Protein AF-A0A2V9BRU9-F1 (afdb_monomer)

Structure (mmCIF, N/CA/C/O backbone):
data_AF-A0A2V9BRU9-F1
#
_entry.id   AF-A0A2V9BRU9-F1
#
loop_
_atom_site.group_PDB
_atom_site.id
_atom_site.type_symbol
_atom_site.label_atom_id
_atom_site.label_alt_id
_atom_site.label_comp_id
_atom_site.label_asym_id
_atom_site.label_entity_id
_atom_site.label_seq_id
_atom_site.pdbx_PDB_ins_code
_atom_site.Cartn_x
_atom_site.Cartn_y
_atom_site.Cartn_z
_atom_site.occupancy
_atom_site.B_iso_or_equiv
_atom_site.auth_seq_id
_atom_site.auth_comp_id
_atom_site.auth_asym_id
_atom_site.auth_atom_id
_atom_site.pdbx_PDB_model_num
ATOM 1 N N . MET A 1 1 ? -7.136 -38.181 -51.517 1.00 48.16 1 MET A N 1
ATOM 2 C CA . MET A 1 1 ? -8.495 -37.640 -51.752 1.00 48.16 1 MET A CA 1
ATOM 3 C C . MET A 1 1 ? -8.862 -36.912 -50.467 1.00 48.16 1 MET A C 1
ATOM 5 O O . MET A 1 1 ? -8.862 -37.588 -49.455 1.00 48.16 1 MET A O 1
ATOM 9 N N . LEU A 1 2 ? -8.979 -35.594 -50.317 1.00 44.06 2 LEU A N 1
ATOM 10 C CA . LEU A 1 2 ? -9.331 -34.410 -51.124 1.00 44.06 2 LEU A CA 1
ATOM 11 C C . LEU A 1 2 ? -8.316 -33.296 -50.743 1.00 44.06 2 LEU A C 1
ATOM 13 O O . LEU A 1 2 ? -7.938 -33.252 -49.581 1.00 44.06 2 LEU A O 1
ATOM 17 N N . ALA A 1 3 ? -7.681 -32.459 -51.571 1.00 44.19 3 ALA A N 1
ATOM 18 C CA . ALA A 1 3 ? -8.039 -31.661 -52.750 1.00 44.19 3 ALA A CA 1
ATOM 19 C C . ALA A 1 3 ? -9.030 -30.512 -52.469 1.00 44.19 3 ALA A C 1
ATOM 21 O O . ALA A 1 3 ? -10.235 -30.732 -52.428 1.00 44.19 3 ALA A O 1
ATOM 22 N N . GLY A 1 4 ? -8.493 -29.287 -52.371 1.00 38.16 4 GLY A N 1
ATOM 23 C CA . GLY A 1 4 ? -9.209 -28.019 -52.575 1.00 38.16 4 GLY A CA 1
ATOM 24 C C . GLY A 1 4 ? -8.902 -26.960 -51.506 1.00 38.16 4 GLY A C 1
ATOM 25 O O . GLY A 1 4 ? -8.810 -27.288 -50.334 1.00 38.16 4 GLY A O 1
ATOM 26 N N . ALA A 1 5 ? -8.739 -25.674 -51.800 1.00 49.03 5 ALA A N 1
ATOM 27 C CA . ALA A 1 5 ? -8.480 -24.958 -53.043 1.00 49.03 5 ALA A CA 1
ATOM 28 C C . ALA A 1 5 ? -7.930 -23.576 -52.629 1.00 49.03 5 ALA A C 1
ATOM 30 O O . ALA A 1 5 ? -8.478 -22.936 -51.734 1.00 49.03 5 ALA A O 1
ATOM 31 N N . LEU A 1 6 ? -6.838 -23.139 -53.263 1.00 42.50 6 LEU A N 1
ATOM 32 C CA . LEU A 1 6 ? -6.329 -21.766 -53.210 1.00 42.50 6 LEU A CA 1
ATOM 33 C C . LEU A 1 6 ? -7.336 -20.833 -53.902 1.00 42.50 6 LEU A C 1
ATOM 35 O O . LEU A 1 6 ? -7.718 -21.104 -55.039 1.00 42.50 6 LEU A O 1
ATOM 39 N N . ALA A 1 7 ? -7.674 -19.703 -53.281 1.00 53.12 7 ALA A N 1
ATOM 40 C CA . ALA A 1 7 ? -8.285 -18.569 -53.968 1.00 53.12 7 ALA A CA 1
ATOM 41 C C . ALA A 1 7 ? -7.423 -17.320 -53.756 1.00 53.12 7 ALA A C 1
ATOM 43 O O . ALA A 1 7 ? -7.384 -16.719 -52.685 1.00 53.12 7 ALA A O 1
ATOM 44 N N . LEU A 1 8 ? -6.696 -16.993 -54.820 1.00 44.88 8 LEU A N 1
ATOM 45 C CA . LEU A 1 8 ? -5.931 -15.779 -55.050 1.00 44.88 8 LEU A CA 1
ATOM 46 C C . LEU A 1 8 ? -6.921 -14.665 -55.442 1.00 44.88 8 LEU A C 1
ATOM 48 O O . LEU A 1 8 ? -7.652 -14.834 -56.415 1.00 44.88 8 LEU A O 1
ATOM 52 N N . VAL A 1 9 ? -6.940 -13.530 -54.740 1.00 54.25 9 VAL A N 1
ATOM 53 C CA . VAL A 1 9 ? -7.604 -12.309 -55.230 1.00 54.25 9 VAL A CA 1
ATOM 54 C C . VAL A 1 9 ? -6.554 -11.215 -55.350 1.00 54.25 9 VAL A C 1
ATOM 56 O O . VAL A 1 9 ? -6.075 -10.668 -54.361 1.00 54.25 9 VAL A O 1
ATOM 59 N N . ALA A 1 10 ? -6.186 -10.943 -56.599 1.00 50.12 10 ALA A N 1
ATOM 60 C CA . ALA A 1 10 ? -5.450 -9.767 -57.021 1.00 50.12 10 ALA A CA 1
ATOM 61 C C . ALA A 1 10 ? -6.453 -8.639 -57.311 1.00 50.12 10 ALA A C 1
ATOM 63 O O . ALA A 1 10 ? -7.435 -8.851 -58.022 1.00 50.12 10 ALA A O 1
ATOM 64 N N . GLY A 1 11 ? -6.194 -7.446 -56.778 1.00 42.38 11 GLY A N 1
ATOM 65 C CA . GLY A 1 11 ? -6.958 -6.229 -57.042 1.00 42.38 11 GLY A CA 1
ATOM 66 C C . GLY A 1 11 ? -6.023 -5.022 -57.064 1.00 42.38 11 GLY A C 1
ATOM 67 O O . GLY A 1 11 ? -5.484 -4.633 -56.035 1.00 42.38 11 GLY A O 1
ATOM 68 N N . SER A 1 12 ? -5.800 -4.510 -58.271 1.00 43.66 12 SER A N 1
ATOM 69 C CA . SER A 1 12 ? -4.874 -3.450 -58.690 1.00 43.66 12 SER A CA 1
ATOM 70 C C . SER A 1 12 ? -5.117 -2.054 -58.074 1.00 43.66 12 SER A C 1
ATOM 72 O O . SER A 1 12 ? -6.193 -1.796 -57.534 1.00 43.66 12 SER A O 1
ATOM 74 N N . PRO A 1 13 ? -4.137 -1.128 -58.195 1.00 56.72 13 PRO A N 1
ATOM 75 C CA . PRO A 1 13 ? -4.122 0.164 -57.510 1.00 56.72 13 PRO A CA 1
ATOM 76 C C . PRO A 1 13 ? -4.831 1.267 -58.311 1.00 56.72 13 PRO A C 1
ATOM 78 O O . PRO A 1 13 ? -4.704 1.340 -59.533 1.00 56.72 13 PRO A O 1
ATOM 81 N N . ALA A 1 14 ? -5.518 2.176 -57.615 1.00 46.72 14 ALA A N 1
ATOM 82 C CA . ALA A 1 14 ? -6.062 3.400 -58.196 1.00 46.72 14 ALA A CA 1
ATOM 83 C C . ALA A 1 14 ? -5.235 4.614 -57.751 1.00 46.72 14 ALA A C 1
ATOM 85 O O . ALA A 1 14 ? -5.282 5.050 -56.602 1.00 46.72 14 ALA A O 1
ATOM 86 N N . LEU A 1 15 ? -4.473 5.137 -58.712 1.00 45.50 15 LEU A N 1
ATOM 87 C CA . LEU A 1 15 ? -3.933 6.492 -58.755 1.00 45.50 15 LEU A CA 1
ATOM 88 C C . LEU A 1 15 ? -5.092 7.502 -58.653 1.00 45.50 15 LEU A C 1
ATOM 90 O O . LEU A 1 15 ? -6.033 7.418 -59.441 1.00 45.50 15 LEU A O 1
ATOM 94 N N . ALA A 1 16 ? -4.994 8.495 -57.769 1.00 48.72 16 ALA A N 1
ATOM 95 C CA . ALA A 1 16 ? -5.818 9.699 -57.835 1.00 48.72 16 ALA A CA 1
ATOM 96 C C . ALA A 1 16 ? -4.950 10.943 -57.613 1.00 48.72 16 ALA A C 1
ATOM 98 O O . ALA A 1 16 ? -4.178 11.041 -56.660 1.00 48.72 16 ALA A O 1
ATOM 99 N N . GLN A 1 17 ? -5.071 11.855 -58.572 1.00 46.53 17 GLN A N 1
ATOM 100 C CA . GLN A 1 17 ? -4.346 13.105 -58.734 1.00 46.53 17 GLN A CA 1
ATOM 101 C C . GLN A 1 17 ? -4.695 14.148 -57.664 1.00 46.53 17 GLN A C 1
ATOM 103 O O . GLN A 1 17 ? -5.855 14.417 -57.381 1.00 46.53 17 GLN A O 1
ATOM 108 N N . GLN A 1 18 ? -3.645 14.785 -57.146 1.00 44.56 18 GLN A N 1
ATOM 109 C CA . GLN A 1 18 ? -3.386 16.227 -57.238 1.00 44.56 18 GLN A CA 1
ATOM 110 C C . GLN A 1 18 ? -4.601 17.182 -57.232 1.00 44.56 18 GLN A C 1
ATOM 112 O O . GLN A 1 18 ? -5.324 17.326 -58.215 1.00 44.56 18 GLN A O 1
ATOM 117 N N . SER A 1 19 ? -4.729 17.961 -56.157 1.00 47.53 19 SER A N 1
ATOM 118 C CA . SER A 1 19 ? -5.376 19.281 -56.157 1.00 47.53 19 SER A CA 1
ATOM 119 C C . SER A 1 19 ? -4.708 20.155 -55.100 1.00 47.53 19 SER A C 1
ATOM 121 O O . SER A 1 19 ? -5.048 20.132 -53.922 1.00 47.53 19 SER A O 1
ATOM 123 N N . SER A 1 20 ? -3.695 20.896 -55.533 1.00 45.00 20 SER A N 1
ATOM 124 C CA . SER A 1 20 ? -3.084 21.993 -54.793 1.00 45.00 20 SER A CA 1
ATOM 125 C C . SER A 1 20 ? -3.984 23.225 -54.883 1.00 45.00 20 SER A C 1
ATOM 127 O O . SER A 1 20 ? -4.060 23.848 -55.941 1.00 45.00 20 SER A O 1
ATOM 129 N N . ALA A 1 21 ? -4.638 23.593 -53.782 1.00 47.44 21 ALA A N 1
ATOM 130 C CA . ALA A 1 21 ? -5.255 24.905 -53.622 1.00 47.44 21 ALA A CA 1
ATOM 131 C C . ALA A 1 21 ? -4.329 25.781 -52.767 1.00 47.44 21 ALA A C 1
ATOM 133 O O . ALA A 1 21 ? -4.240 25.627 -51.550 1.00 47.44 21 ALA A O 1
ATOM 134 N N . GLN A 1 22 ? -3.605 26.679 -53.437 1.00 44.84 22 GLN A N 1
ATOM 135 C CA . GLN A 1 22 ? -2.906 27.801 -52.819 1.00 44.84 22 GLN A CA 1
ATOM 136 C C . GLN A 1 22 ? -3.950 28.794 -52.298 1.00 44.84 22 GLN A C 1
ATOM 138 O O . GLN A 1 22 ? -4.604 29.474 -53.086 1.00 44.84 22 GLN A O 1
ATOM 143 N N . ALA A 1 23 ? -4.092 28.897 -50.977 1.00 46.56 23 ALA A N 1
ATOM 144 C CA . ALA A 1 23 ? -4.708 30.055 -50.345 1.00 46.56 23 ALA A CA 1
ATOM 145 C C . ALA A 1 23 ? -3.603 31.078 -50.059 1.00 46.56 23 ALA A C 1
ATOM 147 O O . ALA A 1 23 ? -2.625 30.780 -49.374 1.00 46.56 23 ALA A O 1
ATOM 148 N N . GLN A 1 24 ? -3.743 32.260 -50.656 1.00 42.53 24 GLN A N 1
ATOM 149 C CA . GLN A 1 24 ? -2.858 33.400 -50.467 1.00 42.53 24 GLN A CA 1
ATOM 150 C C . GLN A 1 24 ? -3.038 33.959 -49.052 1.00 42.53 24 GLN A C 1
ATOM 152 O O . GLN A 1 24 ? -4.090 34.493 -48.705 1.00 42.53 24 GLN A O 1
ATOM 157 N N . ASP A 1 25 ? -1.981 33.808 -48.264 1.00 42.97 25 ASP A N 1
ATOM 158 C CA . ASP A 1 25 ? -1.775 34.401 -46.950 1.00 42.97 25 ASP A CA 1
ATOM 159 C C . ASP A 1 25 ? -1.560 35.917 -47.109 1.00 42.97 25 ASP A C 1
ATOM 161 O O . ASP A 1 25 ? -0.604 36.366 -47.751 1.00 42.97 25 ASP A O 1
ATOM 165 N N . GLN A 1 26 ? -2.497 36.719 -46.595 1.00 43.72 26 GLN A N 1
ATOM 166 C CA . GLN A 1 26 ? -2.343 38.169 -46.514 1.00 43.72 26 GLN A CA 1
ATOM 167 C C . GLN A 1 26 ? -1.477 38.493 -45.299 1.00 43.72 26 GLN A C 1
ATOM 169 O O . GLN A 1 26 ? -1.868 38.265 -44.159 1.00 43.72 26 GLN A O 1
ATOM 174 N N . GLY A 1 27 ? -0.292 39.037 -45.574 1.00 50.34 27 GLY A N 1
ATOM 175 C CA . GLY A 1 27 ? 0.728 39.349 -44.584 1.00 50.34 27 GLY A CA 1
ATOM 176 C C . GLY A 1 27 ? 0.244 40.236 -43.438 1.00 50.34 27 GLY A C 1
ATOM 177 O O . GLY A 1 27 ? 0.063 41.445 -43.593 1.00 50.34 27 GLY A O 1
ATOM 178 N N . GLU A 1 28 ? 0.172 39.649 -42.246 1.00 49.50 28 GLU A N 1
ATOM 179 C CA . GLU A 1 28 ? 0.279 40.395 -40.999 1.00 49.50 28 GLU A CA 1
ATOM 180 C C . GLU A 1 28 ? 1.754 40.694 -40.707 1.00 49.50 28 GLU A C 1
ATOM 182 O O . GLU A 1 28 ? 2.621 39.817 -40.677 1.00 49.50 28 GLU A O 1
ATOM 187 N N . LYS A 1 29 ? 2.050 41.979 -40.497 1.00 59.16 29 LYS A N 1
ATOM 188 C CA . LYS A 1 29 ? 3.387 42.472 -40.155 1.00 59.16 29 LYS A CA 1
ATOM 189 C C . LYS A 1 29 ? 3.887 41.789 -38.871 1.00 59.16 29 LYS A C 1
ATOM 191 O O . LYS A 1 29 ? 3.140 41.748 -37.889 1.00 59.16 29 LYS A O 1
ATOM 196 N N . PRO A 1 30 ? 5.147 41.317 -38.823 1.00 61.53 30 PRO A N 1
ATOM 197 C CA . PRO A 1 30 ? 5.682 40.654 -37.643 1.00 61.53 30 PRO A CA 1
ATOM 198 C C . PRO A 1 30 ? 5.723 41.635 -36.470 1.00 61.53 30 PRO A C 1
ATOM 200 O O . PRO A 1 30 ? 6.450 42.630 -36.490 1.00 61.53 30 PRO A O 1
ATOM 203 N N . LYS A 1 31 ? 4.933 41.354 -35.429 1.00 70.75 31 LYS A N 1
ATOM 204 C CA . LYS A 1 31 ? 5.056 42.046 -34.143 1.00 70.75 31 LYS A CA 1
ATOM 205 C C . LYS A 1 31 ? 6.445 41.733 -33.564 1.00 70.75 31 LYS A C 1
ATOM 207 O O . LYS A 1 31 ? 6.872 40.576 -33.628 1.00 70.75 31 LYS A O 1
ATOM 212 N N . PRO A 1 32 ? 7.167 42.728 -33.018 1.00 71.44 32 PRO A N 1
ATOM 213 C CA . PRO A 1 32 ? 8.493 42.502 -32.459 1.00 71.44 32 PRO A CA 1
ATOM 214 C C . PRO A 1 32 ? 8.412 41.470 -31.328 1.00 71.44 32 PRO A C 1
ATOM 216 O O . PRO A 1 32 ? 7.583 41.585 -30.423 1.00 71.44 32 PRO A O 1
ATOM 219 N N . LYS A 1 33 ? 9.265 40.442 -31.403 1.00 70.00 33 LYS A N 1
ATOM 220 C CA . LYS A 1 33 ? 9.390 39.408 -30.370 1.00 70.00 33 LYS A CA 1
ATOM 221 C C . LYS A 1 33 ? 9.826 40.084 -29.071 1.00 70.00 33 LYS A C 1
ATOM 223 O O . LYS A 1 33 ? 10.913 40.653 -29.004 1.00 70.00 33 LYS A O 1
ATOM 228 N N . LYS A 1 34 ? 8.966 40.039 -28.054 1.00 77.19 34 LYS A N 1
ATOM 229 C CA . LYS A 1 34 ? 9.273 40.547 -26.718 1.00 77.19 34 LYS A CA 1
ATOM 230 C C . LYS A 1 34 ? 10.264 39.580 -26.072 1.00 77.19 34 LYS A C 1
ATOM 232 O O . LYS A 1 34 ? 9.915 38.439 -25.785 1.00 77.19 34 LYS A O 1
ATOM 237 N N . VAL A 1 35 ? 11.516 40.010 -25.946 1.00 70.88 35 VAL A N 1
ATOM 238 C CA . VAL A 1 35 ? 12.563 39.255 -25.253 1.00 70.88 35 VAL A CA 1
ATOM 239 C C . VAL A 1 35 ? 12.268 39.366 -23.764 1.00 70.88 35 VAL A C 1
ATOM 241 O O . VAL A 1 35 ? 12.371 40.449 -23.194 1.00 70.88 35 VAL A O 1
ATOM 244 N N . TRP A 1 36 ? 11.827 38.259 -23.170 1.00 51.41 36 TRP A N 1
ATOM 245 C CA . TRP A 1 36 ? 11.605 38.149 -21.734 1.00 51.41 36 TRP A CA 1
ATOM 246 C C . TRP A 1 36 ? 12.979 38.160 -21.063 1.00 51.41 36 TRP A C 1
ATOM 248 O O . TRP A 1 36 ? 13.789 37.263 -21.283 1.00 51.41 36 TRP A O 1
ATOM 258 N N . THR A 1 37 ? 13.272 39.221 -20.320 1.00 76.50 37 THR A N 1
ATOM 259 C CA . THR A 1 37 ? 14.494 39.314 -19.508 1.00 76.50 37 THR A CA 1
ATOM 260 C C . THR A 1 37 ? 14.143 38.974 -18.062 1.00 76.50 37 THR A C 1
ATOM 262 O O . THR A 1 37 ? 13.016 39.228 -17.642 1.00 76.50 37 THR A O 1
ATOM 265 N N . ASP A 1 38 ? 15.084 38.431 -17.283 1.00 64.69 38 ASP A N 1
ATOM 266 C CA . ASP A 1 38 ? 14.861 37.998 -15.885 1.00 64.69 38 ASP A CA 1
ATOM 267 C C . ASP A 1 38 ? 14.322 39.101 -14.949 1.00 64.69 38 ASP A C 1
ATOM 269 O O . ASP A 1 38 ? 13.841 38.823 -13.849 1.00 64.69 38 ASP A O 1
ATOM 273 N N . ALA A 1 39 ? 14.350 40.363 -15.385 1.00 64.06 39 ALA A N 1
ATOM 274 C CA . ALA A 1 39 ? 13.718 41.479 -14.691 1.00 64.06 39 ALA A CA 1
ATOM 275 C C . ALA A 1 39 ? 12.175 41.395 -14.674 1.00 64.06 39 ALA A C 1
ATOM 277 O O . ALA A 1 39 ? 11.554 41.826 -13.703 1.00 64.06 39 ALA A O 1
ATOM 278 N N . ASP A 1 40 ? 11.549 40.797 -15.692 1.00 60.41 40 ASP A N 1
ATOM 279 C CA . ASP A 1 40 ? 10.086 40.701 -15.811 1.00 60.41 40 ASP A CA 1
ATOM 280 C C . ASP A 1 40 ? 9.476 39.588 -14.931 1.00 60.41 40 ASP A C 1
ATOM 282 O O . ASP A 1 40 ? 8.261 39.553 -14.748 1.00 60.41 40 ASP A O 1
ATOM 286 N N . LEU A 1 41 ? 10.294 38.694 -14.356 1.00 63.44 41 LEU A N 1
ATOM 287 C CA . LEU A 1 41 ? 9.852 37.645 -13.419 1.00 63.44 41 LEU A CA 1
ATOM 288 C C . LEU A 1 41 ? 9.759 38.131 -11.962 1.00 63.44 41 LEU A C 1
ATOM 290 O O . LEU A 1 41 ? 9.184 37.442 -11.123 1.00 63.44 41 LEU A O 1
ATOM 294 N N . LYS A 1 42 ? 10.306 39.313 -11.640 1.00 65.62 42 LYS A N 1
ATOM 295 C CA . LYS A 1 42 ? 10.290 39.876 -10.274 1.00 65.62 42 LYS A CA 1
ATOM 296 C C . LYS A 1 42 ? 9.233 40.957 -10.050 1.00 65.62 42 LYS A C 1
ATOM 298 O O . LYS A 1 42 ? 9.096 41.439 -8.927 1.00 65.62 42 LYS A O 1
ATOM 303 N N . ALA A 1 43 ? 8.486 41.346 -11.080 1.00 54.09 43 ALA A N 1
ATOM 304 C CA . ALA A 1 43 ? 7.392 42.293 -10.922 1.00 54.09 43 ALA A CA 1
ATOM 305 C C . ALA A 1 43 ? 6.128 41.547 -10.452 1.00 54.09 43 ALA A C 1
ATOM 307 O O . ALA A 1 43 ? 5.632 40.693 -11.190 1.00 54.09 43 ALA A O 1
ATOM 308 N N . PRO A 1 44 ? 5.573 41.845 -9.260 1.00 58.41 44 PRO A N 1
ATOM 309 C CA . PRO A 1 44 ? 4.290 41.279 -8.868 1.00 58.41 44 PRO A CA 1
ATOM 310 C C . PRO A 1 44 ? 3.213 41.737 -9.867 1.00 58.41 44 PRO A C 1
ATOM 312 O O . PRO A 1 44 ? 3.235 42.898 -10.300 1.00 58.41 44 PRO A O 1
ATOM 315 N N . PRO A 1 45 ? 2.279 40.857 -10.265 1.00 56.97 45 PRO A N 1
ATOM 316 C CA . PRO A 1 45 ? 1.273 41.196 -11.259 1.00 56.97 45 PRO A CA 1
ATOM 317 C C . PRO A 1 45 ? 0.438 42.386 -10.775 1.00 56.97 45 PRO A C 1
ATOM 319 O O . PRO A 1 45 ? -0.185 42.345 -9.715 1.00 56.97 45 PRO A O 1
ATOM 322 N N . LYS A 1 46 ? 0.415 43.464 -11.569 1.00 48.62 46 LYS A N 1
ATOM 323 C CA . LYS A 1 46 ? -0.544 44.558 -11.387 1.00 48.62 46 LYS A CA 1
ATOM 324 C C . LYS A 1 46 ? -1.943 43.995 -11.621 1.00 48.62 46 LYS A C 1
ATOM 326 O O . LYS A 1 46 ? -2.294 43.662 -12.750 1.00 48.62 46 LYS A O 1
ATOM 331 N N . ALA A 1 47 ? -2.705 43.885 -10.538 1.00 41.47 47 ALA A N 1
ATOM 332 C CA . ALA A 1 47 ? -4.087 43.443 -10.524 1.00 41.47 47 ALA A CA 1
ATOM 333 C C . ALA A 1 47 ? -4.933 44.266 -11.510 1.00 41.47 47 ALA A C 1
ATOM 335 O O . ALA A 1 47 ? -5.168 45.459 -11.309 1.00 41.47 47 ALA A O 1
ATOM 336 N N . ALA A 1 48 ? -5.389 43.614 -12.579 1.00 42.50 48 ALA A N 1
ATOM 337 C CA . ALA A 1 48 ? -6.530 44.074 -13.346 1.00 42.50 48 ALA A CA 1
ATOM 338 C C . ALA A 1 48 ? -7.780 43.785 -12.509 1.00 42.50 48 ALA A C 1
ATOM 340 O O . ALA A 1 48 ? -8.093 42.636 -12.202 1.00 42.50 48 ALA A O 1
ATOM 341 N N . ALA A 1 49 ? -8.436 44.860 -12.085 1.00 50.69 49 ALA A N 1
ATOM 342 C CA . ALA A 1 49 ? -9.722 44.827 -11.423 1.00 50.69 49 ALA A CA 1
ATOM 343 C C . ALA A 1 49 ? -10.801 44.228 -12.342 1.00 50.69 49 ALA A C 1
ATOM 345 O O . ALA A 1 49 ? -10.702 44.313 -13.566 1.00 50.69 49 ALA A O 1
ATOM 346 N N . HIS A 1 50 ? -11.858 43.725 -11.699 1.00 48.16 50 HIS A N 1
ATOM 347 C CA . HIS A 1 50 ? -13.102 43.174 -12.248 1.00 48.16 50 HIS A CA 1
ATOM 348 C C . HIS A 1 50 ? -13.115 41.659 -12.482 1.00 48.16 50 HIS A C 1
ATOM 350 O O . HIS A 1 50 ? -13.008 41.182 -13.605 1.00 48.16 50 HIS A O 1
ATOM 356 N N . GLN A 1 51 ? -13.416 40.915 -11.416 1.00 38.75 51 GLN A N 1
ATOM 357 C CA . GLN A 1 51 ? -14.626 40.089 -11.379 1.00 38.75 51 GLN A CA 1
ATOM 358 C C . GLN A 1 51 ? -14.983 39.753 -9.929 1.00 38.75 51 GLN A C 1
ATOM 360 O O . GLN A 1 51 ? -14.135 39.381 -9.124 1.00 38.75 51 GLN A O 1
ATOM 365 N N . ALA A 1 52 ? -16.246 39.997 -9.597 1.00 43.28 52 ALA A N 1
ATOM 366 C CA . ALA A 1 52 ? -16.828 39.776 -8.290 1.00 43.28 52 ALA A CA 1
ATOM 367 C C . ALA A 1 52 ? -17.211 38.301 -8.126 1.00 43.28 52 ALA A C 1
ATOM 369 O O . ALA A 1 52 ? -17.934 37.756 -8.956 1.00 43.28 52 ALA A O 1
ATOM 370 N N . THR A 1 53 ? -16.797 37.702 -7.015 1.00 44.31 53 THR A N 1
ATOM 371 C CA . THR A 1 53 ? -17.389 36.484 -6.452 1.00 44.31 53 THR A CA 1
ATOM 372 C C . THR A 1 53 ? -17.724 36.758 -4.984 1.00 44.31 53 THR A C 1
ATOM 374 O O . THR A 1 53 ? -16.873 37.306 -4.277 1.00 44.31 53 THR A O 1
ATOM 377 N N . PRO A 1 54 ? -18.932 36.427 -4.498 1.00 45.25 54 PRO A N 1
ATOM 378 C CA . PRO A 1 54 ? -19.258 36.514 -3.082 1.00 45.25 54 PRO A CA 1
ATOM 379 C C . PRO A 1 54 ? -18.766 35.264 -2.332 1.00 45.25 54 PRO A C 1
ATOM 381 O O . PRO A 1 54 ? -18.653 34.191 -2.917 1.00 45.25 54 PRO A O 1
ATOM 384 N N . ASN A 1 55 ? -18.552 35.427 -1.025 1.00 49.59 55 ASN A N 1
ATOM 385 C CA . ASN A 1 55 ? -18.158 34.434 -0.014 1.00 49.59 55 ASN A CA 1
ATOM 386 C C . ASN A 1 55 ? -16.669 34.080 0.098 1.00 49.59 55 ASN A C 1
ATOM 388 O O . ASN A 1 55 ? -16.223 33.000 -0.269 1.00 49.59 55 ASN A O 1
ATOM 392 N N . ALA A 1 56 ? -15.942 34.959 0.789 1.00 36.44 56 ALA A N 1
ATOM 393 C CA . ALA A 1 56 ? -14.852 34.560 1.670 1.00 36.44 56 ALA A CA 1
ATOM 394 C C . ALA A 1 56 ? -15.121 35.169 3.055 1.00 36.44 56 ALA A C 1
ATOM 396 O O . ALA A 1 56 ? -15.122 36.389 3.225 1.00 36.44 56 ALA A O 1
ATOM 397 N N . ILE A 1 57 ? -15.416 34.307 4.027 1.00 45.19 57 ILE A N 1
ATOM 398 C CA . ILE A 1 57 ? -15.466 34.646 5.448 1.00 45.19 57 ILE A CA 1
ATOM 399 C C . ILE A 1 57 ? -14.015 34.861 5.882 1.00 45.19 57 ILE A C 1
ATOM 401 O O . ILE A 1 57 ? -13.246 33.909 5.996 1.00 45.19 57 ILE A O 1
ATOM 405 N N . SER A 1 58 ? -13.630 36.119 6.080 1.00 42.22 58 SER A N 1
ATOM 406 C CA . SER A 1 58 ? -12.377 36.459 6.751 1.00 42.22 58 SER A CA 1
ATOM 407 C C . SER A 1 58 ? -12.488 36.159 8.252 1.00 42.22 58 SER A C 1
ATOM 409 O O . SER A 1 58 ? -13.522 36.470 8.850 1.00 42.22 58 SER A O 1
ATOM 411 N N . PRO A 1 59 ? -11.435 35.627 8.896 1.00 47.81 59 PRO A N 1
ATOM 412 C CA . PRO A 1 59 ? -11.361 35.567 10.351 1.00 47.81 59 PRO A CA 1
ATOM 413 C C . PRO A 1 59 ? -11.167 36.983 10.929 1.00 47.81 59 PRO A C 1
ATOM 415 O O . PRO A 1 59 ? -10.456 37.797 10.328 1.00 47.81 59 PRO A O 1
ATOM 418 N N . PRO A 1 60 ? -11.779 37.322 12.079 1.00 48.94 60 PRO A N 1
ATOM 419 C CA . PRO A 1 60 ? -11.595 38.632 12.679 1.00 48.94 60 PRO A CA 1
ATOM 420 C C . PRO A 1 60 ? -10.179 38.788 13.238 1.00 48.94 60 PRO A C 1
ATOM 422 O O . PRO A 1 60 ? -9.632 37.908 13.902 1.00 48.94 60 PRO A O 1
ATOM 425 N N . ALA A 1 61 ? -9.611 39.960 12.963 1.00 38.34 61 ALA A N 1
ATOM 426 C CA . ALA A 1 61 ? -8.360 40.444 13.511 1.00 38.34 61 ALA A CA 1
ATOM 427 C C . ALA A 1 61 ? -8.387 40.410 15.047 1.00 38.34 61 ALA A C 1
ATOM 429 O O . ALA A 1 61 ? -9.276 40.984 15.681 1.00 38.34 61 ALA A O 1
ATOM 430 N N . ALA A 1 62 ? -7.382 39.759 15.632 1.00 40.91 62 ALA A N 1
ATOM 431 C CA . ALA A 1 62 ? -7.128 39.775 17.061 1.00 40.91 62 ALA A CA 1
ATOM 432 C C . ALA A 1 62 ? -6.786 41.204 17.504 1.00 40.91 62 ALA A C 1
ATOM 434 O O . ALA A 1 62 ? -5.706 41.731 17.232 1.00 40.91 62 ALA A O 1
ATOM 435 N N . ALA A 1 63 ? -7.738 41.837 18.182 1.00 43.34 63 ALA A N 1
ATOM 436 C CA . ALA A 1 63 ? -7.489 43.021 18.975 1.00 43.34 63 ALA A CA 1
ATOM 437 C C . ALA A 1 63 ? -6.625 42.626 20.180 1.00 43.34 63 ALA A C 1
ATOM 439 O O . ALA A 1 63 ? -7.010 41.776 20.983 1.00 43.34 63 ALA A O 1
ATOM 440 N N . ASN A 1 64 ? -5.462 43.267 20.302 1.00 48.31 64 ASN A N 1
ATOM 441 C CA . ASN A 1 64 ? -4.663 43.297 21.521 1.00 48.31 64 ASN A CA 1
ATOM 442 C C . ASN A 1 64 ? -5.500 43.904 22.657 1.00 48.31 64 ASN A C 1
ATOM 444 O O . ASN A 1 64 ? -5.555 45.121 22.823 1.00 48.31 64 ASN A O 1
ATOM 448 N N . GLY A 1 65 ? -6.163 43.041 23.422 1.00 36.56 65 GLY A N 1
ATOM 449 C CA . GLY A 1 65 ? -6.786 43.361 24.695 1.00 36.56 65 GLY A CA 1
ATOM 450 C C . GLY A 1 65 ? -5.955 42.766 25.822 1.00 36.56 65 GLY A C 1
ATOM 451 O O . GLY A 1 65 ? -6.042 41.575 26.098 1.00 36.56 65 GLY A O 1
ATOM 452 N N . THR A 1 66 ? -5.154 43.602 26.475 1.00 45.25 66 THR A N 1
ATOM 453 C CA . THR A 1 66 ? -4.577 43.319 27.790 1.00 45.25 66 THR A CA 1
ATOM 454 C C . THR A 1 66 ? -5.724 43.108 28.779 1.00 45.25 66 THR A C 1
ATOM 456 O O . THR A 1 66 ? -6.366 44.076 29.185 1.00 45.25 66 THR A O 1
ATOM 459 N N . ILE A 1 67 ? -5.996 41.858 29.156 1.00 38.72 67 ILE A N 1
ATOM 460 C CA . ILE A 1 67 ? -6.902 41.532 30.262 1.00 38.72 67 ILE A CA 1
ATOM 461 C C . ILE A 1 67 ? -6.033 41.249 31.495 1.00 38.72 67 ILE A C 1
ATOM 463 O O . ILE A 1 67 ? -5.197 40.344 31.447 1.00 38.72 67 ILE A O 1
ATOM 467 N N . PRO A 1 68 ? -6.176 42.017 32.589 1.00 47.84 68 PRO A N 1
ATOM 468 C CA . PRO A 1 68 ? -5.480 41.737 33.831 1.00 47.84 68 PRO A CA 1
ATOM 469 C C . PRO A 1 68 ? -6.180 40.602 34.588 1.00 47.84 68 PRO A C 1
ATOM 471 O O . PRO A 1 68 ? -7.404 40.570 34.677 1.00 47.84 68 PRO A O 1
ATOM 474 N N . GLY A 1 69 ? -5.356 39.702 35.129 1.00 48.41 69 GLY A N 1
ATOM 475 C CA . GLY A 1 69 ? -5.600 38.832 36.282 1.00 48.41 69 GLY A CA 1
ATOM 476 C C . GLY A 1 69 ? -7.048 38.473 36.597 1.00 48.41 69 GLY A C 1
ATOM 477 O O . GLY A 1 69 ? -7.718 39.166 37.357 1.00 48.41 69 GLY A O 1
ATOM 478 N N . THR A 1 70 ? -7.478 37.315 36.108 1.00 38.31 70 THR A N 1
ATOM 479 C CA . THR A 1 70 ? -8.498 36.529 36.800 1.00 38.31 70 THR A CA 1
ATOM 480 C C . THR A 1 70 ? -7.881 35.179 37.130 1.00 38.31 70 THR A C 1
ATOM 482 O O . THR A 1 70 ? -7.804 34.287 36.291 1.00 38.31 70 THR A O 1
ATOM 485 N N . ASP A 1 71 ? -7.410 35.061 38.372 1.00 40.88 71 ASP A N 1
ATOM 486 C CA . ASP A 1 71 ? -7.105 33.800 39.051 1.00 40.88 71 ASP A CA 1
ATOM 487 C C . ASP A 1 71 ? -8.424 33.046 39.291 1.00 40.88 71 ASP A C 1
ATOM 489 O O . ASP A 1 71 ? -8.904 32.878 40.410 1.00 40.88 71 ASP A O 1
ATOM 493 N N . GLY A 1 72 ? -9.077 32.671 38.194 1.00 41.44 72 GLY A N 1
ATOM 494 C CA . GLY A 1 72 ? -10.219 31.784 38.177 1.00 41.44 72 GLY A CA 1
ATOM 495 C C . GLY A 1 72 ? -9.696 30.372 38.023 1.00 41.44 72 GLY A C 1
ATOM 496 O O . GLY A 1 72 ? -9.463 29.919 36.904 1.00 41.44 72 GLY A O 1
ATOM 497 N N . ALA A 1 73 ? -9.525 29.685 39.151 1.00 44.00 73 ALA A N 1
ATOM 498 C CA . ALA A 1 73 ? -9.523 28.233 39.227 1.00 44.00 73 ALA A CA 1
ATOM 499 C C . ALA A 1 73 ? -10.879 27.719 38.713 1.00 44.00 73 ALA A C 1
ATOM 501 O O . ALA A 1 73 ? -11.769 27.364 39.478 1.00 44.00 73 ALA A O 1
ATOM 502 N N . ALA A 1 74 ? -11.065 27.758 37.395 1.00 42.88 74 ALA A N 1
ATOM 503 C CA . ALA A 1 74 ? -12.059 26.950 36.736 1.00 42.88 74 ALA A CA 1
ATOM 504 C C . ALA A 1 74 ? -11.572 25.513 36.904 1.00 42.88 74 ALA A C 1
ATOM 506 O O . ALA A 1 74 ? -10.531 25.136 36.359 1.00 42.88 74 ALA A O 1
ATOM 507 N N . GLU A 1 75 ? -12.308 24.751 37.708 1.00 44.34 75 GLU A N 1
ATOM 508 C CA . GLU A 1 75 ? -12.364 23.295 37.667 1.00 44.34 75 GLU A CA 1
ATOM 509 C C . GLU A 1 75 ? -12.710 22.889 36.229 1.00 44.34 75 GLU A C 1
ATOM 511 O O . GLU A 1 75 ? -13.852 22.639 35.859 1.00 44.34 75 GLU A O 1
ATOM 516 N N . ASN A 1 76 ? -11.694 22.930 35.373 1.00 46.81 76 ASN A N 1
ATOM 517 C CA . ASN A 1 76 ? -11.685 22.299 34.079 1.00 46.81 76 ASN A CA 1
ATOM 518 C C . ASN A 1 76 ? -11.682 20.815 34.410 1.00 46.81 76 ASN A C 1
ATOM 520 O O . ASN A 1 76 ? -10.639 20.287 34.798 1.00 46.81 76 ASN A O 1
ATOM 524 N N . ASP A 1 77 ? -12.866 20.206 34.396 1.00 45.97 77 ASP A N 1
ATOM 525 C CA . ASP A 1 77 ? -13.085 18.779 34.596 1.00 45.97 77 ASP A CA 1
ATOM 526 C C . ASP A 1 77 ? -12.022 18.041 33.766 1.00 45.97 77 ASP A C 1
ATOM 528 O O . ASP A 1 77 ? -12.082 18.024 32.539 1.00 45.97 77 ASP A O 1
ATOM 532 N N . GLY A 1 78 ? -10.961 17.575 34.436 1.00 53.25 78 GLY A N 1
ATOM 533 C CA . GLY A 1 78 ? -9.601 17.418 33.895 1.00 53.25 78 GLY A CA 1
ATOM 534 C C . GLY A 1 78 ? -9.403 16.280 32.895 1.00 53.25 78 GLY A C 1
ATOM 535 O O . GLY A 1 78 ? -8.332 15.678 32.845 1.00 53.25 78 GLY A O 1
ATOM 536 N N . ARG A 1 79 ? -10.424 15.959 32.102 1.00 55.84 79 ARG A N 1
ATOM 537 C CA . ARG A 1 79 ? -10.376 15.017 30.989 1.00 55.84 79 ARG A CA 1
ATOM 538 C C . ARG A 1 79 ? -9.716 15.708 29.803 1.00 55.84 79 ARG A C 1
ATOM 540 O O . ARG A 1 79 ? -10.368 16.118 28.850 1.00 55.84 79 ARG A O 1
ATOM 547 N N . GLN A 1 80 ? -8.400 15.877 29.897 1.00 68.38 80 GLN A N 1
ATOM 548 C CA . GLN A 1 80 ? -7.576 16.170 28.730 1.00 68.38 80 GLN A CA 1
ATOM 549 C C . GLN A 1 80 ? -7.785 15.012 27.750 1.00 68.38 80 GLN A C 1
ATOM 551 O O . GLN A 1 80 ? -7.363 13.894 28.040 1.00 68.38 80 GLN A O 1
ATOM 556 N N . HIS A 1 81 ? -8.482 15.273 26.644 1.00 69.44 81 HIS A N 1
ATOM 557 C CA . HIS A 1 81 ? -8.555 14.337 25.528 1.00 69.44 81 HIS A CA 1
ATOM 558 C C . HIS A 1 81 ? -7.137 13.952 25.115 1.00 69.44 81 HIS A C 1
ATOM 560 O O . HIS A 1 81 ? -6.251 14.810 25.022 1.00 69.44 81 HIS A O 1
ATOM 566 N N . TYR A 1 82 ? -6.917 12.662 24.915 1.00 77.81 82 TYR A N 1
ATOM 567 C CA . TYR A 1 82 ? -5.680 12.127 24.400 1.00 77.81 82 TYR A CA 1
ATOM 568 C C . TYR A 1 82 ? -5.426 12.755 23.035 1.00 77.81 82 TYR A C 1
ATOM 570 O O . TYR A 1 82 ? -6.174 12.571 22.083 1.00 77.81 82 TYR A O 1
ATOM 578 N N . THR A 1 83 ? -4.347 13.519 22.943 1.00 81.31 83 THR A N 1
ATOM 579 C CA . THR A 1 83 ? -3.841 14.025 21.671 1.00 81.31 83 THR A CA 1
ATOM 580 C C . THR A 1 83 ? -2.503 13.359 21.422 1.00 81.31 83 THR A C 1
ATOM 582 O O . THR A 1 83 ? -1.565 13.601 22.194 1.00 81.31 83 THR A O 1
ATOM 585 N N . ARG A 1 84 ? -2.383 12.578 20.342 1.00 83.75 84 ARG A N 1
ATOM 586 C CA . ARG A 1 84 ? -1.133 11.912 19.923 1.00 83.75 84 ARG A CA 1
ATOM 587 C C . ARG A 1 84 ? 0.083 12.820 19.994 1.00 83.75 84 ARG A C 1
ATOM 589 O O . ARG A 1 84 ? 1.130 12.431 20.502 1.00 83.75 84 ARG A O 1
ATOM 596 N N . ASN A 1 85 ? -0.096 14.068 19.568 1.00 87.00 85 ASN A N 1
ATOM 597 C CA . ASN A 1 85 ? 0.970 15.059 19.486 1.00 87.00 85 ASN A CA 1
ATOM 598 C C . ASN A 1 85 ? 1.548 15.469 20.849 1.00 87.00 85 ASN A C 1
ATOM 600 O O . ASN A 1 85 ? 2.601 16.096 20.869 1.00 87.00 85 ASN A O 1
ATOM 604 N N . ARG A 1 86 ? 0.895 15.135 21.969 1.00 90.25 86 ARG A N 1
ATOM 605 C CA . ARG A 1 86 ? 1.374 15.421 23.333 1.00 90.25 86 ARG A CA 1
ATOM 606 C C . ARG A 1 86 ? 1.883 14.188 24.076 1.00 90.25 86 ARG A C 1
ATOM 608 O O . ARG A 1 86 ? 2.389 14.334 25.184 1.00 90.25 86 ARG A O 1
ATOM 615 N N . ASP A 1 87 ? 1.746 12.990 23.509 1.00 88.56 87 ASP A N 1
ATOM 616 C CA . ASP A 1 87 ? 2.160 11.761 24.182 1.00 88.56 87 ASP A CA 1
ATOM 617 C C . ASP A 1 87 ? 3.639 11.438 23.893 1.00 88.56 87 ASP A C 1
ATOM 619 O O . ASP A 1 87 ? 3.967 11.010 22.781 1.00 88.56 87 ASP A O 1
ATOM 623 N N . PRO A 1 88 ? 4.552 11.572 24.876 1.00 91.31 88 PRO A N 1
ATOM 624 C CA . PRO A 1 88 ? 5.962 11.249 24.676 1.00 91.31 88 PRO A CA 1
ATOM 625 C C . PRO A 1 88 ? 6.190 9.762 24.378 1.00 91.31 88 PRO A C 1
ATOM 627 O O . PRO A 1 88 ? 7.129 9.426 23.656 1.00 91.31 88 PRO A O 1
ATOM 630 N N . LYS A 1 89 ? 5.325 8.862 24.875 1.00 90.00 89 LYS A N 1
ATOM 631 C CA . LYS A 1 89 ? 5.439 7.424 24.592 1.00 90.00 89 LYS A CA 1
ATOM 632 C C . LYS A 1 89 ? 5.149 7.128 23.125 1.00 90.00 89 LYS A C 1
ATOM 634 O O . LYS A 1 89 ? 5.767 6.227 22.559 1.00 90.00 89 LYS A O 1
ATOM 639 N N . TRP A 1 90 ? 4.233 7.874 22.507 1.00 90.81 90 TRP A N 1
ATOM 640 C CA . TRP A 1 90 ? 3.918 7.699 21.094 1.00 90.81 90 TRP A CA 1
ATOM 641 C C . TRP A 1 90 ? 5.125 8.039 20.207 1.00 90.81 90 TRP A C 1
ATOM 643 O O . TRP A 1 90 ? 5.560 7.186 19.433 1.00 90.81 90 TRP A O 1
ATOM 653 N N . TYR A 1 91 ? 5.733 9.217 20.387 1.00 92.88 91 TYR A N 1
ATOM 654 C CA . TYR A 1 91 ? 6.943 9.595 19.645 1.00 92.88 91 TYR A CA 1
ATOM 655 C C . TYR A 1 91 ? 8.116 8.652 19.913 1.00 92.88 91 TYR A C 1
ATOM 657 O O . TYR A 1 91 ? 8.847 8.318 18.987 1.00 92.88 91 TYR A O 1
ATOM 665 N N . ALA A 1 92 ? 8.297 8.186 21.154 1.00 91.44 92 ALA A N 1
ATOM 666 C CA . ALA A 1 92 ? 9.360 7.236 21.479 1.00 91.44 92 ALA A CA 1
ATOM 667 C C . ALA A 1 92 ? 9.223 5.921 20.688 1.00 91.44 92 ALA A C 1
ATOM 669 O O . ALA A 1 92 ? 10.223 5.412 20.180 1.00 91.44 92 ALA A O 1
ATOM 670 N N . ARG A 1 93 ? 7.993 5.406 20.534 1.00 90.31 93 ARG A N 1
ATOM 671 C CA . ARG A 1 93 ? 7.710 4.211 19.720 1.00 90.31 93 ARG A CA 1
ATOM 672 C C . ARG A 1 93 ? 7.955 4.446 18.233 1.00 90.31 93 ARG A C 1
ATOM 674 O O . ARG A 1 93 ? 8.502 3.566 17.583 1.00 90.31 93 ARG A O 1
ATOM 681 N N . GLU A 1 94 ? 7.577 5.611 17.710 1.00 92.06 94 GLU A N 1
ATOM 682 C CA . GLU A 1 94 ? 7.763 5.947 16.290 1.00 92.06 94 GLU A CA 1
ATOM 683 C C . GLU A 1 94 ? 9.242 6.202 15.940 1.00 92.06 94 GLU A C 1
ATOM 685 O O . GLU A 1 94 ? 9.728 5.804 14.883 1.00 92.06 94 GLU A O 1
ATOM 690 N N . LEU A 1 95 ? 9.999 6.817 16.854 1.00 93.88 95 LEU A N 1
ATOM 691 C CA . LEU A 1 95 ? 11.428 7.092 16.681 1.00 93.88 95 LEU A CA 1
ATOM 692 C C . LEU A 1 95 ? 12.296 5.830 16.753 1.00 93.88 95 LEU A C 1
ATOM 694 O O . LEU A 1 95 ? 13.385 5.810 16.178 1.00 93.88 95 LEU A O 1
ATOM 698 N N . GLN A 1 96 ? 11.849 4.787 17.454 1.00 93.00 96 GLN A N 1
ATOM 699 C CA . GLN A 1 96 ? 12.620 3.557 17.640 1.00 93.00 96 GLN A CA 1
ATOM 700 C C . GLN A 1 96 ? 13.002 2.862 16.318 1.00 93.00 96 GLN A C 1
ATOM 702 O O . GLN A 1 96 ? 14.203 2.710 16.079 1.00 93.00 96 GLN A O 1
ATOM 707 N N . PRO A 1 97 ? 12.065 2.483 15.425 1.00 95.25 97 PRO A N 1
ATOM 708 C CA . PRO A 1 97 ? 12.421 1.817 14.173 1.00 95.25 97 PRO A CA 1
ATOM 709 C C . PRO A 1 97 ? 13.299 2.695 13.273 1.00 95.25 97 PRO A C 1
ATOM 711 O O . PRO A 1 97 ? 14.169 2.179 12.575 1.00 95.25 97 PRO A O 1
ATOM 714 N N . LEU A 1 98 ? 13.134 4.024 13.314 1.00 95.56 98 LEU A N 1
ATOM 715 C CA . LEU A 1 98 ? 13.984 4.954 12.563 1.00 95.56 98 LEU A CA 1
ATOM 716 C C . LEU A 1 98 ? 15.425 4.966 13.086 1.00 95.56 98 LEU A C 1
ATOM 718 O O . LEU A 1 98 ? 16.367 4.968 12.295 1.00 95.56 98 LEU A O 1
ATOM 722 N N . ARG A 1 99 ? 15.612 4.936 14.411 1.00 95.06 99 ARG A N 1
ATOM 723 C CA . ARG A 1 99 ? 16.937 4.839 15.045 1.00 95.06 99 ARG A CA 1
ATOM 724 C C . ARG A 1 99 ? 17.599 3.486 14.772 1.00 95.06 99 ARG A C 1
ATOM 726 O O . ARG A 1 99 ? 18.796 3.449 14.500 1.00 95.06 99 ARG A O 1
ATOM 733 N N . GLU A 1 100 ? 16.835 2.394 14.796 1.00 94.81 100 GLU A N 1
ATOM 734 C CA . GLU A 1 100 ? 17.324 1.054 14.439 1.00 94.81 100 GLU A CA 1
ATOM 735 C C . GLU A 1 100 ? 17.743 0.978 12.962 1.00 94.81 100 GLU A C 1
ATOM 737 O O . GLU A 1 100 ? 18.828 0.479 12.652 1.00 94.81 100 GLU A O 1
ATOM 742 N N . ALA A 1 101 ? 16.934 1.532 12.053 1.00 94.44 101 ALA A N 1
ATOM 743 C CA . ALA A 1 101 ? 17.271 1.635 10.635 1.00 94.44 101 ALA A CA 1
ATOM 744 C C . ALA A 1 101 ? 18.537 2.477 10.414 1.00 94.44 101 ALA A C 1
ATOM 746 O O . ALA A 1 101 ? 19.428 2.065 9.673 1.00 94.44 101 ALA A O 1
ATOM 747 N N . LEU A 1 102 ? 18.664 3.610 11.112 1.00 96.75 102 LEU A N 1
ATOM 748 C CA . LEU A 1 102 ? 19.853 4.460 11.050 1.00 96.75 102 LEU A CA 1
ATOM 749 C C . LEU A 1 102 ? 21.104 3.707 11.522 1.00 96.75 102 LEU A C 1
ATOM 751 O O . LEU A 1 102 ? 22.127 3.731 10.839 1.00 96.75 102 LEU A O 1
ATOM 755 N N . ALA A 1 103 ? 21.013 2.988 12.645 1.00 97.00 103 ALA A N 1
ATOM 756 C CA . ALA A 1 103 ? 22.108 2.169 13.159 1.00 97.00 103 ALA A CA 1
ATOM 757 C C . ALA A 1 103 ? 22.519 1.076 12.160 1.00 97.00 103 ALA A C 1
ATOM 759 O O . ALA A 1 103 ? 23.710 0.827 11.972 1.00 97.00 103 ALA A O 1
ATOM 760 N N . LYS A 1 104 ? 21.551 0.453 11.476 1.00 96.31 104 LYS A N 1
ATOM 761 C CA . LYS A 1 104 ? 21.817 -0.525 10.416 1.00 96.31 104 LYS A CA 1
ATOM 762 C C . LYS A 1 104 ? 22.559 0.097 9.231 1.00 96.31 104 LYS A C 1
ATOM 764 O O . LYS A 1 104 ? 23.584 -0.445 8.823 1.00 96.31 104 LYS A O 1
ATOM 769 N N . VAL A 1 105 ? 22.097 1.239 8.723 1.00 95.94 105 VAL A N 1
ATOM 770 C CA . VAL A 1 105 ? 22.762 1.964 7.626 1.00 95.94 105 VAL A CA 1
ATOM 771 C C . VAL A 1 105 ? 24.183 2.373 8.026 1.00 95.94 105 VAL A C 1
ATOM 773 O O . VAL A 1 105 ? 25.124 2.189 7.254 1.00 95.94 105 VAL A O 1
ATOM 776 N N . ASP A 1 106 ? 24.379 2.857 9.255 1.00 97.88 106 ASP A N 1
ATOM 777 C CA . ASP A 1 106 ? 25.706 3.203 9.773 1.00 97.88 106 ASP A CA 1
ATOM 778 C C . ASP A 1 106 ? 26.633 1.971 9.867 1.00 97.88 106 ASP A C 1
ATOM 780 O O . ASP A 1 106 ? 27.816 2.070 9.515 1.00 97.88 106 ASP A O 1
ATOM 784 N N . MET A 1 107 ? 26.115 0.799 10.266 1.00 96.88 107 MET A N 1
ATOM 785 C CA . MET A 1 107 ? 26.864 -0.467 10.234 1.00 96.88 107 MET A CA 1
ATOM 786 C C . MET A 1 107 ? 27.251 -0.872 8.806 1.00 96.88 107 MET A C 1
ATOM 788 O O . MET A 1 107 ? 28.398 -1.255 8.573 1.00 96.88 107 MET A O 1
ATOM 792 N N . GLU A 1 108 ? 26.337 -0.761 7.838 1.00 93.38 108 GLU A N 1
ATOM 793 C CA . GLU A 1 108 ? 26.604 -1.095 6.433 1.00 93.38 108 GLU A CA 1
ATOM 794 C C . GLU A 1 108 ? 27.660 -0.163 5.822 1.00 93.38 108 GLU A C 1
ATOM 796 O O . GLU A 1 108 ? 28.631 -0.635 5.223 1.00 93.38 108 GLU A O 1
ATOM 801 N N . ILE A 1 109 ? 27.557 1.149 6.061 1.00 95.62 109 ILE A N 1
ATOM 802 C CA . ILE A 1 109 ? 28.579 2.130 5.661 1.00 95.62 109 ILE A CA 1
ATOM 803 C C . ILE A 1 109 ? 29.935 1.791 6.296 1.00 95.62 109 ILE A C 1
ATOM 805 O O . ILE A 1 109 ? 30.971 1.889 5.629 1.00 95.62 109 ILE A O 1
ATOM 809 N N . GLY A 1 110 ? 29.946 1.405 7.577 1.00 95.69 110 GLY A N 1
ATOM 810 C CA . GLY A 1 110 ? 31.141 0.928 8.273 1.00 95.69 110 GLY A CA 1
ATOM 811 C C . GLY A 1 110 ? 31.759 -0.285 7.578 1.00 95.69 110 GLY A C 1
ATOM 812 O O . GLY A 1 110 ? 32.937 -0.252 7.227 1.00 95.69 110 GLY A O 1
ATOM 813 N N . SER A 1 111 ? 30.939 -1.295 7.278 1.00 92.81 111 SER A N 1
ATOM 814 C CA . SER A 1 111 ? 31.372 -2.532 6.621 1.00 92.81 111 SER A CA 1
ATOM 815 C C . SER A 1 111 ? 31.974 -2.291 5.231 1.00 92.81 111 SER A C 1
ATOM 817 O O . SER A 1 111 ? 33.048 -2.812 4.936 1.00 92.81 111 SER A O 1
ATOM 819 N N . LEU A 1 112 ? 31.363 -1.429 4.406 1.00 91.50 112 LEU A N 1
ATOM 820 C CA . LEU A 1 112 ? 31.890 -1.067 3.084 1.00 91.50 112 LEU A CA 1
ATOM 821 C C . LEU A 1 112 ? 33.204 -0.287 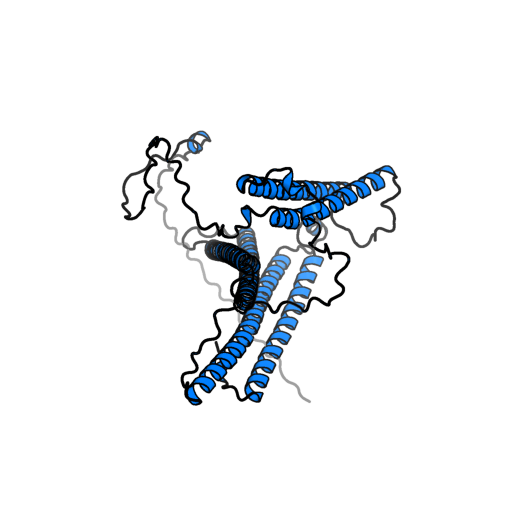3.192 1.00 91.50 112 LEU A C 1
ATOM 823 O O . LEU A 1 112 ? 34.113 -0.459 2.376 1.00 91.50 112 LEU A O 1
ATOM 827 N N . ARG A 1 113 ? 33.329 0.575 4.207 1.00 94.06 113 ARG A N 1
ATOM 828 C CA . ARG A 1 113 ? 34.558 1.334 4.456 1.00 94.06 113 ARG A CA 1
ATOM 829 C C . ARG A 1 113 ? 35.700 0.423 4.895 1.00 94.06 113 ARG A C 1
ATOM 831 O O . ARG A 1 113 ? 36.826 0.629 4.447 1.00 94.06 113 ARG A O 1
ATOM 838 N N . ASP A 1 114 ? 35.432 -0.549 5.756 1.00 92.50 114 ASP A N 1
ATOM 839 C CA . ASP A 1 114 ? 36.456 -1.469 6.247 1.00 92.50 114 ASP A CA 1
ATOM 840 C C . ASP A 1 114 ? 36.837 -2.503 5.176 1.00 92.50 114 ASP A C 1
ATOM 842 O O . ASP A 1 114 ? 38.026 -2.693 4.928 1.00 92.50 114 ASP A O 1
ATOM 846 N N . ALA A 1 115 ? 35.873 -3.014 4.399 1.00 88.69 115 ALA A N 1
ATOM 847 C CA . ALA A 1 115 ? 36.146 -3.826 3.207 1.00 88.69 115 ALA A CA 1
ATOM 848 C C . ALA A 1 115 ? 37.069 -3.105 2.206 1.00 88.69 115 ALA A C 1
ATOM 850 O O . ALA A 1 115 ? 37.984 -3.714 1.642 1.00 88.69 115 ALA A O 1
ATOM 851 N N . ARG A 1 116 ? 36.881 -1.787 2.033 1.00 88.38 116 ARG A N 1
ATOM 852 C CA . ARG A 1 116 ? 37.756 -0.944 1.206 1.00 88.38 116 ARG A CA 1
ATOM 853 C C . ARG A 1 116 ? 39.168 -0.809 1.780 1.00 88.38 116 ARG A C 1
ATOM 855 O O . ARG A 1 116 ? 40.121 -0.785 1.006 1.00 88.38 116 ARG A O 1
ATOM 862 N N . LYS A 1 117 ? 39.320 -0.687 3.103 1.00 92.12 117 LYS A N 1
ATOM 863 C CA . LYS A 1 117 ? 40.639 -0.561 3.753 1.00 92.12 117 LYS A CA 1
ATOM 864 C C . LYS A 1 117 ? 41.430 -1.860 3.699 1.00 92.12 117 LYS A C 1
ATOM 866 O O . LYS A 1 117 ? 42.624 -1.826 3.424 1.00 92.12 117 LYS A O 1
ATOM 871 N N . ASP A 1 118 ? 40.764 -2.983 3.942 1.00 89.44 118 ASP A N 1
ATOM 872 C CA . ASP A 1 118 ? 41.426 -4.282 4.043 1.00 89.44 118 ASP A CA 1
ATOM 873 C C . ASP A 1 118 ? 41.835 -4.840 2.675 1.00 89.44 118 ASP A C 1
ATOM 875 O O . ASP A 1 118 ? 42.595 -5.807 2.604 1.00 89.44 118 ASP A O 1
ATOM 879 N N . GLY A 1 119 ? 41.319 -4.265 1.577 1.00 78.56 119 GLY A N 1
ATOM 880 C CA . GLY A 1 119 ? 41.603 -4.700 0.204 1.00 78.56 119 GLY A CA 1
ATOM 881 C C . GLY A 1 119 ? 41.208 -6.157 -0.079 1.00 78.56 119 GLY A C 1
ATOM 882 O O . GLY A 1 119 ? 41.559 -6.700 -1.123 1.00 78.56 119 GLY A O 1
ATOM 883 N N . LYS A 1 120 ? 40.503 -6.797 0.863 1.00 68.62 120 LYS A N 1
ATOM 884 C CA . LYS A 1 120 ? 40.183 -8.230 0.893 1.00 68.62 120 LYS A CA 1
ATOM 885 C C . LYS A 1 120 ? 38.738 -8.547 0.513 1.00 68.62 120 LYS A C 1
ATOM 887 O O . LYS A 1 120 ? 38.388 -9.718 0.439 1.00 68.62 120 LYS A O 1
ATOM 892 N N . GLY A 1 121 ? 37.910 -7.536 0.261 1.00 59.78 121 GLY A N 1
ATOM 893 C CA . GLY A 1 121 ? 36.492 -7.707 -0.051 1.00 59.78 121 GLY A CA 1
ATOM 894 C C . GLY A 1 121 ? 36.116 -7.043 -1.367 1.00 59.78 121 GLY A C 1
ATOM 895 O O . GLY A 1 121 ? 35.722 -5.886 -1.353 1.00 59.78 121 GLY A O 1
ATOM 896 N N . ALA A 1 122 ? 36.270 -7.769 -2.478 1.00 52.94 122 ALA A N 1
ATOM 897 C CA . ALA A 1 122 ? 35.548 -7.548 -3.747 1.00 52.94 122 ALA A CA 1
ATOM 898 C C . ALA A 1 122 ? 35.901 -8.582 -4.841 1.00 52.94 122 ALA A C 1
ATOM 900 O O . ALA A 1 122 ? 35.425 -8.461 -5.965 1.00 52.94 122 ALA A O 1
ATOM 901 N N . THR A 1 123 ? 36.742 -9.586 -4.567 1.00 52.69 123 THR A N 1
ATOM 902 C CA . THR A 1 123 ? 37.048 -10.656 -5.537 1.00 52.69 123 THR A CA 1
ATOM 903 C C . THR A 1 123 ? 36.426 -12.003 -5.184 1.00 52.69 123 THR A C 1
ATOM 905 O O . THR A 1 123 ? 36.718 -12.986 -5.863 1.00 52.69 123 THR A O 1
ATOM 908 N N . ASP A 1 124 ? 35.560 -12.075 -4.167 1.00 48.03 124 ASP A N 1
ATOM 909 C CA . ASP A 1 124 ? 34.811 -13.302 -3.899 1.00 48.03 124 ASP A CA 1
ATOM 910 C C . ASP A 1 124 ? 33.737 -13.462 -4.983 1.00 48.03 124 ASP A C 1
ATOM 912 O O . ASP A 1 124 ? 32.704 -12.800 -4.959 1.00 48.03 124 ASP A O 1
ATOM 916 N N . ALA A 1 125 ? 34.099 -14.230 -6.015 1.00 49.62 125 ALA A N 1
ATOM 917 C CA . ALA A 1 125 ? 33.269 -14.733 -7.105 1.00 49.62 125 ALA A CA 1
ATOM 918 C C . ALA A 1 125 ? 32.095 -13.821 -7.512 1.00 49.62 125 ALA A C 1
ATOM 920 O O . ALA A 1 125 ? 30.936 -14.233 -7.487 1.00 49.62 125 ALA A O 1
ATOM 921 N N . VAL A 1 126 ? 32.392 -12.593 -7.949 1.00 46.72 126 VAL A N 1
ATOM 922 C CA . VAL A 1 126 ? 31.430 -11.808 -8.730 1.00 46.72 126 VAL A CA 1
ATOM 923 C C . VAL A 1 126 ? 31.100 -12.649 -9.958 1.00 46.72 126 VAL A C 1
ATOM 925 O O . VAL A 1 126 ? 31.984 -12.953 -10.764 1.00 46.72 126 VAL A O 1
ATOM 928 N N . ALA A 1 127 ? 29.853 -13.099 -10.065 1.00 48.91 127 ALA A N 1
ATOM 929 C CA . ALA A 1 127 ? 29.377 -13.840 -11.216 1.00 48.91 127 ALA A CA 1
ATOM 930 C C . ALA A 1 127 ? 29.561 -12.959 -12.459 1.00 48.91 127 ALA A C 1
ATOM 932 O O . ALA A 1 127 ? 28.725 -12.115 -12.741 1.00 48.91 127 ALA A O 1
ATOM 933 N N . LEU A 1 128 ? 30.645 -13.161 -13.219 1.00 52.66 128 LEU A N 1
ATOM 934 C CA . LEU A 1 128 ? 30.981 -12.385 -14.427 1.00 52.66 128 LEU A CA 1
ATOM 935 C C . LEU A 1 128 ? 29.888 -12.402 -15.517 1.00 52.66 128 LEU A C 1
ATOM 937 O O . LEU A 1 128 ? 30.029 -11.727 -16.530 1.00 52.66 128 LEU A O 1
ATOM 941 N N . TYR A 1 129 ? 28.825 -13.188 -15.334 1.00 52.44 129 TYR A N 1
ATOM 942 C CA . TYR A 1 129 ? 27.693 -13.300 -16.251 1.00 52.44 129 TYR A CA 1
ATOM 943 C C . TYR A 1 129 ? 26.437 -12.550 -15.787 1.00 52.44 129 TYR A C 1
ATOM 945 O O . TYR A 1 129 ? 25.497 -12.422 -16.568 1.00 52.44 129 TYR A O 1
ATOM 953 N N . GLU A 1 130 ? 26.415 -12.037 -14.557 1.00 48.19 130 GLU A N 1
ATOM 954 C CA . GLU A 1 130 ? 25.479 -10.995 -14.148 1.00 48.19 130 GLU A CA 1
ATOM 955 C C . GLU A 1 130 ? 26.293 -9.714 -14.034 1.00 48.19 130 GLU A C 1
ATOM 957 O O . GLU A 1 130 ? 27.081 -9.559 -13.112 1.00 48.19 130 GLU A O 1
ATOM 962 N N . GLU A 1 131 ? 26.156 -8.806 -14.995 1.00 46.31 131 GLU A N 1
ATOM 963 C CA . GLU A 1 131 ? 26.639 -7.437 -14.833 1.00 46.31 131 GLU A CA 1
ATOM 964 C C . GLU A 1 131 ? 25.677 -6.733 -13.854 1.00 46.31 131 GLU A C 1
ATOM 966 O O . GLU A 1 131 ? 24.551 -6.422 -14.257 1.00 46.31 131 GLU A O 1
ATOM 971 N N . PRO A 1 132 ? 26.028 -6.478 -12.570 1.00 53.28 132 PRO A N 1
ATOM 972 C CA . PRO A 1 132 ? 25.301 -5.498 -11.781 1.00 53.28 132 PRO A CA 1
ATOM 973 C C . PRO A 1 132 ? 25.655 -4.133 -12.364 1.00 53.28 132 PRO A C 1
ATOM 975 O O . PRO A 1 132 ? 26.630 -3.488 -11.979 1.00 53.28 132 PRO A O 1
ATOM 978 N N . GLU A 1 133 ? 24.888 -3.733 -13.366 1.00 45.69 133 GLU A N 1
ATOM 979 C CA . GLU A 1 133 ? 24.962 -2.434 -14.010 1.00 45.69 133 GLU A CA 1
ATOM 980 C C . GLU A 1 133 ? 24.898 -1.341 -12.917 1.00 45.69 133 GLU A C 1
ATOM 982 O O . GLU A 1 133 ? 23.852 -1.077 -12.331 1.00 45.69 133 GLU A O 1
ATOM 987 N N . GLY A 1 134 ? 26.049 -0.751 -12.570 1.00 47.38 134 GLY A N 1
ATOM 988 C CA . GLY A 1 134 ? 26.122 0.479 -11.774 1.00 47.38 134 GLY A CA 1
ATOM 989 C C . GLY A 1 134 ? 26.416 0.395 -10.267 1.00 47.38 134 GLY A C 1
ATOM 990 O O . GLY A 1 134 ? 26.475 1.454 -9.644 1.00 47.38 134 GLY A O 1
ATOM 991 N N . VAL A 1 135 ? 26.671 -0.765 -9.649 1.00 58.28 135 VAL A N 1
ATOM 992 C CA . VAL A 1 135 ? 27.000 -0.814 -8.201 1.00 58.28 135 VAL A CA 1
ATOM 993 C C . VAL A 1 135 ? 28.513 -0.841 -7.973 1.00 58.28 135 VAL A C 1
ATOM 995 O O . VAL A 1 135 ? 29.087 -1.831 -7.529 1.00 58.28 135 VAL A O 1
ATOM 998 N N . ASN A 1 136 ? 29.190 0.274 -8.261 1.00 80.62 136 ASN A N 1
ATOM 999 C CA . ASN A 1 136 ? 30.502 0.496 -7.649 1.00 80.62 136 ASN A CA 1
ATOM 1000 C C . ASN A 1 136 ? 30.312 0.594 -6.122 1.00 80.62 136 ASN A C 1
ATOM 1002 O O . ASN A 1 136 ? 29.340 1.218 -5.684 1.00 80.62 136 ASN A O 1
ATOM 1006 N N . PRO A 1 137 ? 31.235 0.067 -5.297 1.00 83.44 137 PRO A N 1
ATOM 1007 C CA . PRO A 1 137 ? 31.148 0.190 -3.838 1.00 83.44 137 PRO A CA 1
ATOM 1008 C C . PRO A 1 137 ? 31.074 1.659 -3.387 1.00 83.44 137 PRO A C 1
ATOM 1010 O O . PRO A 1 137 ? 30.420 1.977 -2.397 1.00 83.44 137 PRO A O 1
ATOM 1013 N N . ASP A 1 138 ? 31.683 2.573 -4.152 1.00 84.00 138 ASP A N 1
ATOM 1014 C CA . ASP A 1 138 ? 31.554 4.019 -3.950 1.00 84.00 138 ASP A CA 1
ATOM 1015 C C . ASP A 1 138 ? 30.122 4.522 -4.217 1.00 84.00 138 ASP A C 1
ATOM 1017 O O . ASP A 1 138 ? 29.592 5.299 -3.427 1.00 84.00 138 ASP A O 1
ATOM 1021 N N . GLY A 1 139 ? 29.459 4.033 -5.271 1.00 84.44 139 GLY A N 1
ATOM 1022 C CA . GLY A 1 139 ? 28.065 4.371 -5.574 1.00 84.44 139 GLY A CA 1
ATOM 1023 C C . GLY A 1 139 ? 27.099 3.846 -4.510 1.00 84.44 139 GLY A C 1
ATOM 1024 O O . GLY A 1 139 ? 26.230 4.583 -4.050 1.00 84.44 139 GLY A O 1
ATOM 1025 N N . GLN A 1 140 ? 27.299 2.611 -4.038 1.00 86.50 140 GLN A N 1
ATOM 1026 C CA . GLN A 1 140 ? 26.523 2.057 -2.924 1.00 86.50 140 GLN A CA 1
ATOM 1027 C C . GLN A 1 140 ? 26.715 2.876 -1.640 1.00 86.50 140 GLN A C 1
ATOM 1029 O O . GLN A 1 140 ? 25.752 3.164 -0.932 1.00 86.50 140 GLN A O 1
ATOM 1034 N N . MET A 1 141 ? 27.946 3.312 -1.361 1.00 91.88 141 MET A N 1
ATOM 1035 C CA . MET A 1 141 ? 28.232 4.176 -0.218 1.00 91.88 141 MET A CA 1
ATOM 1036 C C . MET A 1 141 ? 27.533 5.539 -0.329 1.00 91.88 141 MET A C 1
ATOM 1038 O O . MET A 1 141 ? 27.091 6.073 0.686 1.00 91.88 141 MET A O 1
ATOM 1042 N N . GLU A 1 142 ? 27.423 6.121 -1.526 1.00 90.94 142 GLU A N 1
ATOM 1043 C CA . GLU A 1 142 ? 26.652 7.353 -1.739 1.00 90.94 142 GLU A CA 1
ATOM 1044 C C . GLU A 1 142 ? 25.152 7.153 -1.519 1.00 90.94 142 GLU A C 1
ATOM 1046 O O . GLU A 1 142 ? 24.523 8.001 -0.888 1.00 90.94 142 GLU A O 1
ATOM 1051 N N . VAL A 1 143 ? 24.587 6.038 -1.991 1.00 87.56 143 VAL A N 1
ATOM 1052 C CA . VAL A 1 143 ? 23.174 5.700 -1.763 1.00 87.56 143 VAL A CA 1
ATOM 1053 C C . VAL A 1 143 ? 22.887 5.585 -0.266 1.00 87.56 143 VAL A C 1
ATOM 1055 O O . VAL A 1 143 ? 21.992 6.266 0.227 1.00 87.56 143 VAL A O 1
ATOM 1058 N N . LEU A 1 144 ? 23.704 4.830 0.474 1.00 92.00 144 LEU A N 1
ATOM 1059 C CA . LEU A 1 144 ? 23.545 4.677 1.925 1.00 92.00 144 LEU A CA 1
ATOM 1060 C C . LEU A 1 144 ? 23.707 6.005 2.680 1.00 92.00 144 LEU A C 1
ATOM 1062 O O . LEU A 1 144 ? 23.034 6.241 3.678 1.00 92.00 144 LEU A O 1
ATOM 1066 N N . LYS A 1 145 ? 24.575 6.914 2.212 1.00 95.31 145 LYS A N 1
ATOM 1067 C CA . LYS A 1 145 ? 24.691 8.260 2.801 1.00 95.31 145 LYS A CA 1
ATOM 1068 C C . LYS A 1 145 ? 23.426 9.089 2.605 1.00 95.31 145 LYS A C 1
ATOM 1070 O O . LYS A 1 145 ? 23.010 9.755 3.547 1.00 95.31 145 LYS A O 1
ATOM 1075 N N . ARG A 1 146 ? 22.815 9.041 1.416 1.00 93.88 146 ARG A N 1
ATOM 1076 C CA . ARG A 1 146 ? 21.535 9.723 1.164 1.00 93.88 146 ARG A CA 1
ATOM 1077 C C . ARG A 1 146 ? 20.436 9.144 2.047 1.00 93.88 146 ARG A C 1
ATOM 1079 O O . ARG A 1 146 ? 19.734 9.900 2.704 1.00 93.88 146 ARG A O 1
ATOM 1086 N N . GLU A 1 147 ? 20.358 7.819 2.146 1.00 92.81 147 GLU A N 1
ATOM 1087 C CA . GLU A 1 147 ? 19.401 7.140 3.028 1.00 92.81 147 GLU A CA 1
ATOM 1088 C C . GLU A 1 147 ? 19.591 7.542 4.501 1.00 92.81 147 GLU A C 1
ATOM 1090 O O . GLU A 1 147 ? 18.629 7.860 5.199 1.00 92.81 147 GLU A O 1
ATOM 1095 N N . ARG A 1 148 ? 20.843 7.624 4.966 1.00 96.94 148 ARG A N 1
ATOM 1096 C CA . ARG A 1 148 ? 21.185 8.118 6.305 1.00 96.94 148 ARG A CA 1
ATOM 1097 C C . ARG A 1 148 ? 20.690 9.548 6.543 1.00 96.94 148 ARG A C 1
ATOM 1099 O O . ARG A 1 148 ? 20.134 9.832 7.601 1.00 96.94 148 ARG A O 1
ATOM 1106 N N . GLU A 1 149 ? 20.913 10.454 5.592 1.00 97.56 149 GLU A N 1
ATOM 1107 C CA . GLU A 1 149 ? 20.450 11.848 5.674 1.00 97.56 149 GLU A CA 1
ATOM 1108 C C . GLU A 1 149 ? 18.918 11.940 5.701 1.00 97.56 149 GLU A C 1
ATOM 1110 O O . GLU A 1 149 ? 18.360 12.706 6.485 1.00 97.56 149 GLU A O 1
ATOM 1115 N N . GLU A 1 150 ? 18.227 11.122 4.905 1.00 95.00 150 GLU A N 1
ATOM 1116 C CA . GLU A 1 150 ? 16.765 11.046 4.906 1.00 95.00 150 GLU A CA 1
ATOM 1117 C C . GLU A 1 150 ? 16.206 10.539 6.241 1.00 95.00 150 GLU A C 1
ATOM 1119 O O . GLU A 1 150 ? 15.237 11.102 6.754 1.00 95.00 150 GLU A O 1
ATOM 1124 N N . LEU A 1 151 ? 16.814 9.505 6.833 1.00 95.69 151 LEU A N 1
ATOM 1125 C CA . LEU A 1 151 ? 16.423 8.996 8.152 1.00 95.69 151 LEU A CA 1
ATOM 1126 C C . LEU A 1 151 ? 16.629 10.044 9.248 1.00 95.69 151 LEU A C 1
ATOM 1128 O O . LEU A 1 151 ? 15.746 10.225 10.085 1.00 95.69 151 LEU A O 1
ATOM 1132 N N . LEU A 1 152 ? 17.753 10.767 9.220 1.00 96.81 152 LEU A N 1
ATOM 1133 C CA . LEU A 1 152 ? 18.008 11.865 10.155 1.00 96.81 152 LEU A CA 1
ATOM 1134 C C . LEU A 1 152 ? 16.966 12.973 10.022 1.00 96.81 152 LEU A C 1
ATOM 1136 O O . LEU A 1 152 ? 16.419 13.407 11.028 1.00 96.81 152 LEU A O 1
ATOM 1140 N N . ARG A 1 153 ? 16.616 13.362 8.792 1.00 97.06 153 ARG A N 1
ATOM 1141 C CA . ARG A 1 153 ? 15.571 14.362 8.557 1.00 97.06 153 ARG A CA 1
ATOM 1142 C C . ARG A 1 153 ? 14.216 13.925 9.118 1.00 97.06 153 ARG A C 1
ATOM 1144 O O . ARG A 1 153 ? 13.548 14.723 9.760 1.00 97.06 153 ARG A O 1
ATOM 1151 N N . LYS A 1 154 ? 13.827 12.658 8.933 1.00 95.81 154 LYS A N 1
ATOM 1152 C CA . LYS A 1 154 ? 12.582 12.112 9.511 1.00 95.81 154 LYS A CA 1
ATOM 1153 C C . LYS A 1 154 ? 12.597 12.125 11.042 1.00 95.81 154 LYS A C 1
ATOM 1155 O O . LYS A 1 154 ? 11.574 12.413 11.656 1.00 95.81 154 LYS A O 1
ATOM 1160 N N . ILE A 1 155 ? 13.742 11.807 11.650 1.00 95.69 155 ILE A N 1
ATOM 1161 C CA . ILE A 1 155 ? 13.926 11.889 13.105 1.00 95.69 155 ILE A CA 1
ATOM 1162 C C . ILE A 1 155 ? 13.775 13.343 13.570 1.00 95.69 155 ILE A C 1
ATOM 1164 O O . ILE A 1 155 ? 13.002 13.595 14.491 1.00 95.69 155 ILE A O 1
ATOM 1168 N N . ASP A 1 156 ? 14.441 14.289 12.907 1.00 96.25 156 ASP A N 1
ATOM 1169 C CA . ASP A 1 156 ? 14.371 15.716 13.239 1.00 96.25 156 ASP A CA 1
ATOM 1170 C C . ASP A 1 156 ? 12.944 16.269 13.091 1.00 96.25 156 ASP A C 1
ATOM 1172 O O . ASP A 1 156 ? 12.477 16.997 13.969 1.00 96.25 156 ASP A O 1
ATOM 1176 N N . ASP A 1 157 ? 12.224 15.883 12.031 1.00 95.19 157 ASP A N 1
ATOM 1177 C CA . ASP A 1 157 ? 10.830 16.276 11.793 1.00 95.19 157 ASP A CA 1
ATOM 1178 C C . ASP A 1 157 ? 9.905 15.766 12.920 1.00 95.19 157 ASP A C 1
ATOM 1180 O O . ASP A 1 157 ? 9.070 16.520 13.425 1.00 95.19 157 ASP A O 1
ATOM 1184 N N . LEU A 1 158 ? 10.076 14.516 13.376 1.00 94.94 158 LEU A N 1
ATOM 1185 C CA . LEU A 1 158 ? 9.323 13.963 14.513 1.00 94.94 158 LEU A CA 1
ATOM 1186 C C . LEU A 1 158 ? 9.697 14.631 15.844 1.00 94.94 158 LEU A C 1
ATOM 1188 O O . LEU A 1 158 ? 8.821 14.905 16.666 1.00 94.94 158 LEU A O 1
ATOM 1192 N N . GLU A 1 159 ? 10.979 14.918 16.074 1.00 94.50 159 GLU A N 1
ATOM 1193 C CA . GLU A 1 159 ? 11.430 15.622 17.279 1.00 94.50 159 GLU A CA 1
ATOM 1194 C C . GLU A 1 159 ? 10.952 17.089 17.300 1.00 94.50 159 GLU A C 1
ATOM 1196 O O . GLU A 1 159 ? 10.642 17.623 18.366 1.00 94.50 159 GLU A O 1
ATOM 1201 N N . GLU A 1 160 ? 10.846 17.757 16.147 1.00 95.31 160 GLU A N 1
ATOM 1202 C CA . GLU A 1 160 ? 10.230 19.087 16.023 1.00 95.31 160 GLU A CA 1
ATOM 1203 C C . GLU A 1 160 ? 8.716 19.035 16.278 1.00 95.31 160 GLU A C 1
ATOM 1205 O O . GLU A 1 160 ? 8.196 19.848 17.043 1.00 95.31 160 GLU A O 1
ATOM 1210 N N . GLN A 1 161 ? 8.002 18.043 15.734 1.00 93.00 161 GLN A N 1
ATOM 1211 C CA . GLN A 1 161 ? 6.579 17.831 16.040 1.00 93.00 161 GLN A CA 1
ATOM 1212 C C . GLN A 1 161 ? 6.344 17.610 17.542 1.00 93.00 161 GLN A C 1
ATOM 1214 O O . GLN A 1 161 ? 5.436 18.207 18.124 1.00 93.00 161 GLN A O 1
ATOM 1219 N N . ALA A 1 162 ? 7.210 16.838 18.202 1.00 94.62 162 ALA A N 1
ATOM 1220 C CA . ALA A 1 162 ? 7.155 16.644 19.646 1.00 94.62 162 ALA A CA 1
ATOM 1221 C C . ALA A 1 162 ? 7.397 17.951 20.423 1.00 94.62 162 ALA A C 1
ATOM 1223 O O . ALA A 1 162 ? 6.709 18.222 21.412 1.00 94.62 162 ALA A O 1
ATOM 1224 N N . ARG A 1 163 ? 8.320 18.805 19.955 1.00 93.88 163 ARG A N 1
ATOM 1225 C CA . ARG A 1 163 ? 8.552 20.141 20.531 1.00 93.88 163 ARG A CA 1
ATOM 1226 C C . ARG A 1 163 ? 7.332 21.047 20.376 1.00 93.88 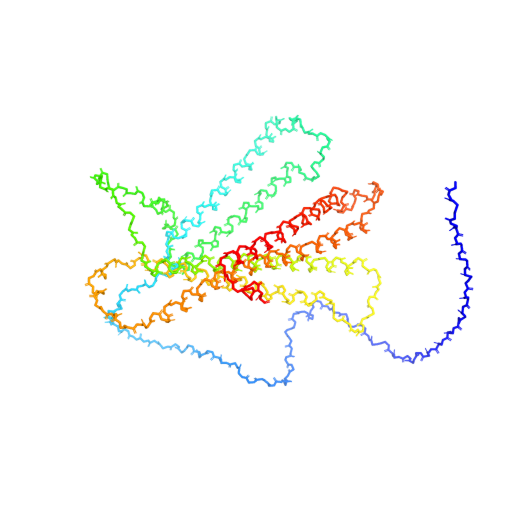163 ARG A C 1
ATOM 1228 O O . ARG A 1 163 ? 6.944 21.700 21.346 1.00 93.88 163 ARG A O 1
ATOM 1235 N N . HIS A 1 164 ? 6.674 21.035 19.216 1.00 93.44 164 HIS A N 1
ATOM 1236 C CA . HIS A 1 164 ? 5.380 21.703 19.027 1.00 93.44 164 HIS A CA 1
ATOM 1237 C C . HIS A 1 164 ? 4.298 21.143 19.966 1.00 93.44 164 HIS A C 1
ATOM 1239 O O . HIS A 1 164 ? 3.462 21.892 20.473 1.00 93.44 164 HIS A O 1
ATOM 1245 N N . GLY A 1 165 ? 4.372 19.848 20.274 1.00 91.56 165 GLY A N 1
ATOM 1246 C CA . GLY A 1 165 ? 3.578 19.148 21.283 1.00 91.56 165 GLY A CA 1
ATOM 1247 C C . GLY A 1 165 ? 3.889 19.495 22.743 1.00 91.56 165 GLY A C 1
ATOM 1248 O O . GLY A 1 165 ? 3.262 18.934 23.638 1.00 91.56 165 GLY A O 1
ATOM 1249 N N . SER A 1 166 ? 4.819 20.423 23.009 1.00 93.50 166 SER A N 1
ATOM 1250 C CA . SER A 1 166 ? 5.316 20.775 24.352 1.00 93.50 166 SER A CA 1
ATOM 1251 C C . SER A 1 166 ? 6.066 19.652 25.087 1.00 93.50 166 SER A C 1
ATOM 1253 O O . SER A 1 166 ? 6.205 19.704 26.310 1.00 93.50 166 SER A O 1
ATOM 1255 N N . ILE A 1 167 ? 6.590 18.658 24.364 1.00 92.38 167 ILE A N 1
ATOM 1256 C CA . ILE A 1 167 ? 7.435 17.596 24.925 1.00 92.38 167 ILE A CA 1
ATOM 1257 C C . ILE A 1 167 ? 8.880 18.098 24.977 1.00 92.38 167 ILE A C 1
ATOM 1259 O O . ILE A 1 167 ? 9.393 18.669 24.009 1.00 92.38 167 ILE A O 1
ATOM 1263 N N . ARG A 1 168 ? 9.569 17.913 26.109 1.00 90.19 168 ARG A N 1
ATOM 1264 C CA . ARG A 1 168 ? 10.961 18.363 26.232 1.00 90.19 168 ARG A CA 1
ATOM 1265 C C . ARG A 1 168 ? 11.884 17.393 25.481 1.00 90.19 168 ARG A C 1
ATOM 1267 O O . ARG A 1 168 ? 11.686 16.185 25.581 1.00 90.19 168 ARG A O 1
ATOM 1274 N N . PRO A 1 169 ? 12.955 17.865 24.812 1.00 85.19 169 PRO A N 1
ATOM 1275 C CA . PRO A 1 169 ? 13.885 16.992 24.079 1.00 85.19 169 PRO A CA 1
ATOM 1276 C C . PRO A 1 169 ? 14.508 15.851 24.906 1.00 85.19 169 PRO A C 1
ATOM 1278 O O . PRO A 1 169 ? 14.921 14.838 24.347 1.00 85.19 169 PRO A O 1
ATOM 1281 N N . GLY A 1 170 ? 14.596 16.009 26.233 1.00 86.62 170 GLY A N 1
ATOM 1282 C CA . GLY A 1 170 ? 15.075 14.963 27.140 1.00 86.62 170 GLY A CA 1
ATOM 1283 C C . GLY A 1 170 ? 14.074 13.825 27.351 1.00 86.62 170 GLY A C 1
ATOM 1284 O O . GLY A 1 170 ? 14.492 12.676 27.455 1.00 86.62 170 GLY A O 1
ATOM 1285 N N . ASP A 1 171 ? 12.773 14.120 27.325 1.00 87.75 171 ASP A N 1
ATOM 1286 C CA . ASP A 1 171 ? 11.719 13.153 27.647 1.00 87.75 171 ASP A CA 1
ATOM 1287 C C . ASP A 1 171 ? 11.644 12.045 26.582 1.00 87.75 171 ASP A C 1
ATOM 1289 O O . ASP A 1 171 ? 11.414 10.887 26.902 1.00 87.75 171 ASP A O 1
ATOM 1293 N N . LEU A 1 172 ? 11.937 12.357 25.313 1.00 86.31 172 LEU A N 1
ATOM 1294 C CA . LEU A 1 172 ? 11.982 11.373 24.216 1.00 86.31 172 LEU A CA 1
ATOM 1295 C C . LEU A 1 172 ? 13.181 10.411 24.291 1.00 86.31 172 LEU A C 1
ATOM 1297 O O . LEU A 1 172 ? 13.217 9.388 23.597 1.00 86.31 172 LEU A O 1
ATOM 1301 N N . ARG A 1 173 ? 14.210 10.766 25.070 1.00 83.44 173 ARG A N 1
ATOM 1302 C CA . ARG A 1 173 ? 15.446 9.982 25.215 1.00 83.44 173 ARG A CA 1
ATOM 1303 C C . ARG A 1 173 ? 15.417 9.054 26.419 1.00 83.44 173 ARG A C 1
ATOM 1305 O O . ARG A 1 173 ? 16.301 8.210 26.528 1.00 83.44 173 ARG A O 1
ATOM 1312 N N . ASP A 1 174 ? 14.422 9.177 27.293 1.00 80.88 174 ASP A N 1
ATOM 1313 C CA . ASP A 1 174 ? 14.277 8.264 28.415 1.00 80.88 174 ASP A CA 1
ATOM 1314 C C . ASP A 1 174 ? 13.932 6.860 27.897 1.00 80.88 174 ASP A C 1
ATOM 1316 O O . ASP A 1 174 ? 12.789 6.554 27.560 1.00 80.88 174 ASP A O 1
ATOM 1320 N N . GLU A 1 175 ? 14.927 5.966 27.877 1.00 70.19 175 GLU A N 1
ATOM 1321 C CA . GLU A 1 175 ? 14.758 4.539 27.549 1.00 70.19 175 GLU A CA 1
ATOM 1322 C C . GLU A 1 175 ? 13.700 3.858 28.434 1.00 70.19 175 GLU A C 1
ATOM 1324 O O . GLU A 1 175 ? 13.105 2.849 28.058 1.00 70.19 175 GLU A O 1
ATOM 1329 N N . ARG A 1 176 ? 13.396 4.444 29.600 1.00 71.06 176 ARG A N 1
ATOM 1330 C CA . ARG A 1 176 ? 12.303 4.000 30.477 1.00 71.06 176 ARG A CA 1
ATOM 1331 C C . ARG A 1 176 ? 10.922 4.117 29.829 1.00 71.06 176 ARG A C 1
ATOM 1333 O O . ARG A 1 176 ? 10.038 3.363 30.212 1.00 71.06 176 ARG A O 1
ATOM 1340 N N . LEU A 1 177 ? 10.730 5.024 28.869 1.00 69.38 177 LEU A N 1
ATOM 1341 C CA . LEU A 1 177 ? 9.494 5.118 28.083 1.00 69.38 177 LEU A CA 1
ATOM 1342 C C . LEU A 1 177 ? 9.456 4.116 26.920 1.00 69.38 177 LEU A C 1
ATOM 1344 O O . LEU A 1 177 ? 8.381 3.852 26.385 1.00 69.38 177 LEU A O 1
ATOM 1348 N N . GLN A 1 178 ? 10.615 3.575 26.532 1.00 62.72 178 GLN A N 1
ATOM 1349 C CA . GLN A 1 178 ? 10.765 2.625 25.425 1.00 62.72 178 GLN A CA 1
ATOM 1350 C C . GLN A 1 178 ? 10.586 1.175 25.875 1.00 62.72 178 GLN A C 1
ATOM 1352 O O . GLN A 1 178 ? 10.254 0.318 25.058 1.00 62.72 178 GLN A O 1
ATOM 1357 N N . GLN A 1 179 ? 10.756 0.881 27.169 1.00 61.53 179 GLN A N 1
ATOM 1358 C CA . GLN A 1 179 ? 10.356 -0.424 27.677 1.00 61.53 179 GLN A CA 1
ATOM 1359 C C . GLN A 1 179 ? 8.827 -0.521 27.579 1.00 61.53 179 GLN A C 1
ATOM 1361 O O . GLN A 1 179 ? 8.133 0.316 28.167 1.00 61.53 179 GLN A O 1
ATOM 1366 N N . PRO A 1 180 ? 8.268 -1.511 26.849 1.00 58.94 180 PRO A N 1
ATOM 1367 C CA . PRO A 1 180 ? 6.859 -1.829 27.021 1.00 58.94 180 PRO A CA 1
ATOM 1368 C C . PRO A 1 180 ? 6.636 -2.050 28.520 1.00 58.94 180 PRO A C 1
ATOM 1370 O O . PRO A 1 180 ? 7.551 -2.516 29.197 1.00 58.94 180 PRO A O 1
ATOM 1373 N N . ASP A 1 181 ? 5.463 -1.698 29.049 1.00 56.19 181 ASP A N 1
ATOM 1374 C CA . ASP A 1 181 ? 5.067 -1.918 30.450 1.00 56.19 181 ASP A CA 1
ATOM 1375 C C . ASP A 1 181 ? 4.990 -3.437 30.777 1.00 56.19 181 ASP A C 1
ATOM 1377 O O . ASP A 1 181 ? 3.992 -3.963 31.253 1.00 56.19 181 ASP A O 1
ATOM 1381 N N . THR A 1 182 ? 6.062 -4.191 30.529 1.00 50.06 182 THR A N 1
ATOM 1382 C CA . THR A 1 182 ? 6.325 -5.549 30.999 1.00 50.06 182 THR A CA 1
ATOM 1383 C C . THR A 1 182 ? 6.869 -5.520 32.422 1.00 50.06 182 THR A C 1
ATOM 1385 O O . THR A 1 182 ? 7.452 -6.505 32.875 1.00 50.06 182 THR A O 1
ATOM 1388 N N . GLY A 1 183 ? 6.693 -4.401 33.136 1.00 49.56 183 GLY A N 1
ATOM 1389 C CA . GLY A 1 183 ? 6.879 -4.273 34.575 1.00 49.56 183 GLY A CA 1
ATOM 1390 C C . GLY A 1 183 ? 5.869 -5.139 35.317 1.00 49.56 183 GLY A C 1
ATOM 1391 O O . GLY A 1 183 ? 4.995 -4.638 36.014 1.00 49.56 183 GLY A O 1
ATOM 1392 N N . ALA A 1 184 ? 5.988 -6.455 35.149 1.00 46.00 184 ALA A N 1
ATOM 1393 C CA . ALA A 1 184 ? 5.333 -7.445 35.966 1.00 46.00 184 ALA A CA 1
ATOM 1394 C C . ALA A 1 184 ? 5.751 -7.168 37.419 1.00 46.00 184 ALA A C 1
ATOM 1396 O O . ALA A 1 184 ? 6.943 -7.289 37.738 1.00 46.00 184 ALA A O 1
ATOM 1397 N N . PRO A 1 185 ? 4.823 -6.791 38.319 1.00 52.09 185 PRO A N 1
ATOM 1398 C CA . PRO A 1 185 ? 5.125 -6.799 39.736 1.00 52.09 185 PRO A CA 1
ATOM 1399 C C . PRO A 1 185 ? 5.541 -8.229 40.076 1.00 52.09 185 PRO A C 1
ATOM 1401 O O . PRO A 1 185 ? 4.804 -9.187 39.841 1.00 52.09 185 PRO A O 1
ATOM 1404 N N . ARG A 1 186 ? 6.766 -8.375 40.580 1.00 50.25 186 ARG A N 1
ATOM 1405 C CA . ARG A 1 186 ? 7.493 -9.640 40.763 1.00 50.25 186 ARG A CA 1
ATOM 1406 C C . ARG A 1 186 ? 6.886 -10.567 41.840 1.00 50.25 186 ARG A C 1
ATOM 1408 O O . ARG A 1 186 ? 7.618 -11.330 42.457 1.00 50.25 186 ARG A O 1
ATOM 1415 N N . GLY A 1 187 ? 5.573 -10.512 42.085 1.00 49.44 187 GLY A N 1
ATOM 1416 C CA . GLY A 1 187 ? 4.910 -11.221 43.181 1.00 49.44 187 GLY A CA 1
ATOM 1417 C C . GLY A 1 187 ? 3.447 -11.643 42.988 1.00 49.44 187 GLY A C 1
ATOM 1418 O O . GLY A 1 187 ? 2.947 -12.330 43.869 1.00 49.44 187 GLY A O 1
ATOM 1419 N N . ALA A 1 188 ? 2.758 -11.316 41.889 1.00 48.84 188 ALA A N 1
ATOM 1420 C CA . ALA A 1 188 ? 1.365 -11.743 41.688 1.00 48.84 188 ALA A CA 1
ATOM 1421 C C . ALA A 1 188 ? 1.279 -12.752 40.538 1.00 48.84 188 ALA A C 1
ATOM 1423 O O . ALA A 1 188 ? 1.253 -12.394 39.365 1.00 48.84 188 ALA A O 1
ATOM 1424 N N . ARG A 1 189 ? 1.293 -14.036 40.896 1.00 48.16 189 ARG A N 1
ATOM 1425 C CA . ARG A 1 189 ? 1.184 -15.187 39.988 1.00 48.16 189 ARG A CA 1
ATOM 1426 C C . ARG A 1 189 ? -0.279 -15.579 39.753 1.00 48.16 189 ARG A C 1
ATOM 1428 O O . ARG A 1 189 ? -0.561 -16.750 39.523 1.00 48.16 189 ARG A O 1
ATOM 1435 N N . ASP A 1 190 ? -1.181 -14.607 39.821 1.00 49.81 190 ASP A N 1
ATOM 1436 C CA . ASP A 1 190 ? -2.582 -14.791 39.474 1.00 49.81 190 ASP A CA 1
ATOM 1437 C C . ASP A 1 190 ? -2.719 -14.416 38.005 1.00 49.81 190 ASP A C 1
ATOM 1439 O O . ASP A 1 190 ? -2.419 -13.290 37.606 1.00 49.81 190 ASP A O 1
ATOM 1443 N N . ALA A 1 191 ? -3.073 -15.405 37.189 1.00 56.06 191 ALA A N 1
ATOM 1444 C CA . ALA A 1 191 ? -3.314 -15.254 35.767 1.00 56.06 191 ALA A CA 1
ATOM 1445 C C . ALA A 1 191 ? -4.279 -14.083 35.540 1.00 56.06 191 ALA A C 1
ATOM 1447 O O . ALA A 1 191 ? -5.477 -14.200 35.788 1.00 56.06 191 ALA A O 1
ATOM 1448 N N . ALA A 1 192 ? -3.743 -12.938 35.113 1.00 55.84 192 ALA A N 1
ATOM 1449 C CA . ALA A 1 192 ? -4.542 -11.810 34.679 1.00 55.84 192 ALA A CA 1
ATOM 1450 C C . ALA A 1 192 ? -5.297 -12.263 33.429 1.00 55.84 192 ALA A C 1
ATOM 1452 O O . ALA A 1 192 ? -4.741 -12.290 32.330 1.00 55.84 192 ALA A O 1
ATOM 1453 N N . GLU A 1 193 ? -6.542 -12.692 33.623 1.00 62.34 193 GLU A N 1
ATOM 1454 C CA . GLU A 1 193 ? -7.470 -12.960 32.535 1.00 62.34 193 GLU A CA 1
ATOM 1455 C C . GLU A 1 193 ? -7.468 -11.753 31.585 1.00 62.34 193 GLU A C 1
ATOM 1457 O O . GLU A 1 193 ? -7.436 -10.605 32.054 1.00 62.34 193 GLU A O 1
ATOM 1462 N N . PRO A 1 194 ? -7.457 -11.976 30.257 1.00 66.69 194 PRO A N 1
ATOM 1463 C CA . PRO A 1 194 ? -7.514 -10.887 29.296 1.00 66.69 194 PRO A CA 1
ATOM 1464 C C . PRO A 1 194 ? -8.760 -10.063 29.608 1.00 66.69 194 PRO A C 1
ATOM 1466 O O . PRO A 1 194 ? -9.882 -10.558 29.497 1.00 66.69 194 PRO A O 1
ATOM 1469 N N . LYS A 1 195 ? -8.569 -8.816 30.057 1.00 72.50 195 LYS A N 1
ATOM 1470 C CA . LYS A 1 195 ? -9.681 -7.894 30.290 1.00 72.50 195 LYS A CA 1
ATOM 1471 C C . LYS A 1 195 ? -10.480 -7.845 28.992 1.00 72.50 195 LYS A C 1
ATOM 1473 O O . LYS A 1 195 ? -9.935 -7.458 27.961 1.00 72.50 195 LYS A O 1
ATOM 1478 N N . ALA A 1 196 ? -11.733 -8.294 29.039 1.00 79.69 196 ALA A N 1
ATOM 1479 C CA . ALA A 1 196 ? -12.619 -8.224 27.891 1.00 79.69 196 ALA A CA 1
ATOM 1480 C C . ALA A 1 196 ? -12.662 -6.765 27.417 1.00 79.69 196 ALA A C 1
ATOM 1482 O O . ALA A 1 196 ? -13.026 -5.882 28.200 1.00 79.69 196 ALA A O 1
ATOM 1483 N N . LYS A 1 197 ? -12.223 -6.526 26.174 1.00 85.44 197 LYS A N 1
ATOM 1484 C CA . LYS A 1 197 ? -12.269 -5.203 25.542 1.00 85.44 197 LYS A CA 1
ATOM 1485 C C . LYS A 1 197 ? -13.694 -4.680 25.594 1.00 85.44 197 LYS A C 1
ATOM 1487 O O . LYS A 1 197 ? -14.632 -5.460 25.387 1.00 85.44 197 LYS A O 1
ATOM 1492 N N . SER A 1 198 ? -13.859 -3.389 25.863 1.00 88.06 198 SER A N 1
ATOM 1493 C CA . SER A 1 198 ? -15.193 -2.792 25.865 1.00 88.06 198 SER A CA 1
ATOM 1494 C C . SER A 1 198 ? -15.820 -2.922 24.468 1.00 88.06 198 SER A C 1
ATOM 1496 O O . SER A 1 198 ? -15.115 -2.995 23.461 1.00 88.06 198 SER A O 1
ATOM 1498 N N . ARG A 1 199 ? -17.155 -2.978 24.378 1.00 89.12 199 ARG A N 1
ATOM 1499 C CA . ARG A 1 199 ? -17.841 -3.019 23.074 1.00 89.12 199 ARG A CA 1
ATOM 1500 C C . ARG A 1 199 ? -17.447 -1.815 22.202 1.00 89.12 199 ARG A C 1
ATOM 1502 O O . ARG A 1 199 ? -17.201 -1.996 21.017 1.00 89.12 199 ARG A O 1
ATOM 1509 N N . ALA A 1 200 ? -17.288 -0.642 22.817 1.00 89.38 200 ALA A N 1
ATOM 1510 C CA . ALA A 1 200 ? -16.831 0.578 22.154 1.00 89.38 200 ALA A CA 1
ATOM 1511 C C . ALA A 1 200 ? -15.405 0.448 21.585 1.00 89.38 200 ALA A C 1
ATOM 1513 O O . ALA A 1 200 ? -15.164 0.831 20.445 1.00 89.38 200 ALA A O 1
ATOM 1514 N N . GLU A 1 201 ? -14.468 -0.152 22.329 1.00 90.62 201 GLU A N 1
ATOM 1515 C CA . GLU A 1 201 ? -13.112 -0.426 21.823 1.00 90.62 201 GLU A CA 1
ATOM 1516 C C . GLU A 1 201 ? -13.142 -1.369 20.615 1.00 90.62 201 GLU A C 1
ATOM 1518 O O . GLU A 1 201 ? -12.437 -1.143 19.636 1.00 90.62 201 GLU A O 1
ATOM 1523 N N . GLN A 1 202 ? -13.972 -2.418 20.660 1.00 92.69 202 GLN A N 1
ATOM 1524 C CA . GLN A 1 202 ? -14.098 -3.363 19.547 1.00 92.69 202 GLN A CA 1
ATOM 1525 C C . GLN A 1 202 ? -14.701 -2.710 18.297 1.00 92.69 202 GLN A C 1
ATOM 1527 O O . GLN A 1 202 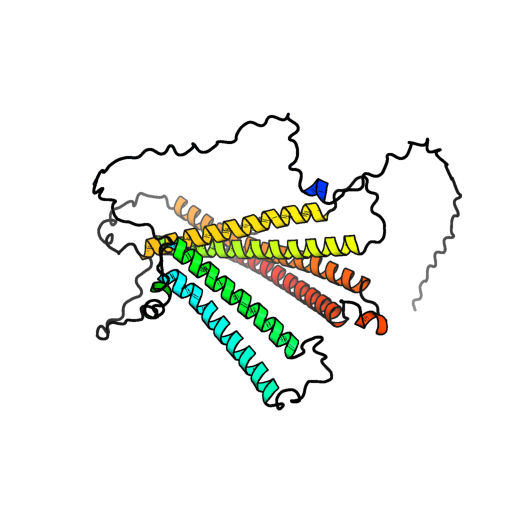? -14.286 -3.030 17.185 1.00 92.69 202 GLN A O 1
ATOM 1532 N N . GLU A 1 203 ? -15.673 -1.812 18.461 1.00 93.31 203 GLU A N 1
ATOM 1533 C CA . GLU A 1 203 ? -16.280 -1.059 17.358 1.00 93.31 203 GLU A CA 1
ATOM 1534 C C . GLU A 1 203 ? -15.266 -0.095 16.718 1.00 93.31 203 GLU A C 1
ATOM 1536 O O . GLU A 1 203 ? -15.105 -0.116 15.498 1.00 93.31 203 GLU A O 1
ATOM 1541 N N . LEU A 1 204 ? -14.489 0.643 17.522 1.00 93.81 204 LEU A N 1
ATOM 1542 C CA . LEU A 1 204 ? -13.409 1.506 17.025 1.00 93.81 204 LEU A CA 1
ATOM 1543 C C . LEU A 1 204 ? -12.304 0.711 16.316 1.00 93.81 204 LEU A C 1
ATOM 1545 O O . LEU A 1 204 ? -11.842 1.110 15.250 1.00 93.81 204 LEU A O 1
ATOM 1549 N N . GLU A 1 205 ? -11.894 -0.441 16.857 1.00 94.25 205 GLU A N 1
ATOM 1550 C CA . GLU A 1 205 ? -10.910 -1.315 16.203 1.00 94.25 205 GLU A CA 1
ATOM 1551 C C . GLU A 1 205 ? -11.400 -1.819 14.838 1.00 94.25 205 GLU A C 1
ATOM 1553 O O . GLU A 1 205 ? -10.616 -1.878 13.886 1.00 94.25 205 GLU A O 1
ATOM 1558 N N . ARG A 1 206 ? -12.693 -2.154 14.721 1.00 95.19 206 ARG A N 1
ATOM 1559 C CA . ARG A 1 206 ? -13.307 -2.543 13.443 1.00 95.19 206 ARG A CA 1
ATOM 1560 C C . ARG A 1 206 ? -13.332 -1.379 12.454 1.00 95.19 206 ARG A C 1
ATOM 1562 O O . ARG A 1 206 ? -12.964 -1.592 11.301 1.00 95.19 206 ARG A O 1
ATOM 1569 N N . GLU A 1 207 ? -13.695 -0.171 12.888 1.00 96.19 207 GLU A N 1
ATOM 1570 C CA . GLU A 1 207 ? -13.702 1.005 12.007 1.00 96.19 207 GLU A CA 1
ATOM 1571 C C . GLU A 1 207 ? -12.284 1.363 11.535 1.00 96.19 207 GLU A C 1
ATOM 1573 O O . GLU A 1 207 ? -12.076 1.627 10.352 1.00 96.19 207 GLU A O 1
ATOM 1578 N N . ILE A 1 208 ? -11.281 1.293 12.417 1.00 95.44 208 ILE A N 1
ATOM 1579 C CA . ILE A 1 208 ? -9.871 1.491 12.044 1.00 95.44 208 ILE A CA 1
ATOM 1580 C C . ILE A 1 208 ? -9.443 0.462 10.994 1.00 95.44 208 ILE A C 1
ATOM 1582 O O . ILE A 1 208 ? -8.775 0.820 10.022 1.00 95.44 208 ILE A O 1
ATOM 1586 N N . ALA A 1 209 ? -9.806 -0.811 11.175 1.00 95.44 209 ALA A N 1
ATOM 1587 C CA . ALA A 1 209 ? -9.482 -1.861 10.215 1.00 95.44 209 ALA A CA 1
ATOM 1588 C C . ALA A 1 209 ? -10.135 -1.604 8.846 1.00 95.44 209 ALA A C 1
ATOM 1590 O O . ALA A 1 209 ? -9.466 -1.723 7.821 1.00 95.44 209 ALA A O 1
ATOM 1591 N N . GLU A 1 210 ? -11.402 -1.185 8.825 1.00 94.94 210 GLU A N 1
ATOM 1592 C CA . GLU A 1 210 ? -12.106 -0.834 7.590 1.00 94.94 210 GLU A CA 1
ATOM 1593 C C . GLU A 1 210 ? -11.482 0.384 6.896 1.00 94.94 210 GLU A C 1
ATOM 1595 O O . GLU A 1 210 ? -11.244 0.359 5.689 1.00 94.94 210 GLU A O 1
ATOM 1600 N N . GLN A 1 211 ? -11.152 1.440 7.642 1.00 96.31 211 GLN A N 1
ATOM 1601 C CA . GLN A 1 211 ? -10.496 2.614 7.065 1.00 96.31 211 GLN A CA 1
ATOM 1602 C C . GLN A 1 211 ? -9.107 2.278 6.510 1.00 96.31 211 GLN A C 1
ATOM 1604 O O . GLN A 1 211 ? -8.731 2.803 5.462 1.00 96.31 211 GLN A O 1
ATOM 1609 N N . LYS A 1 212 ? -8.359 1.372 7.156 1.00 95.75 212 LYS A N 1
ATOM 1610 C CA . LYS A 1 212 ? -7.065 0.879 6.653 1.00 95.75 212 LYS A CA 1
ATOM 1611 C C . LYS A 1 212 ? -7.208 0.100 5.346 1.00 95.75 212 LYS A C 1
ATOM 1613 O O . LYS A 1 212 ? -6.420 0.330 4.433 1.00 95.75 212 LYS A O 1
ATOM 1618 N N . GLU A 1 213 ? -8.223 -0.754 5.226 1.00 95.31 213 GLU A N 1
ATOM 1619 C CA . GLU A 1 213 ? -8.543 -1.455 3.973 1.00 95.31 213 GLU A CA 1
ATOM 1620 C C . GLU A 1 213 ? -8.858 -0.452 2.848 1.00 95.31 213 GLU A C 1
ATOM 1622 O O . GLU A 1 213 ? -8.299 -0.526 1.752 1.00 95.31 213 GLU A O 1
ATOM 1627 N N . GLN A 1 214 ? -9.684 0.558 3.136 1.00 95.38 214 GLN A N 1
ATOM 1628 C CA . GLN A 1 214 ? -10.019 1.598 2.161 1.00 95.38 214 GLN A CA 1
ATOM 1629 C C . GLN A 1 214 ? -8.808 2.471 1.785 1.00 95.38 214 GLN A C 1
ATOM 1631 O O . GLN A 1 214 ? -8.670 2.861 0.626 1.00 95.38 214 GLN A O 1
ATOM 1636 N N . LEU A 1 215 ? -7.915 2.764 2.736 1.00 96.06 215 LEU A N 1
ATOM 1637 C CA . LEU A 1 215 ? -6.661 3.471 2.477 1.00 96.06 215 LEU A CA 1
ATOM 1638 C C . LEU A 1 215 ? -5.768 2.675 1.521 1.00 96.06 215 LEU A C 1
ATOM 1640 O O . LEU A 1 215 ? -5.265 3.242 0.552 1.00 96.06 215 LEU A O 1
ATOM 1644 N N . GLU A 1 216 ? -5.596 1.375 1.767 1.00 96.00 216 GLU A N 1
ATOM 1645 C CA . GLU A 1 216 ? -4.816 0.497 0.892 1.00 96.00 216 GLU A CA 1
ATOM 1646 C C . GLU A 1 216 ? -5.385 0.501 -0.535 1.00 96.00 216 GLU A C 1
ATOM 1648 O O . GLU A 1 216 ? -4.633 0.577 -1.511 1.00 96.00 216 GLU A O 1
ATOM 1653 N N . HIS A 1 217 ? -6.715 0.486 -0.669 1.00 95.12 217 HIS A N 1
ATOM 1654 C CA . HIS A 1 217 ? -7.375 0.573 -1.968 1.00 95.12 217 HIS A CA 1
ATOM 1655 C C . HIS A 1 217 ? -7.107 1.909 -2.678 1.00 95.12 217 HIS A C 1
ATOM 1657 O O . HIS A 1 217 ? -6.722 1.918 -3.850 1.00 95.12 217 HIS A O 1
ATOM 1663 N N . SER A 1 218 ? -7.261 3.037 -1.979 1.00 95.81 218 SER A N 1
ATOM 1664 C CA . SER A 1 218 ? -6.991 4.367 -2.540 1.00 95.81 218 SER A CA 1
ATOM 1665 C C . SER A 1 218 ? -5.519 4.550 -2.930 1.00 95.81 218 SER A C 1
ATOM 1667 O O . SER A 1 218 ? -5.234 5.135 -3.974 1.00 95.81 218 SER A O 1
ATOM 1669 N N . GLN A 1 219 ? -4.580 4.009 -2.146 1.00 95.81 219 GLN A N 1
ATOM 1670 C CA . GLN A 1 219 ? -3.148 4.042 -2.463 1.00 95.81 219 GLN A CA 1
ATOM 1671 C C . GLN A 1 219 ? -2.830 3.255 -3.737 1.00 95.81 219 GLN A C 1
ATOM 1673 O O . GLN A 1 219 ? -2.179 3.783 -4.635 1.00 95.81 219 GLN A O 1
ATOM 1678 N N . LYS A 1 220 ? -3.358 2.031 -3.867 1.00 95.94 220 LYS A N 1
ATOM 1679 C CA . LYS A 1 220 ? -3.197 1.218 -5.083 1.00 95.94 220 LYS A CA 1
ATOM 1680 C C . LYS A 1 220 ? -3.744 1.923 -6.325 1.00 95.94 220 LYS A C 1
ATOM 1682 O O . LYS A 1 220 ? -3.105 1.899 -7.374 1.00 95.94 220 LYS A O 1
ATOM 1687 N N . GLU A 1 221 ? -4.905 2.568 -6.222 1.00 96.25 221 GLU A N 1
ATOM 1688 C CA . GLU A 1 221 ? -5.468 3.354 -7.327 1.00 96.25 221 GLU A CA 1
ATOM 1689 C C . GLU A 1 221 ? -4.578 4.548 -7.701 1.00 96.25 221 GLU A C 1
ATOM 1691 O O . GLU A 1 221 ? -4.321 4.770 -8.887 1.00 96.25 221 GLU A O 1
ATOM 1696 N N . ALA A 1 222 ? -4.076 5.290 -6.709 1.00 96.31 222 ALA A N 1
ATOM 1697 C CA . ALA A 1 222 ? -3.171 6.414 -6.931 1.00 96.31 222 ALA A CA 1
ATOM 1698 C C . ALA A 1 222 ? -1.866 5.970 -7.617 1.00 96.31 222 ALA A C 1
ATOM 1700 O O . ALA A 1 222 ? -1.427 6.613 -8.571 1.00 96.31 222 ALA A O 1
ATOM 1701 N N . ASP A 1 223 ? -1.290 4.839 -7.206 1.00 96.19 223 ASP A N 1
ATOM 1702 C CA . ASP A 1 223 ? -0.078 4.280 -7.813 1.00 96.19 223 ASP A CA 1
ATOM 1703 C C . ASP A 1 223 ? -0.298 3.890 -9.283 1.00 96.19 223 ASP A C 1
ATOM 1705 O O . ASP A 1 223 ? 0.531 4.192 -10.152 1.00 96.19 223 ASP A O 1
ATOM 1709 N N . LEU A 1 224 ? -1.434 3.256 -9.595 1.00 96.25 224 LEU A N 1
ATOM 1710 C CA . LEU A 1 224 ? -1.794 2.903 -10.971 1.00 96.25 224 LEU A CA 1
ATOM 1711 C C . LEU A 1 224 ? -1.994 4.150 -11.840 1.00 96.25 224 LEU A C 1
ATOM 1713 O O . LEU A 1 224 ? -1.467 4.208 -12.952 1.00 96.25 224 LEU A O 1
ATOM 1717 N N . LEU A 1 225 ? -2.683 5.172 -11.328 1.00 95.94 225 LEU A N 1
ATOM 1718 C CA . LEU A 1 225 ? -2.851 6.454 -12.020 1.00 95.94 225 LEU A CA 1
ATOM 1719 C C . LEU A 1 225 ? -1.517 7.172 -12.232 1.00 95.94 225 LEU A C 1
ATOM 1721 O O . LEU A 1 225 ? -1.292 7.761 -13.288 1.00 95.94 225 LEU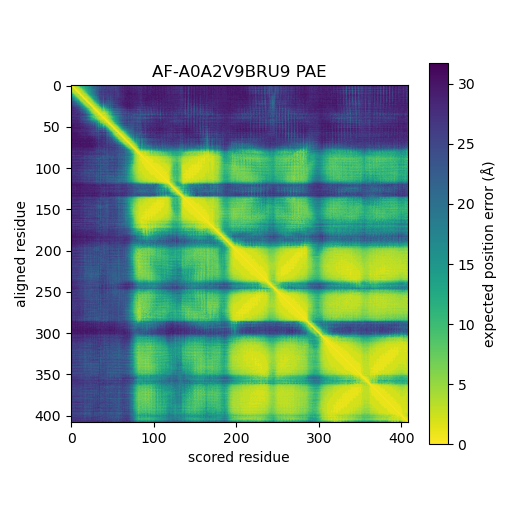 A O 1
ATOM 1725 N N . GLN A 1 226 ? -0.605 7.100 -11.263 1.00 96.62 226 GLN A N 1
ATOM 1726 C CA . GLN A 1 226 ? 0.721 7.691 -11.394 1.00 96.62 226 GLN A CA 1
ATOM 1727 C C . GLN A 1 226 ? 1.541 6.999 -12.489 1.00 96.62 226 GLN A C 1
ATOM 1729 O O . GLN A 1 226 ? 2.236 7.674 -13.256 1.00 96.62 226 GLN A O 1
ATOM 1734 N N . ARG A 1 227 ? 1.472 5.665 -12.586 1.00 96.50 227 ARG A N 1
ATOM 1735 C CA . ARG A 1 227 ? 2.105 4.904 -13.677 1.00 96.50 227 ARG A CA 1
ATOM 1736 C C . ARG A 1 227 ? 1.490 5.254 -15.026 1.00 96.50 227 ARG A C 1
ATOM 1738 O O . ARG A 1 227 ? 2.229 5.540 -15.966 1.00 96.50 227 ARG A O 1
ATOM 1745 N N . ASP A 1 228 ? 0.163 5.307 -15.102 1.00 95.44 228 ASP A N 1
ATOM 1746 C CA . ASP A 1 228 ? -0.555 5.689 -16.318 1.00 95.44 228 ASP A CA 1
ATOM 1747 C C . ASP A 1 228 ? -0.160 7.095 -16.794 1.00 95.44 228 ASP A C 1
ATOM 1749 O O . ASP A 1 228 ? 0.203 7.293 -17.952 1.00 95.44 228 ASP A O 1
ATOM 1753 N N . PHE A 1 229 ? -0.113 8.059 -15.875 1.00 95.69 229 PHE A N 1
ATOM 1754 C CA . PHE A 1 229 ? 0.319 9.423 -16.161 1.00 95.69 229 PHE A CA 1
ATOM 1755 C C . PHE A 1 229 ? 1.758 9.484 -16.692 1.00 95.69 229 PHE A C 1
ATOM 1757 O O . PHE A 1 229 ? 2.027 10.172 -17.680 1.00 95.69 229 PHE A O 1
ATOM 1764 N N . LYS A 1 230 ? 2.693 8.736 -16.087 1.00 95.25 230 LYS A N 1
ATOM 1765 C CA . LYS A 1 230 ? 4.081 8.645 -16.576 1.00 95.25 230 LYS A CA 1
ATOM 1766 C C . LYS A 1 230 ? 4.147 8.063 -17.988 1.00 95.25 230 LYS A C 1
ATOM 1768 O O . LYS A 1 230 ? 4.897 8.579 -18.815 1.00 95.25 230 LYS A O 1
ATOM 1773 N N . LEU A 1 231 ? 3.356 7.031 -18.280 1.00 94.38 231 LEU A N 1
ATOM 1774 C CA . LEU A 1 231 ? 3.296 6.437 -19.617 1.00 94.38 231 LEU A CA 1
ATOM 1775 C C . LEU A 1 231 ? 2.775 7.420 -20.652 1.00 94.38 231 LEU A C 1
ATOM 1777 O O . LEU A 1 231 ? 3.357 7.531 -21.729 1.00 94.38 231 LEU A O 1
ATOM 1781 N N . GLN A 1 232 ? 1.718 8.159 -20.320 1.00 92.75 232 GLN A N 1
ATOM 1782 C CA . GLN A 1 232 ? 1.181 9.189 -21.202 1.00 92.75 232 GLN A CA 1
ATOM 1783 C C . GLN A 1 232 ? 2.231 10.269 -21.492 1.00 92.75 232 GLN A C 1
ATOM 1785 O O . GLN A 1 232 ? 2.454 10.591 -22.657 1.00 92.75 232 GLN A O 1
ATOM 1790 N N . GLN A 1 233 ? 2.966 10.744 -20.478 1.00 92.25 233 GLN A N 1
ATOM 1791 C CA . GLN A 1 233 ? 4.068 11.691 -20.697 1.00 92.25 233 GLN A CA 1
ATOM 1792 C C . GLN A 1 233 ? 5.163 11.130 -21.616 1.00 92.25 233 GLN A C 1
ATOM 1794 O O . GLN A 1 233 ? 5.654 11.828 -22.503 1.00 92.25 233 GLN A O 1
ATOM 1799 N N . GLN A 1 234 ? 5.550 9.865 -21.430 1.00 91.25 234 GLN A N 1
ATOM 1800 C CA . GLN A 1 234 ? 6.562 9.229 -22.277 1.00 91.25 234 GLN A CA 1
ATOM 1801 C C . GLN A 1 234 ? 6.080 9.058 -23.725 1.00 91.25 234 GLN A C 1
ATOM 1803 O O . GLN A 1 234 ? 6.864 9.241 -24.660 1.00 91.25 234 GLN A O 1
ATOM 1808 N N . GLN A 1 235 ? 4.800 8.739 -23.929 1.00 90.19 235 GLN A N 1
ATOM 1809 C CA . GLN A 1 235 ? 4.190 8.616 -25.256 1.00 90.19 235 GLN A CA 1
ATOM 1810 C C . GLN A 1 235 ? 4.099 9.966 -25.978 1.00 90.19 235 GLN A C 1
ATOM 1812 O O . GLN A 1 235 ? 4.414 10.046 -27.170 1.00 90.19 235 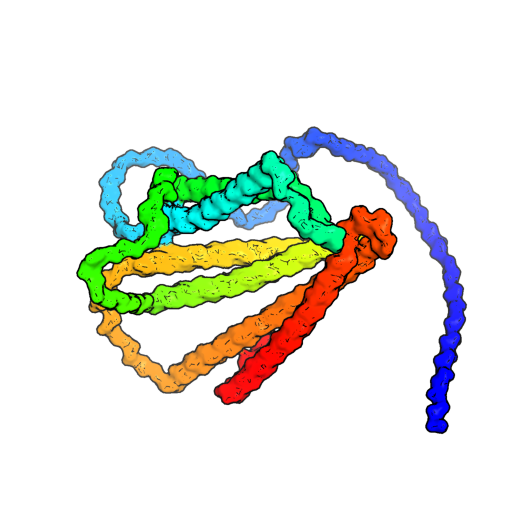GLN A O 1
ATOM 1817 N N . GLU A 1 236 ? 3.725 11.026 -25.256 1.00 88.75 236 GLU A N 1
ATOM 1818 C CA . GLU A 1 236 ? 3.704 12.401 -25.766 1.00 88.75 236 GLU A CA 1
ATOM 1819 C C . GLU A 1 236 ? 5.117 12.859 -26.169 1.00 88.75 236 GLU A C 1
ATOM 1821 O O . GLU A 1 236 ? 5.301 13.408 -27.254 1.00 88.75 236 GLU A O 1
ATOM 1826 N N . GLY A 1 237 ? 6.140 12.559 -25.359 1.00 86.44 237 GLY A N 1
ATOM 1827 C CA . GLY A 1 237 ? 7.535 12.890 -25.675 1.00 86.44 237 GLY A CA 1
ATOM 1828 C C . GLY A 1 237 ? 8.143 12.075 -26.824 1.00 86.44 237 GLY A C 1
ATOM 1829 O O . GLY A 1 237 ? 9.034 12.563 -27.519 1.00 86.44 237 GLY A O 1
ATOM 1830 N N . SER A 1 238 ? 7.665 10.847 -27.048 1.00 84.06 238 SER A N 1
ATOM 1831 C CA . SER A 1 238 ? 8.184 9.951 -28.095 1.00 84.06 238 SER A CA 1
ATOM 1832 C C . SER A 1 238 ? 7.565 10.196 -29.474 1.00 84.06 238 SER A C 1
ATOM 1834 O O . SER A 1 238 ? 8.085 9.690 -30.465 1.00 84.06 238 SER A O 1
ATOM 1836 N N . SER A 1 239 ? 6.462 10.944 -29.567 1.00 79.44 239 SER A N 1
ATOM 1837 C CA . SER A 1 239 ? 5.766 11.206 -30.830 1.00 79.44 239 SER A CA 1
ATOM 1838 C C . SER A 1 239 ? 6.356 12.445 -31.527 1.00 79.44 239 SER A C 1
ATOM 1840 O O . SER A 1 239 ? 6.073 13.566 -31.114 1.00 79.44 239 SER A O 1
ATOM 1842 N N . PRO A 1 240 ? 7.142 12.306 -32.616 1.00 70.25 240 PRO A N 1
ATOM 1843 C CA . PRO A 1 240 ? 7.801 13.442 -33.272 1.00 70.25 240 PRO A CA 1
ATOM 1844 C C . PRO A 1 240 ? 6.842 14.311 -34.100 1.00 70.25 240 PRO A C 1
ATOM 1846 O O . PRO A 1 240 ? 7.258 15.326 -34.660 1.00 70.25 240 PRO A O 1
ATOM 1849 N N . GLN A 1 241 ? 5.569 13.917 -34.233 1.00 72.25 241 GLN A N 1
ATOM 1850 C CA . GLN A 1 241 ? 4.595 14.734 -34.941 1.00 72.25 241 GLN A CA 1
ATOM 1851 C C . GLN A 1 241 ? 4.233 15.951 -34.086 1.00 72.25 241 GLN A C 1
ATOM 1853 O O . GLN A 1 241 ? 3.719 15.777 -32.981 1.00 72.25 241 GLN A O 1
ATOM 1858 N N . PRO A 1 242 ? 4.441 17.183 -34.587 1.00 66.81 242 PRO A N 1
ATOM 1859 C CA . PRO A 1 242 ? 3.994 18.371 -33.887 1.00 66.81 242 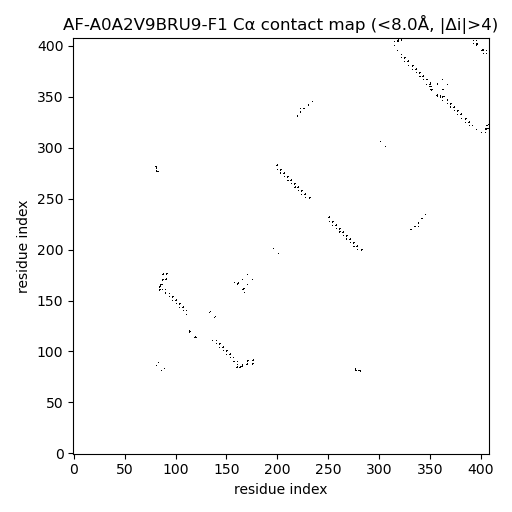PRO A CA 1
ATOM 1860 C C . PRO A 1 242 ? 2.474 18.292 -33.784 1.00 66.81 242 PRO A C 1
ATOM 1862 O O . PRO A 1 242 ? 1.772 18.435 -34.787 1.00 66.81 242 PRO A O 1
ATOM 1865 N N . HIS A 1 243 ? 1.964 18.026 -32.580 1.00 63.25 243 HIS A N 1
ATOM 1866 C CA . HIS A 1 243 ? 0.536 18.077 -32.320 1.00 63.25 243 HIS A CA 1
ATOM 1867 C C . HIS A 1 243 ? 0.042 19.443 -32.791 1.00 63.25 243 HIS A C 1
ATOM 1869 O O . HIS A 1 243 ? 0.482 20.486 -32.298 1.00 63.25 243 HIS A O 1
ATOM 1875 N N . SER A 1 244 ? -0.814 19.433 -33.817 1.00 68.69 244 SER A N 1
ATOM 1876 C CA . SER A 1 244 ? -1.486 20.635 -34.289 1.00 68.69 244 SER A CA 1
ATOM 1877 C C . SER A 1 244 ? -2.129 21.275 -33.067 1.00 68.69 244 SER A C 1
ATOM 1879 O O . SER A 1 244 ? -3.006 20.677 -32.447 1.00 68.69 244 SER A O 1
ATOM 1881 N N . ARG A 1 245 ? -1.630 22.458 -32.690 1.00 59.72 245 ARG A N 1
ATOM 1882 C CA . ARG A 1 245 ? -1.898 23.158 -31.421 1.00 59.72 245 ARG A CA 1
ATOM 1883 C C . ARG A 1 245 ? -3.376 23.452 -31.145 1.00 59.72 245 ARG A C 1
ATOM 1885 O O . ARG A 1 245 ? -3.665 24.146 -30.178 1.00 59.72 245 ARG A O 1
ATOM 1892 N N . ARG A 1 246 ? -4.300 23.044 -32.017 1.00 61.97 246 ARG A N 1
ATOM 1893 C CA . ARG A 1 246 ? -5.587 23.711 -32.104 1.00 61.97 246 ARG A CA 1
ATOM 1894 C C . ARG A 1 246 ? -6.654 23.213 -31.136 1.00 61.97 246 ARG A C 1
ATOM 1896 O O . ARG A 1 246 ? -7.279 24.092 -30.573 1.00 61.97 246 ARG A O 1
ATOM 1903 N N . ASP A 1 247 ? -6.857 21.920 -30.849 1.00 56.56 247 ASP A N 1
ATOM 1904 C CA . ASP A 1 247 ? -8.181 21.567 -30.276 1.00 56.56 247 ASP A CA 1
ATOM 1905 C C . ASP A 1 247 ? -8.273 20.488 -29.183 1.00 56.56 247 ASP A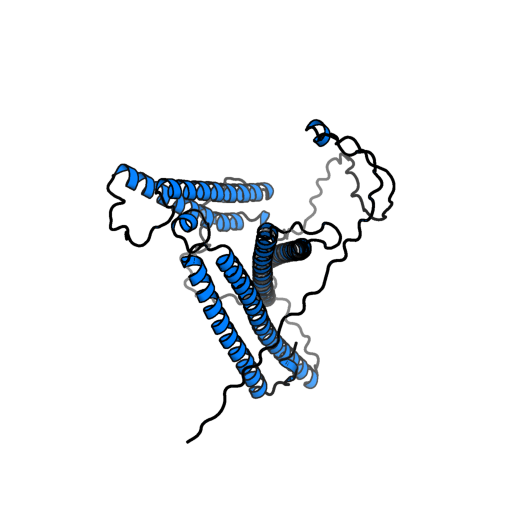 C 1
ATOM 1907 O O . ASP A 1 247 ? -9.388 20.145 -28.794 1.00 56.56 247 ASP A O 1
ATOM 1911 N N . LYS A 1 248 ? -7.184 19.940 -28.625 1.00 72.31 248 LYS A N 1
ATOM 1912 C CA . LYS A 1 248 ? -7.321 18.976 -27.512 1.00 72.31 248 LYS A CA 1
ATOM 1913 C C . LYS A 1 248 ? -6.351 19.274 -26.382 1.00 72.31 248 LYS A C 1
ATOM 1915 O O . LYS A 1 248 ? -5.140 19.250 -26.586 1.00 72.31 248 LYS A O 1
ATOM 1920 N N . ALA A 1 249 ? -6.901 19.547 -25.197 1.00 77.88 249 ALA A N 1
ATOM 1921 C CA . ALA A 1 249 ? -6.136 19.478 -23.962 1.00 77.88 249 ALA A CA 1
ATOM 1922 C C . ALA A 1 249 ? -5.444 18.101 -23.914 1.00 77.88 249 ALA A C 1
ATOM 1924 O O . ALA A 1 249 ? -6.095 17.103 -24.246 1.00 77.88 249 ALA A O 1
ATOM 1925 N N . PRO A 1 250 ? -4.143 18.036 -23.588 1.00 80.19 250 PRO A N 1
ATOM 1926 C CA . PRO A 1 250 ? -3.426 16.773 -23.512 1.00 80.19 250 PRO A CA 1
ATOM 1927 C C . PRO A 1 250 ? -4.158 15.842 -22.543 1.00 80.19 250 PRO A C 1
ATOM 1929 O O . PRO A 1 250 ? -4.583 16.268 -21.466 1.00 80.19 250 PRO A O 1
ATOM 1932 N N . ALA A 1 251 ? -4.346 14.583 -22.947 1.00 83.38 251 ALA A N 1
ATOM 1933 C CA . ALA A 1 251 ? -5.044 13.581 -22.140 1.00 83.38 251 ALA A CA 1
ATOM 1934 C C . ALA A 1 251 ? -4.412 13.442 -20.741 1.00 83.38 251 ALA A C 1
ATOM 1936 O O . ALA A 1 251 ? -5.127 13.221 -19.761 1.00 83.38 251 ALA A O 1
ATOM 1937 N N . SER A 1 252 ? -3.106 13.719 -20.647 1.00 87.19 252 SER A N 1
ATOM 1938 C CA . SER A 1 252 ? -2.330 13.756 -19.409 1.00 87.19 252 SER A CA 1
ATOM 1939 C C . SER A 1 252 ? -2.859 14.743 -18.362 1.00 87.19 252 SER A C 1
ATOM 1941 O O . SER A 1 252 ? -2.755 14.464 -17.166 1.00 87.19 252 SER A O 1
ATOM 1943 N N . MET A 1 253 ? -3.499 15.853 -18.760 1.00 88.69 253 MET A N 1
ATOM 1944 C CA . MET A 1 253 ? -4.124 16.772 -17.797 1.00 88.69 253 MET A CA 1
ATOM 1945 C C . MET A 1 253 ? -5.328 16.141 -17.085 1.00 88.69 253 MET A C 1
ATOM 1947 O O . MET A 1 253 ? -5.526 16.389 -15.898 1.00 88.69 253 MET A O 1
ATOM 1951 N N . GLY A 1 254 ? -6.104 15.293 -17.768 1.00 92.44 254 GLY A N 1
ATOM 1952 C CA . GLY A 1 254 ? -7.229 14.587 -17.148 1.00 92.44 254 GLY A CA 1
ATOM 1953 C C . GLY A 1 254 ? -6.755 13.618 -16.065 1.00 92.44 254 GLY A C 1
ATOM 1954 O O . GLY A 1 254 ? -7.234 13.667 -14.935 1.00 92.44 254 GLY A O 1
ATOM 1955 N N . THR A 1 255 ? -5.751 12.797 -16.380 1.00 91.12 255 THR A N 1
ATOM 1956 C CA . THR A 1 255 ? -5.162 11.861 -15.410 1.00 91.12 255 THR A CA 1
ATOM 1957 C C . THR A 1 255 ? -4.452 12.561 -14.258 1.00 91.12 255 THR A C 1
ATOM 1959 O O . THR A 1 255 ? -4.498 12.063 -13.139 1.00 91.12 255 THR A O 1
ATOM 1962 N N . ALA A 1 256 ? -3.830 13.721 -14.500 1.00 94.75 256 ALA A N 1
ATOM 1963 C CA . ALA A 1 256 ? -3.176 14.496 -13.447 1.00 94.75 256 ALA A CA 1
ATOM 1964 C C . ALA A 1 256 ? -4.181 14.997 -12.399 1.00 94.75 256 ALA A C 1
ATOM 1966 O O . ALA A 1 256 ? -3.914 14.895 -11.203 1.00 94.75 256 ALA A O 1
ATOM 1967 N N . ASN A 1 257 ? -5.351 15.475 -12.837 1.00 95.88 257 ASN A N 1
ATOM 1968 C CA . ASN A 1 257 ? -6.404 15.920 -11.924 1.00 95.88 257 ASN A CA 1
ATOM 1969 C C . ASN A 1 257 ? -6.943 14.753 -11.085 1.00 95.88 257 ASN A C 1
ATOM 1971 O O . ASN A 1 257 ? -6.994 14.866 -9.863 1.00 95.88 257 ASN A O 1
ATOM 1975 N N . ILE A 1 258 ? -7.251 13.614 -11.718 1.00 95.94 258 ILE A N 1
ATOM 1976 C CA . ILE A 1 258 ? -7.732 12.414 -11.008 1.00 95.94 258 ILE A CA 1
ATOM 1977 C C . ILE A 1 258 ? -6.672 11.916 -10.014 1.00 95.94 258 ILE A C 1
ATOM 1979 O O . ILE A 1 258 ? -7.000 11.565 -8.886 1.00 95.94 258 ILE A O 1
ATOM 1983 N N . LEU A 1 259 ? -5.389 11.920 -10.395 1.00 95.94 259 LEU A N 1
ATOM 1984 C CA . LEU A 1 259 ? -4.296 11.555 -9.493 1.00 95.94 259 LEU A CA 1
ATOM 1985 C C . LEU A 1 259 ? -4.228 12.492 -8.281 1.00 95.94 259 LEU A C 1
ATOM 1987 O O . LEU A 1 259 ? -4.057 12.017 -7.163 1.00 95.94 259 LEU A O 1
ATOM 1991 N N . SER A 1 260 ? -4.375 13.804 -8.487 1.00 96.25 260 SER A N 1
ATOM 1992 C CA . SER A 1 260 ? -4.364 14.772 -7.386 1.00 96.25 260 SER A CA 1
ATOM 1993 C C . SER A 1 260 ? -5.554 14.595 -6.439 1.00 96.25 260 SER A C 1
ATOM 1995 O O . SER A 1 260 ? -5.364 14.623 -5.229 1.00 96.25 260 SER A O 1
ATOM 1997 N N . GLU A 1 261 ? -6.750 14.325 -6.971 1.00 97.12 261 GLU A N 1
ATOM 1998 C CA . GLU A 1 261 ? -7.947 14.015 -6.180 1.00 97.12 261 GLU A CA 1
ATOM 1999 C C . GLU A 1 261 ? -7.727 12.746 -5.349 1.00 97.12 261 GLU A C 1
ATOM 2001 O O . GLU A 1 261 ? -7.896 12.756 -4.135 1.00 97.12 261 GLU A O 1
ATOM 2006 N N . LYS A 1 262 ? -7.200 11.683 -5.967 1.00 97.44 262 LYS A N 1
ATOM 2007 C CA . LYS A 1 262 ? -6.886 10.436 -5.259 1.00 97.44 262 LYS A CA 1
ATOM 2008 C C . LYS A 1 262 ? -5.802 10.592 -4.196 1.00 97.44 262 LYS A C 1
ATOM 2010 O O . LYS A 1 262 ? -5.850 9.912 -3.176 1.00 97.44 262 LYS A O 1
ATOM 2015 N N . GLN A 1 263 ? -4.827 11.476 -4.398 1.00 96.12 263 GLN A N 1
ATOM 2016 C CA . GLN A 1 263 ? -3.830 11.789 -3.371 1.00 96.12 263 GLN A CA 1
ATOM 2017 C C . GLN A 1 263 ? -4.447 12.515 -2.171 1.00 96.12 263 GLN A C 1
ATOM 2019 O O . GLN A 1 263 ? -4.042 12.251 -1.039 1.00 96.12 263 GLN A O 1
ATOM 2024 N N . VAL A 1 264 ? -5.434 13.386 -2.406 1.00 97.44 264 VAL A N 1
ATOM 2025 C CA . VAL A 1 264 ? -6.210 14.017 -1.331 1.00 97.44 264 VAL A CA 1
ATOM 2026 C C . VAL A 1 264 ? -7.021 12.961 -0.579 1.00 97.44 264 VAL A C 1
ATOM 2028 O O . VAL A 1 264 ? -6.888 12.891 0.639 1.00 97.44 264 VAL A O 1
ATOM 2031 N N . ASP A 1 265 ? -7.730 12.064 -1.275 1.00 95.62 265 ASP A N 1
ATOM 2032 C CA . ASP A 1 265 ? -8.469 10.955 -0.643 1.00 95.62 265 ASP A CA 1
ATOM 2033 C C . ASP A 1 265 ? -7.564 10.105 0.270 1.00 95.62 265 ASP A C 1
ATOM 2035 O O . ASP A 1 265 ? -7.938 9.740 1.386 1.00 95.62 265 ASP A O 1
ATOM 2039 N N . VAL A 1 266 ? -6.350 9.775 -0.192 1.00 96.12 266 VAL A N 1
ATOM 2040 C CA . VAL A 1 266 ? -5.360 9.026 0.601 1.00 96.12 266 VAL A CA 1
ATOM 2041 C C . VAL A 1 266 ? -4.983 9.793 1.869 1.00 96.12 266 VAL A C 1
ATOM 2043 O O . VAL A 1 266 ? -4.941 9.197 2.947 1.00 96.12 266 VAL A O 1
ATOM 2046 N N . ALA A 1 267 ? -4.731 11.099 1.761 1.00 95.56 267 ALA A N 1
ATOM 2047 C CA . ALA A 1 267 ? -4.378 11.936 2.903 1.00 95.56 267 ALA A CA 1
ATOM 2048 C C . ALA A 1 267 ? -5.538 12.059 3.909 1.00 95.56 267 ALA A C 1
ATOM 2050 O O . ALA A 1 267 ? -5.325 11.904 5.112 1.00 95.56 267 ALA A O 1
ATOM 2051 N N . GLU A 1 268 ? -6.769 12.257 3.431 1.00 96.31 268 GLU A N 1
ATOM 2052 C CA . GLU A 1 268 ? -7.969 12.333 4.273 1.00 96.31 268 GLU A CA 1
ATOM 2053 C C . GLU A 1 268 ? -8.213 11.023 5.032 1.00 96.31 268 GLU A C 1
ATOM 2055 O O . GLU A 1 268 ? -8.471 11.030 6.237 1.00 96.31 268 GLU A O 1
ATOM 2060 N N . ARG A 1 269 ? -8.060 9.873 4.365 1.00 94.75 269 ARG A N 1
ATOM 2061 C CA . ARG A 1 269 ? -8.186 8.556 5.012 1.00 94.75 269 ARG A CA 1
ATOM 2062 C C . ARG A 1 269 ? -7.109 8.320 6.063 1.00 94.75 269 ARG A C 1
ATOM 2064 O O . ARG A 1 269 ? -7.410 7.799 7.134 1.00 94.75 269 ARG A O 1
ATOM 2071 N N . GLN A 1 270 ? -5.865 8.710 5.782 1.00 94.44 270 GLN A N 1
ATOM 2072 C CA . GLN A 1 270 ? -4.778 8.641 6.765 1.00 94.44 270 GLN A CA 1
ATOM 2073 C C . GLN A 1 270 ? -5.092 9.481 8.002 1.00 94.44 270 GLN A C 1
ATOM 2075 O O . GLN A 1 270 ? -4.896 9.007 9.123 1.00 94.44 270 GLN A O 1
ATOM 2080 N N . GLN A 1 271 ? -5.623 10.689 7.808 1.00 94.31 271 GLN A N 1
ATOM 2081 C CA . GLN A 1 271 ? -6.054 11.541 8.908 1.00 94.31 271 GLN A CA 1
ATOM 2082 C C . GLN A 1 271 ? -7.191 10.891 9.706 1.00 94.31 271 GLN A C 1
ATOM 2084 O O . GLN A 1 271 ? -7.087 10.795 10.927 1.00 94.31 271 GLN A O 1
ATOM 2089 N N . LYS A 1 272 ? -8.227 10.364 9.040 1.00 95.88 272 LYS A N 1
ATOM 2090 C CA . LYS A 1 272 ? -9.346 9.690 9.717 1.00 95.88 272 LYS A CA 1
ATOM 2091 C C . LYS A 1 272 ? -8.882 8.486 10.547 1.00 95.88 272 LYS A C 1
ATOM 2093 O O . LYS A 1 272 ? -9.342 8.298 11.668 1.00 95.88 272 LYS A O 1
ATOM 2098 N N . ILE A 1 273 ? -7.947 7.683 10.031 1.00 93.94 273 ILE A N 1
ATOM 2099 C CA . ILE A 1 273 ? -7.344 6.576 10.792 1.00 93.94 273 ILE A CA 1
ATOM 2100 C C . ILE A 1 273 ? -6.627 7.105 12.036 1.00 93.94 273 ILE A C 1
ATOM 2102 O O . ILE A 1 273 ? -6.796 6.537 13.111 1.00 93.94 273 ILE A O 1
ATOM 2106 N N . ALA A 1 274 ? -5.852 8.185 11.906 1.00 90.62 274 ALA A N 1
ATOM 2107 C CA . ALA A 1 274 ? -5.152 8.780 13.040 1.00 90.62 274 ALA A CA 1
ATOM 2108 C C . ALA A 1 274 ? -6.128 9.295 14.114 1.00 90.62 274 ALA A C 1
ATOM 2110 O O . ALA A 1 274 ? -5.903 9.054 15.297 1.00 90.62 274 ALA A O 1
ATOM 2111 N N . GLU A 1 275 ? -7.230 9.934 13.714 1.00 93.44 275 GLU A N 1
ATOM 2112 C CA . GLU A 1 275 ? -8.281 10.400 14.630 1.00 93.44 275 GLU A CA 1
ATOM 2113 C C . GLU A 1 275 ? -8.965 9.233 15.364 1.00 93.44 275 GLU A C 1
ATOM 2115 O O . GLU A 1 275 ? -9.140 9.283 16.582 1.00 93.44 275 GLU A O 1
ATOM 2120 N N . LEU A 1 276 ? -9.301 8.148 14.656 1.00 93.44 276 LEU A N 1
ATOM 2121 C CA . LEU A 1 276 ? -9.890 6.950 15.266 1.00 93.44 276 LEU A CA 1
ATOM 2122 C C . LEU A 1 276 ? -8.916 6.236 16.216 1.00 93.44 276 LEU A C 1
ATOM 2124 O O . LEU A 1 276 ? -9.328 5.741 17.265 1.00 93.44 276 LEU A O 1
ATOM 2128 N N . GLU A 1 277 ? -7.625 6.184 15.878 1.00 92.31 277 GLU A N 1
ATOM 2129 C CA . GLU A 1 277 ? -6.584 5.634 16.755 1.00 92.31 277 GLU A CA 1
ATOM 2130 C C . GLU A 1 277 ? -6.441 6.446 18.053 1.00 92.31 277 GLU A C 1
ATOM 2132 O O . GLU A 1 277 ? -6.247 5.860 19.124 1.00 92.31 277 GLU A O 1
ATOM 2137 N N . ASP A 1 278 ? -6.579 7.770 17.979 1.00 90.00 278 ASP A N 1
ATOM 2138 C CA . ASP A 1 278 ? -6.561 8.651 19.149 1.00 90.00 278 ASP A CA 1
ATOM 2139 C C . ASP A 1 278 ? -7.801 8.441 20.027 1.00 90.00 278 ASP A C 1
ATOM 2141 O O . ASP A 1 278 ? -7.664 8.283 21.243 1.00 90.00 278 ASP A O 1
ATOM 2145 N N . LEU A 1 279 ? -8.989 8.314 19.422 1.00 91.88 279 LEU A N 1
ATOM 2146 C CA . LEU A 1 279 ? -10.225 7.964 20.134 1.00 91.88 279 LEU A CA 1
ATOM 2147 C C . LEU A 1 279 ? -10.138 6.594 20.818 1.00 91.88 279 LEU A C 1
ATOM 2149 O O . LEU A 1 279 ? -10.585 6.438 21.955 1.00 91.88 279 LEU A O 1
ATOM 2153 N N . LEU A 1 280 ? -9.532 5.602 20.159 1.00 91.56 280 LEU A N 1
ATOM 2154 C CA . LEU A 1 280 ? -9.324 4.278 20.744 1.00 91.56 280 LEU A CA 1
ATOM 2155 C C . LEU A 1 280 ? -8.420 4.356 21.982 1.00 91.56 280 LEU A C 1
ATOM 2157 O O . LEU A 1 280 ? -8.693 3.695 22.984 1.00 91.56 280 LEU A 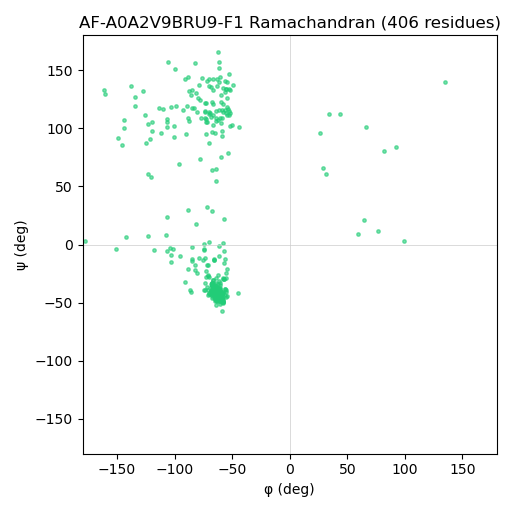O 1
ATOM 2161 N N . ARG A 1 281 ? -7.360 5.174 21.944 1.00 87.75 281 ARG A N 1
ATOM 2162 C CA . ARG A 1 281 ? -6.490 5.391 23.111 1.00 87.75 281 ARG A CA 1
ATOM 2163 C C . ARG A 1 281 ? -7.210 6.127 24.231 1.00 87.75 281 ARG A C 1
ATOM 2165 O O . ARG A 1 281 ? -7.046 5.747 25.387 1.00 87.75 281 ARG A O 1
ATOM 2172 N N . ASP A 1 282 ? -8.022 7.125 23.899 1.00 87.56 282 ASP A N 1
ATOM 2173 C CA . ASP A 1 282 ? -8.889 7.811 24.858 1.00 87.56 282 ASP A CA 1
ATOM 2174 C C . ASP A 1 282 ? -9.800 6.824 25.599 1.00 87.56 282 ASP A C 1
ATOM 2176 O O . ASP A 1 282 ? -9.919 6.872 26.827 1.00 87.56 282 ASP A O 1
ATOM 2180 N N . GLU A 1 283 ? -10.405 5.889 24.866 1.00 88.75 283 GLU A N 1
ATOM 2181 C CA . GLU A 1 283 ? -11.288 4.876 25.442 1.00 88.75 283 GLU A CA 1
ATOM 2182 C C . GLU A 1 283 ? -10.523 3.880 26.324 1.00 88.75 283 GLU A C 1
ATOM 2184 O O . GLU A 1 283 ? -10.978 3.563 27.423 1.00 88.75 283 GLU A O 1
ATOM 2189 N N . GLN A 1 284 ? -9.316 3.479 25.913 1.00 87.38 284 GLN A N 1
ATOM 2190 C CA . GLN A 1 284 ? -8.433 2.614 26.707 1.00 87.38 284 GLN A CA 1
ATOM 2191 C C . GLN A 1 284 ? -7.913 3.295 27.984 1.00 87.38 284 GLN A C 1
ATOM 2193 O O . GLN A 1 284 ? -7.633 2.623 28.982 1.00 87.38 284 GLN A O 1
ATOM 2198 N N . LEU A 1 285 ? -7.751 4.622 27.962 1.00 83.19 285 LEU A N 1
ATOM 2199 C CA . LEU A 1 285 ? -7.285 5.411 29.103 1.00 83.19 285 LEU A CA 1
ATOM 2200 C C . LEU A 1 285 ? -8.398 5.744 30.093 1.00 83.19 285 LEU A C 1
ATOM 2202 O O . LEU A 1 285 ? -8.084 6.005 31.257 1.00 83.19 285 LEU A O 1
ATOM 2206 N N . LYS A 1 286 ? -9.677 5.719 29.687 1.00 82.69 286 LYS A N 1
ATOM 2207 C CA . LYS A 1 286 ? -10.802 5.885 30.617 1.00 82.69 286 LYS A CA 1
ATOM 2208 C C . LYS A 1 286 ? -10.754 4.746 31.646 1.00 82.69 286 LYS A C 1
ATOM 2210 O O . LYS A 1 286 ? -11.031 3.593 31.310 1.00 82.69 286 LYS A O 1
ATOM 2215 N N . PRO A 1 287 ? -10.411 5.023 32.921 1.00 59.25 287 PRO A N 1
ATOM 2216 C CA . PRO A 1 287 ? -10.383 3.979 33.931 1.00 59.25 287 PRO A CA 1
ATOM 2217 C C . PRO A 1 287 ? -11.789 3.384 34.059 1.00 59.25 287 PRO A C 1
ATOM 2219 O O . PRO A 1 287 ? -12.778 4.110 33.972 1.00 59.25 287 PRO A O 1
ATOM 2222 N N . LEU A 1 288 ? -11.863 2.070 34.308 1.00 55.66 288 LEU A N 1
ATOM 2223 C CA . LEU A 1 288 ? -13.067 1.230 34.478 1.00 55.66 288 LEU A CA 1
ATOM 2224 C C . LEU A 1 288 ? -14.043 1.682 35.600 1.00 55.66 288 LEU A C 1
ATOM 2226 O O . LEU A 1 288 ? -14.835 0.883 36.096 1.00 55.66 288 LEU A O 1
ATOM 2230 N N . ALA A 1 289 ? -14.016 2.949 36.014 1.00 52.19 289 ALA A N 1
ATOM 2231 C CA . ALA A 1 289 ? -14.837 3.576 37.045 1.00 52.19 289 ALA A CA 1
ATOM 2232 C C . ALA A 1 289 ? -16.351 3.570 36.743 1.00 52.19 289 ALA A C 1
ATOM 2234 O O . ALA A 1 289 ? -17.134 4.013 37.574 1.00 52.19 289 ALA A O 1
ATOM 2235 N N . ARG A 1 290 ? -16.781 3.041 35.591 1.00 50.66 290 ARG A N 1
ATOM 2236 C CA . ARG A 1 290 ? -18.193 2.871 35.210 1.00 50.66 290 ARG A CA 1
ATOM 2237 C C . ARG A 1 290 ? -18.693 1.422 35.264 1.00 50.66 290 ARG A C 1
ATOM 2239 O O . ARG A 1 290 ? -19.658 1.085 34.593 1.00 50.66 290 ARG A O 1
ATOM 2246 N N . LYS A 1 291 ? -18.078 0.535 36.054 1.00 48.09 291 LYS A N 1
ATOM 2247 C CA . LYS A 1 291 ? -18.543 -0.865 36.144 1.00 48.09 291 LYS A CA 1
ATOM 2248 C C . LYS A 1 291 ? -19.836 -1.107 36.944 1.00 48.09 291 LYS A C 1
ATOM 2250 O O . LYS A 1 291 ? -20.251 -2.257 36.989 1.00 48.09 291 LYS A O 1
ATOM 2255 N N . ASN A 1 292 ? -20.496 -0.091 37.517 1.00 46.88 292 ASN A N 1
ATOM 2256 C CA . ASN A 1 292 ? -21.629 -0.332 38.427 1.00 46.88 292 ASN A CA 1
ATOM 2257 C C . ASN A 1 292 ? -23.016 0.210 38.035 1.00 46.88 292 ASN A C 1
ATOM 2259 O O . ASN A 1 292 ? -23.946 -0.152 38.743 1.00 46.88 292 ASN A O 1
ATOM 2263 N N . ASP A 1 293 ? -23.217 0.975 36.953 1.00 44.91 293 ASP A N 1
ATOM 2264 C CA . ASP A 1 293 ? -24.522 1.657 36.764 1.00 44.91 293 ASP A CA 1
ATOM 2265 C C . ASP A 1 293 ? -25.304 1.385 35.469 1.00 44.91 293 ASP A C 1
ATOM 2267 O O . ASP A 1 293 ? -26.377 1.948 35.289 1.00 44.91 293 ASP A O 1
ATOM 2271 N N . GLU A 1 294 ? -24.891 0.451 34.608 1.00 48.97 294 GLU A N 1
ATOM 2272 C CA . GLU A 1 294 ? -25.663 0.138 33.388 1.00 48.97 294 GLU A CA 1
ATOM 2273 C C . GLU A 1 294 ? -26.118 -1.330 33.346 1.00 48.97 294 GLU A C 1
ATOM 2275 O O . GLU A 1 294 ? -25.819 -2.107 32.445 1.00 48.97 294 GLU A O 1
ATOM 2280 N N . SER A 1 295 ? -26.863 -1.728 34.377 1.00 47.69 295 SER A N 1
ATOM 2281 C CA . SER A 1 295 ? -27.680 -2.947 34.389 1.00 47.69 295 SER A CA 1
ATOM 2282 C C . SER A 1 295 ? -29.133 -2.570 34.684 1.00 47.69 295 SER A C 1
ATOM 2284 O O . SER A 1 295 ? -29.707 -3.011 35.680 1.00 47.69 295 SER A O 1
ATOM 2286 N N . THR A 1 296 ? -29.760 -1.756 33.829 1.00 41.28 296 THR A N 1
ATOM 2287 C CA . THR A 1 296 ? -31.221 -1.597 33.883 1.00 41.28 296 THR A CA 1
ATOM 2288 C C . THR A 1 296 ? -31.833 -1.439 32.494 1.00 41.28 296 THR A C 1
ATOM 2290 O O . THR A 1 296 ? -31.845 -0.359 31.928 1.00 41.28 296 THR A O 1
ATOM 2293 N N . LYS A 1 297 ? -32.376 -2.564 32.011 1.00 46.91 297 LYS A N 1
ATOM 2294 C CA . LYS A 1 297 ? -33.598 -2.721 31.204 1.00 46.91 297 LYS A CA 1
ATOM 2295 C C . LYS A 1 297 ? -33.850 -1.743 30.049 1.00 46.91 297 LYS A C 1
ATOM 2297 O O . LYS A 1 297 ? -34.403 -0.676 30.264 1.00 46.91 297 LYS A O 1
ATOM 2302 N N . GLU A 1 298 ? -33.789 -2.298 28.843 1.00 42.53 298 GLU A N 1
ATOM 2303 C CA . GLU A 1 298 ? -34.869 -2.152 27.862 1.00 42.53 298 GLU A CA 1
ATOM 2304 C C . GLU A 1 298 ? -34.965 -3.442 27.034 1.00 42.53 298 GLU A C 1
ATOM 2306 O O . GLU A 1 298 ? -34.338 -3.624 26.000 1.00 42.53 298 GLU A O 1
ATOM 2311 N N . ALA A 1 299 ? -35.714 -4.406 27.574 1.00 50.00 299 ALA A N 1
ATOM 2312 C CA . ALA A 1 299 ? -36.254 -5.524 26.815 1.00 50.00 299 ALA A CA 1
ATOM 2313 C C . ALA A 1 299 ? -37.721 -5.179 26.543 1.00 50.00 299 ALA A C 1
ATOM 2315 O O . ALA A 1 299 ? -38.588 -5.421 27.385 1.00 50.00 299 ALA A O 1
ATOM 2316 N N . ALA A 1 300 ? -37.974 -4.552 25.397 1.00 48.72 300 ALA A N 1
ATOM 2317 C CA . ALA A 1 300 ? -39.307 -4.245 24.904 1.00 48.72 300 ALA A CA 1
ATOM 2318 C C . ALA A 1 300 ? -39.492 -4.918 23.538 1.00 48.7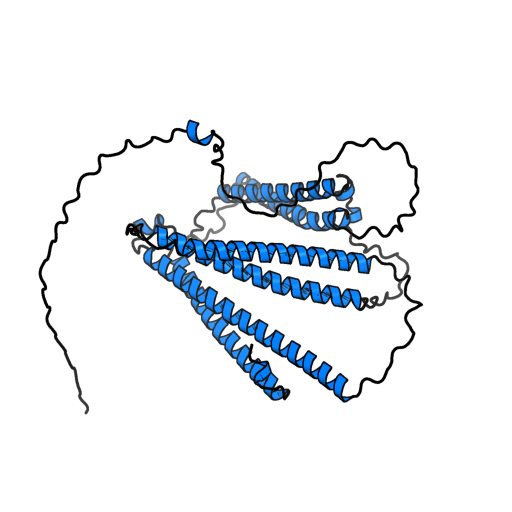2 300 ALA A C 1
ATOM 2320 O O . ALA A 1 300 ? -39.137 -4.352 22.518 1.00 48.72 300 ALA A O 1
ATOM 2321 N N . LEU A 1 301 ? -40.015 -6.151 23.567 1.00 50.31 301 LEU A N 1
ATOM 2322 C CA . LEU A 1 301 ? -40.838 -6.788 22.526 1.00 50.31 301 LEU A CA 1
ATOM 2323 C C . LEU A 1 301 ? -40.591 -6.329 21.072 1.00 50.31 301 LEU A C 1
ATOM 2325 O O . LEU A 1 301 ? -41.497 -5.812 20.421 1.00 50.31 301 LEU A O 1
ATOM 2329 N N . GLU A 1 302 ? -39.408 -6.605 20.529 1.00 52.91 302 GLU A N 1
ATOM 2330 C CA . GLU A 1 302 ? -39.255 -6.689 19.077 1.00 52.91 302 GLU A CA 1
ATOM 2331 C C . GLU A 1 302 ? -39.906 -7.994 18.622 1.00 52.91 302 GLU A C 1
ATOM 2333 O O . GLU A 1 302 ? -39.601 -9.089 19.109 1.00 52.91 302 GLU A O 1
ATOM 2338 N N . SER A 1 303 ? -40.889 -7.872 17.735 1.00 61.44 303 SER A N 1
ATOM 2339 C CA . SER A 1 303 ? -41.552 -9.034 17.156 1.00 61.44 303 SER A CA 1
ATOM 2340 C C . SER A 1 303 ? -40.501 -9.931 16.490 1.00 61.44 303 SER A C 1
ATOM 2342 O O . SER A 1 303 ? -39.620 -9.416 15.805 1.00 61.44 303 SER A O 1
ATOM 2344 N N . PRO A 1 304 ? -40.600 -11.269 16.594 1.00 70.62 304 PRO A N 1
ATOM 2345 C CA . PRO A 1 304 ? -39.622 -12.191 16.004 1.00 70.62 304 PRO A CA 1
ATOM 2346 C C . PRO A 1 304 ? -39.434 -12.011 14.486 1.00 70.62 304 PRO A C 1
ATOM 2348 O O . PRO A 1 304 ? -38.445 -12.475 13.935 1.00 70.62 304 PRO A O 1
ATOM 2351 N N . SER A 1 305 ? -40.353 -11.314 13.809 1.00 73.62 305 SER A N 1
ATOM 2352 C CA . SER A 1 305 ? -40.232 -10.947 12.396 1.00 73.62 305 SER A CA 1
ATOM 2353 C C . SER A 1 305 ? -39.199 -9.846 12.111 1.00 73.62 305 SER A C 1
ATOM 2355 O O . SER A 1 305 ? -38.681 -9.813 11.002 1.00 73.62 305 SER A O 1
ATOM 2357 N N . GLU A 1 306 ? -38.919 -8.942 13.049 1.00 77.56 306 GLU A N 1
ATOM 2358 C CA . GLU A 1 306 ? -38.002 -7.807 12.844 1.00 77.56 306 GLU A CA 1
ATOM 2359 C C . GLU A 1 306 ? -36.552 -8.214 13.137 1.00 77.56 306 GLU A C 1
ATOM 2361 O O . GLU A 1 306 ? -35.649 -7.937 12.352 1.00 77.56 306 GLU A O 1
ATOM 2366 N N . ALA A 1 307 ? -36.352 -9.031 14.176 1.00 79.00 307 ALA A N 1
ATOM 2367 C CA . ALA A 1 307 ? -35.056 -9.635 14.483 1.00 79.00 307 ALA A CA 1
ATOM 2368 C C . ALA A 1 307 ? -34.523 -10.534 13.347 1.00 79.00 307 ALA A C 1
ATOM 2370 O O . ALA A 1 307 ? -33.318 -10.572 13.107 1.00 79.00 307 ALA A O 1
ATOM 2371 N N . VAL A 1 308 ? -35.403 -11.238 12.621 1.00 82.31 308 VAL A N 1
ATOM 2372 C CA . VAL A 1 308 ? -35.010 -12.058 11.457 1.00 82.31 308 VAL A CA 1
ATOM 2373 C C . VAL A 1 308 ? -34.597 -11.185 10.268 1.00 82.31 308 VAL A C 1
ATOM 2375 O O . VAL A 1 308 ? -33.614 -11.502 9.606 1.00 82.31 308 VAL A O 1
ATOM 2378 N N . GLN A 1 309 ? -35.286 -10.064 10.028 1.00 85.69 309 GLN A N 1
ATOM 2379 C CA . GLN A 1 309 ? -34.930 -9.135 8.946 1.00 85.69 309 GLN A CA 1
ATOM 2380 C C . GLN A 1 309 ? -33.583 -8.449 9.197 1.00 85.69 309 GLN A C 1
ATOM 2382 O O . GLN A 1 309 ? -32.799 -8.287 8.266 1.00 85.69 309 GLN A O 1
ATOM 2387 N N . LEU A 1 310 ? -33.286 -8.088 10.449 1.00 84.69 310 LEU A N 1
ATOM 2388 C CA . LEU A 1 310 ? -31.984 -7.527 10.820 1.00 84.69 310 LEU A CA 1
ATOM 2389 C C . LEU A 1 310 ? -30.847 -8.529 10.581 1.00 84.69 310 LEU A C 1
ATOM 2391 O O . LEU A 1 310 ? -29.825 -8.165 10.006 1.00 84.69 310 LEU A O 1
ATOM 2395 N N . GLN A 1 311 ? -31.043 -9.799 10.948 1.00 87.06 311 GLN A N 1
ATOM 2396 C CA . GLN A 1 311 ? -30.056 -10.850 10.679 1.00 87.06 311 GLN A CA 1
ATOM 2397 C C . GLN A 1 311 ? -29.849 -11.075 9.177 1.00 87.06 311 GLN A C 1
ATOM 2399 O O . GLN A 1 311 ? -28.713 -11.219 8.733 1.00 87.06 311 GLN A O 1
ATOM 2404 N N . GLU A 1 312 ? -30.922 -11.076 8.383 1.00 90.19 312 GLU A N 1
ATOM 2405 C CA . GLU A 1 312 ? -30.827 -11.208 6.926 1.00 90.19 312 GLU A CA 1
ATOM 2406 C C . GLU A 1 312 ? -30.081 -10.021 6.297 1.00 90.19 312 GLU A C 1
ATOM 2408 O O . GLU A 1 312 ? -29.208 -10.230 5.458 1.00 90.19 312 GLU A O 1
ATOM 2413 N N . ALA A 1 313 ? -30.338 -8.795 6.763 1.00 91.56 313 ALA A N 1
ATOM 2414 C CA . ALA A 1 313 ? -29.641 -7.596 6.303 1.00 91.56 313 ALA A CA 1
ATOM 2415 C C . ALA A 1 313 ? -28.142 -7.608 6.657 1.00 91.56 313 ALA A C 1
ATOM 2417 O O . ALA A 1 313 ? -27.311 -7.208 5.841 1.00 91.56 313 ALA A O 1
ATOM 2418 N N . GLU A 1 314 ? -27.773 -8.087 7.848 1.00 92.12 314 GLU A N 1
ATOM 2419 C CA . GLU A 1 314 ? -26.367 -8.248 8.238 1.00 92.12 314 GLU A CA 1
ATOM 2420 C C . GLU A 1 314 ? -25.652 -9.300 7.378 1.00 92.12 314 GLU A C 1
ATOM 2422 O O . GLU A 1 314 ? -24.519 -9.076 6.944 1.00 92.12 314 GLU A O 1
ATOM 2427 N N . VAL A 1 315 ? -26.309 -10.429 7.097 1.00 95.06 315 VAL A N 1
ATOM 2428 C CA . VAL A 1 315 ? -25.772 -11.483 6.222 1.00 95.06 315 VAL A CA 1
ATOM 2429 C C . VAL A 1 315 ? -25.636 -10.979 4.784 1.00 95.06 315 VAL A C 1
ATOM 2431 O O . VAL A 1 315 ? -24.596 -11.183 4.158 1.00 95.06 315 VAL A O 1
ATOM 2434 N N . GLU A 1 316 ? -26.633 -10.263 4.265 1.00 94.31 316 GLU A N 1
ATOM 2435 C CA . GLU A 1 316 ? -26.566 -9.624 2.950 1.00 94.31 316 GLU A CA 1
ATOM 2436 C C . GLU A 1 316 ? -25.399 -8.631 2.868 1.00 94.31 316 GLU A C 1
ATOM 2438 O O . GLU A 1 316 ? -24.625 -8.664 1.909 1.00 94.31 316 GLU A O 1
ATOM 2443 N N . ALA A 1 317 ? -25.232 -7.771 3.877 1.00 94.06 317 ALA A N 1
ATOM 2444 C CA . ALA A 1 317 ? -24.136 -6.808 3.923 1.00 94.06 317 ALA A CA 1
ATOM 2445 C C . ALA A 1 317 ? -22.762 -7.502 3.915 1.00 94.06 317 ALA A C 1
ATOM 2447 O O . ALA A 1 317 ? -21.837 -7.032 3.248 1.00 94.06 317 ALA A O 1
ATOM 2448 N N . GLN A 1 318 ? -22.629 -8.641 4.603 1.00 94.94 318 GLN A N 1
ATOM 2449 C CA . GLN A 1 318 ? -21.409 -9.451 4.577 1.00 94.94 318 GLN A CA 1
ATOM 2450 C C . GLN A 1 318 ? -21.125 -10.012 3.180 1.00 94.94 318 GLN A C 1
ATOM 2452 O O . GLN A 1 318 ? -20.000 -9.876 2.697 1.00 94.94 318 GLN A O 1
ATOM 2457 N N . TRP A 1 319 ? -22.129 -10.582 2.507 1.00 96.12 319 TRP A N 1
ATOM 2458 C CA . TRP A 1 319 ? -21.978 -11.089 1.140 1.00 96.12 319 TRP A CA 1
ATOM 2459 C C . TRP A 1 319 ? -21.617 -9.982 0.156 1.00 96.12 319 TRP A C 1
ATOM 2461 O O . TRP A 1 319 ? -20.642 -10.115 -0.584 1.00 96.12 319 TRP A O 1
ATOM 2471 N N . ARG A 1 320 ? -22.335 -8.856 0.191 1.00 95.50 320 ARG A N 1
ATOM 2472 C CA . ARG A 1 320 ? -22.036 -7.692 -0.654 1.00 95.50 320 ARG A CA 1
ATOM 2473 C C . ARG A 1 320 ? -20.606 -7.209 -0.442 1.00 95.50 320 ARG A C 1
ATOM 2475 O O . ARG A 1 320 ? -19.890 -6.996 -1.413 1.00 95.50 320 ARG A O 1
ATOM 2482 N N . LYS A 1 321 ? -20.145 -7.133 0.813 1.00 94.50 321 LYS A N 1
ATOM 2483 C CA . LYS A 1 321 ? -18.754 -6.779 1.125 1.00 94.50 321 LYS A CA 1
ATOM 2484 C C . LYS A 1 321 ? -17.754 -7.763 0.503 1.00 94.50 321 LYS A C 1
ATOM 2486 O O . LYS A 1 321 ? -16.732 -7.331 -0.028 1.00 94.50 321 LYS A O 1
ATOM 2491 N N . GLN A 1 322 ? -18.026 -9.068 0.549 1.00 96.00 322 GLN A N 1
ATOM 2492 C CA . GLN A 1 322 ? -17.154 -10.083 -0.054 1.00 96.00 322 GLN A CA 1
ATOM 2493 C C . GLN A 1 322 ? -17.090 -9.964 -1.584 1.00 96.00 322 GLN A C 1
ATOM 2495 O O . GLN A 1 322 ? -15.990 -9.978 -2.144 1.00 96.00 322 GLN A O 1
ATOM 2500 N N . PHE A 1 323 ? -18.236 -9.793 -2.254 1.00 96.81 323 PHE A N 1
ATOM 2501 C CA . PHE A 1 323 ? -18.285 -9.588 -3.705 1.00 96.81 323 PHE A CA 1
ATOM 2502 C C . PHE A 1 323 ? -17.593 -8.290 -4.117 1.00 96.81 323 PHE A C 1
ATOM 2504 O O . PHE A 1 323 ? -16.697 -8.334 -4.959 1.00 96.81 323 PHE A O 1
ATOM 2511 N N . ALA A 1 324 ? -17.892 -7.174 -3.447 1.00 94.94 324 ALA A N 1
ATOM 2512 C CA . ALA A 1 324 ? -17.245 -5.886 -3.688 1.00 94.94 324 ALA A CA 1
ATOM 2513 C C . ALA A 1 324 ? -15.713 -5.980 -3.566 1.00 94.94 324 ALA A C 1
ATOM 2515 O O . ALA A 1 324 ? -14.974 -5.435 -4.390 1.00 94.94 324 ALA A O 1
ATOM 2516 N N . ALA A 1 325 ? -15.211 -6.725 -2.573 1.00 95.06 325 ALA A N 1
ATOM 2517 C CA . ALA A 1 325 ? -13.779 -6.938 -2.387 1.00 95.06 325 ALA A CA 1
ATOM 2518 C C . ALA A 1 325 ? -13.140 -7.744 -3.535 1.00 95.06 325 ALA A C 1
ATOM 2520 O O . ALA A 1 325 ? -12.025 -7.428 -3.966 1.00 95.06 325 ALA A O 1
ATOM 2521 N N . ILE A 1 326 ? -13.811 -8.781 -4.049 1.00 97.12 326 ILE A N 1
ATOM 2522 C CA . ILE A 1 326 ? -13.320 -9.550 -5.205 1.00 97.12 326 ILE A CA 1
ATOM 2523 C C . ILE A 1 326 ? -13.411 -8.731 -6.495 1.00 97.12 326 ILE A C 1
ATOM 2525 O O . ILE A 1 326 ? -12.438 -8.687 -7.251 1.00 97.12 326 ILE A O 1
ATOM 2529 N N . ASP A 1 327 ? -14.509 -8.016 -6.719 1.00 96.62 327 ASP A N 1
ATOM 2530 C CA . ASP A 1 327 ? -14.695 -7.167 -7.896 1.00 96.62 327 ASP A CA 1
ATOM 2531 C C . ASP A 1 327 ? -13.680 -6.028 -7.947 1.00 96.62 327 ASP A C 1
ATOM 2533 O O . ASP A 1 327 ? -13.119 -5.737 -9.010 1.00 96.62 327 ASP A O 1
ATOM 2537 N N . TYR A 1 328 ? -13.367 -5.431 -6.795 1.00 95.81 328 TYR A N 1
ATOM 2538 C CA . TYR A 1 328 ? -12.279 -4.469 -6.673 1.00 95.81 328 TYR A CA 1
ATOM 2539 C C . TYR A 1 328 ? -10.939 -5.084 -7.102 1.00 95.81 328 TYR A C 1
ATOM 2541 O O . TYR A 1 328 ? -10.239 -4.512 -7.941 1.00 95.81 328 TYR A O 1
ATOM 2549 N N . LYS A 1 329 ? -10.587 -6.275 -6.597 1.00 97.00 329 LYS A N 1
ATOM 2550 C CA . LYS A 1 329 ? -9.347 -6.972 -6.989 1.00 97.00 329 LYS A CA 1
ATOM 2551 C C . LYS A 1 329 ? -9.314 -7.263 -8.488 1.00 97.00 329 LYS A C 1
ATOM 2553 O O . LYS A 1 329 ? -8.292 -7.025 -9.129 1.00 97.00 329 LYS A O 1
ATOM 2558 N N . ILE A 1 330 ? -10.427 -7.719 -9.068 1.00 97.25 330 ILE A N 1
ATOM 2559 C CA . ILE A 1 330 ? -10.547 -7.973 -10.510 1.00 97.25 330 ILE A CA 1
ATOM 2560 C C . ILE A 1 330 ? -10.340 -6.679 -11.302 1.00 97.25 330 ILE A C 1
ATOM 2562 O O . ILE A 1 330 ? -9.597 -6.675 -12.286 1.00 97.25 330 ILE A O 1
ATOM 2566 N N . ARG A 1 331 ? -10.979 -5.576 -10.897 1.00 97.50 331 ARG A N 1
ATOM 2567 C CA . ARG A 1 331 ? -10.854 -4.271 -11.560 1.00 97.50 331 ARG A CA 1
ATOM 2568 C C . ARG A 1 331 ? -9.414 -3.766 -11.515 1.00 97.50 331 ARG A C 1
ATOM 2570 O O . ARG A 1 331 ? -8.873 -3.423 -12.562 1.00 97.50 331 ARG A O 1
ATOM 2577 N N . THR A 1 332 ? -8.786 -3.804 -10.345 1.00 96.25 332 THR A N 1
ATOM 2578 C CA . THR A 1 332 ? -7.391 -3.392 -10.128 1.00 96.25 332 THR A CA 1
ATOM 2579 C C . THR A 1 332 ? -6.409 -4.256 -10.923 1.00 96.25 332 THR A C 1
ATOM 2581 O O . THR A 1 332 ? -5.506 -3.743 -11.577 1.00 96.25 332 THR A O 1
ATOM 2584 N N . ALA A 1 333 ? -6.602 -5.577 -10.957 1.00 97.38 333 ALA A N 1
ATOM 2585 C CA . ALA A 1 333 ? -5.755 -6.460 -11.756 1.00 97.38 333 ALA A CA 1
ATOM 2586 C C . ALA A 1 333 ? -5.937 -6.240 -13.272 1.00 97.38 333 ALA A C 1
ATOM 2588 O O . ALA A 1 333 ? -4.969 -6.352 -14.027 1.00 97.38 333 ALA A O 1
ATOM 2589 N N . LYS A 1 334 ? -7.149 -5.892 -13.736 1.00 98.00 334 LYS A N 1
ATOM 2590 C CA . LYS A 1 334 ? -7.412 -5.531 -15.142 1.00 98.00 334 LYS A CA 1
ATOM 2591 C C . LYS A 1 334 ? -6.729 -4.221 -15.538 1.00 98.00 334 LYS A C 1
ATOM 2593 O O . LYS A 1 334 ? -6.112 -4.175 -16.600 1.00 98.00 334 LYS A O 1
ATOM 2598 N N . THR A 1 335 ? -6.828 -3.178 -14.714 1.00 97.31 335 THR A N 1
ATOM 2599 C CA . THR A 1 335 ? -6.171 -1.889 -14.987 1.00 97.31 335 THR A CA 1
ATOM 2600 C C . THR A 1 335 ? -4.653 -2.031 -14.973 1.00 97.31 335 THR A C 1
ATOM 2602 O O . THR A 1 335 ? -3.981 -1.525 -15.868 1.00 97.31 335 THR A O 1
ATOM 2605 N N . GLU A 1 336 ? -4.102 -2.794 -14.028 1.00 96.94 336 GLU A N 1
ATOM 2606 C CA . GLU A 1 336 ? -2.667 -3.068 -13.989 1.00 96.94 336 GLU A CA 1
ATOM 2607 C C . GLU A 1 336 ? -2.187 -3.872 -15.207 1.00 96.94 336 GLU A C 1
ATOM 2609 O O . GLU A 1 336 ? -1.134 -3.570 -15.767 1.00 96.94 336 GLU A O 1
ATOM 2614 N N . LEU A 1 337 ? -2.961 -4.865 -15.660 1.00 98.06 337 LEU A N 1
ATOM 2615 C CA . LEU A 1 337 ? -2.663 -5.608 -16.885 1.00 98.06 337 LEU A CA 1
ATOM 2616 C C . LEU A 1 337 ? -2.606 -4.677 -18.102 1.00 98.06 337 LEU A C 1
ATOM 2618 O O . LEU A 1 337 ? -1.668 -4.786 -18.893 1.00 98.06 337 LEU A O 1
ATOM 2622 N N . ASP A 1 338 ? -3.577 -3.774 -18.254 1.00 98.00 338 ASP A N 1
ATOM 2623 C CA . ASP A 1 338 ? -3.605 -2.807 -19.359 1.00 98.00 338 ASP A CA 1
ATOM 2624 C C . ASP A 1 338 ? -2.375 -1.881 -19.333 1.00 98.00 338 ASP A C 1
ATOM 2626 O O . ASP A 1 338 ? -1.695 -1.712 -20.349 1.00 98.00 338 ASP A O 1
ATOM 2630 N N . ILE A 1 339 ? -2.020 -1.358 -18.155 1.00 96.88 339 ILE A N 1
ATOM 2631 C CA . ILE A 1 339 ? -0.809 -0.549 -17.953 1.00 96.88 339 ILE A CA 1
ATOM 2632 C C . ILE A 1 339 ? 0.442 -1.344 -18.352 1.00 96.88 339 ILE A C 1
ATOM 2634 O O . ILE A 1 339 ? 1.239 -0.860 -19.154 1.00 96.88 339 ILE A O 1
ATOM 2638 N N . LEU A 1 340 ? 0.594 -2.585 -17.875 1.00 97.06 340 LEU A N 1
ATOM 2639 C CA . LEU A 1 340 ? 1.738 -3.444 -18.207 1.00 97.06 340 LEU A CA 1
ATOM 2640 C C . LEU A 1 340 ? 1.840 -3.734 -19.710 1.00 97.06 340 LEU A C 1
ATOM 2642 O O . LEU A 1 340 ? 2.942 -3.803 -20.256 1.00 97.06 340 LEU A O 1
ATOM 2646 N N . GLN A 1 341 ? 0.711 -3.908 -20.399 1.00 97.81 341 GLN A N 1
ATOM 2647 C CA . GLN A 1 341 ? 0.695 -4.089 -21.851 1.00 97.81 341 GLN A CA 1
ATOM 2648 C C . GLN A 1 341 ? 1.157 -2.826 -22.583 1.00 97.81 341 GLN A C 1
ATOM 2650 O O . GLN A 1 341 ? 1.931 -2.920 -23.539 1.00 97.81 341 GLN A O 1
ATOM 2655 N N . ARG A 1 342 ? 0.729 -1.644 -22.130 1.00 96.88 342 ARG A N 1
ATOM 2656 C CA . ARG A 1 342 ? 1.163 -0.362 -22.702 1.00 96.88 342 ARG A CA 1
ATOM 2657 C C . ARG A 1 342 ? 2.638 -0.071 -22.415 1.00 96.88 342 ARG A C 1
ATOM 2659 O O . ARG A 1 342 ? 3.339 0.347 -23.336 1.00 96.88 342 ARG A O 1
ATOM 2666 N N . GLU A 1 343 ? 3.123 -0.371 -21.210 1.00 95.19 343 GLU A N 1
ATOM 2667 C CA . GLU A 1 343 ? 4.550 -0.329 -20.842 1.00 95.19 343 GLU A CA 1
ATOM 2668 C C . GLU A 1 343 ? 5.382 -1.242 -21.743 1.00 95.19 343 GLU A C 1
ATOM 2670 O O . GLU A 1 343 ? 6.374 -0.805 -22.323 1.00 95.19 343 GLU A O 1
ATOM 2675 N N . LEU A 1 344 ? 4.948 -2.493 -21.933 1.00 96.31 344 LEU A N 1
ATOM 2676 C CA . LEU A 1 344 ? 5.629 -3.436 -22.818 1.00 96.31 344 LEU A CA 1
ATOM 2677 C C . LEU A 1 344 ? 5.689 -2.915 -24.258 1.00 96.31 344 LEU A C 1
ATOM 2679 O O . LEU A 1 344 ? 6.742 -2.984 -24.887 1.00 96.31 344 LEU A O 1
ATOM 2683 N N . ASN A 1 345 ? 4.577 -2.403 -24.788 1.00 95.88 345 ASN A N 1
ATOM 2684 C CA . ASN A 1 345 ? 4.531 -1.870 -26.148 1.00 95.88 345 ASN A CA 1
ATOM 2685 C C . ASN A 1 345 ? 5.462 -0.664 -26.313 1.00 95.88 345 ASN A C 1
ATOM 2687 O O . ASN A 1 345 ? 6.188 -0.590 -27.302 1.00 95.88 345 ASN A O 1
ATOM 2691 N N . LEU A 1 346 ? 5.489 0.242 -25.333 1.00 94.00 346 LEU A N 1
ATOM 2692 C CA . LEU A 1 346 ? 6.417 1.370 -25.322 1.00 94.00 346 LEU A CA 1
ATOM 2693 C C . LEU A 1 346 ? 7.873 0.888 -25.286 1.00 94.00 346 LEU A C 1
ATOM 2695 O O . LEU A 1 346 ? 8.689 1.339 -26.089 1.00 94.00 346 LEU A O 1
ATOM 2699 N N . GLY A 1 347 ? 8.177 -0.083 -24.422 1.00 93.38 347 GLY A N 1
ATOM 2700 C CA . GLY A 1 347 ? 9.503 -0.683 -24.332 1.00 93.38 347 GLY A CA 1
ATOM 2701 C C . GLY A 1 347 ? 9.943 -1.366 -25.624 1.00 93.38 347 GLY A C 1
ATOM 2702 O O . GLY A 1 347 ? 11.096 -1.242 -26.016 1.00 93.38 347 GLY A O 1
ATOM 2703 N N . LEU A 1 348 ? 9.029 -2.027 -26.340 1.00 93.25 348 LEU A N 1
ATOM 2704 C CA . LEU A 1 348 ? 9.312 -2.632 -27.646 1.00 93.25 348 LEU A CA 1
ATOM 2705 C C . LEU A 1 348 ? 9.596 -1.595 -28.739 1.00 93.25 348 LEU A C 1
ATOM 2707 O O . LEU A 1 348 ? 10.387 -1.879 -29.633 1.00 93.25 348 LEU A O 1
ATOM 2711 N N . VAL A 1 349 ? 8.960 -0.421 -28.684 1.00 91.62 349 VAL A N 1
ATOM 2712 C CA . VAL A 1 349 ? 9.214 0.680 -29.630 1.00 91.62 349 VAL A CA 1
ATOM 2713 C C . VAL A 1 349 ? 10.559 1.348 -29.349 1.00 91.62 349 VAL A C 1
ATOM 2715 O O . VAL A 1 349 ? 11.267 1.714 -30.283 1.00 91.62 349 VAL A O 1
ATOM 2718 N N . GLN A 1 350 ? 10.908 1.508 -28.073 1.00 89.25 350 GLN A N 1
ATOM 2719 C CA . GLN A 1 350 ? 12.152 2.151 -27.647 1.00 89.25 350 GLN A CA 1
ATOM 2720 C C . GLN A 1 350 ? 13.369 1.221 -27.724 1.00 89.25 350 GLN A C 1
ATOM 2722 O O . GLN A 1 350 ? 14.486 1.708 -27.845 1.00 89.25 350 GLN A O 1
ATOM 2727 N N . TYR A 1 351 ? 13.169 -0.096 -27.663 1.00 91.62 351 TYR A N 1
ATOM 2728 C CA . TYR A 1 351 ? 14.250 -1.072 -27.712 1.00 91.62 351 TYR A CA 1
ATOM 2729 C C . TYR A 1 351 ? 14.836 -1.216 -29.118 1.00 91.62 351 TYR A C 1
ATOM 2731 O O . TYR A 1 351 ? 14.195 -1.750 -30.028 1.00 91.62 351 TYR A O 1
ATOM 2739 N N . SER A 1 352 ? 16.103 -0.834 -29.275 1.00 87.06 352 SER A N 1
ATOM 2740 C CA . SER A 1 352 ? 16.875 -1.152 -30.469 1.00 87.06 352 SER A CA 1
ATOM 2741 C C . SER A 1 352 ? 17.537 -2.535 -30.351 1.00 87.06 352 SER A C 1
ATOM 2743 O O . SER A 1 352 ? 18.277 -2.796 -29.397 1.00 87.06 352 SER A O 1
ATOM 2745 N N . PRO A 1 353 ? 17.374 -3.429 -31.349 1.00 87.44 353 PRO A N 1
ATOM 2746 C CA . PRO A 1 353 ? 18.063 -4.721 -31.385 1.00 87.44 353 PRO A CA 1
ATOM 2747 C C . PRO A 1 353 ? 19.589 -4.619 -31.534 1.00 87.44 353 PRO A C 1
ATOM 2749 O O . PRO A 1 353 ? 20.281 -5.632 -31.415 1.00 87.44 353 PRO A O 1
ATOM 2752 N N . HIS A 1 354 ? 20.127 -3.440 -31.870 1.00 85.62 354 HIS A N 1
ATOM 2753 C CA . HIS A 1 354 ? 21.549 -3.285 -32.147 1.00 85.62 354 HIS A CA 1
ATOM 2754 C C . HIS A 1 354 ? 22.343 -3.072 -30.844 1.00 85.62 354 HIS A C 1
ATOM 2756 O O . HIS A 1 354 ? 22.202 -2.023 -30.219 1.00 85.62 354 HIS A O 1
ATOM 2762 N N . PRO A 1 355 ? 23.273 -3.976 -30.469 1.00 77.69 355 PRO A N 1
ATOM 2763 C CA . PRO A 1 355 ? 23.971 -3.901 -29.177 1.00 77.69 355 PRO A CA 1
ATOM 2764 C C . PRO A 1 355 ? 24.728 -2.584 -28.928 1.00 77.69 355 PRO A C 1
ATOM 2766 O O . PRO A 1 355 ? 24.846 -2.150 -27.787 1.00 77.69 355 PRO A O 1
ATOM 2769 N N . ALA A 1 356 ? 25.209 -1.918 -29.986 1.00 83.56 356 ALA A N 1
ATOM 2770 C CA . ALA A 1 356 ? 25.925 -0.647 -29.878 1.00 83.56 356 ALA A CA 1
ATOM 2771 C C . ALA A 1 356 ? 25.021 0.538 -29.481 1.00 83.56 356 ALA A C 1
ATOM 2773 O O . ALA A 1 356 ? 25.506 1.501 -28.886 1.00 83.56 356 ALA A O 1
ATOM 2774 N N . THR A 1 357 ? 23.724 0.487 -29.806 1.00 77.81 357 THR A N 1
ATOM 2775 C CA . THR A 1 357 ? 22.729 1.472 -29.349 1.00 77.81 357 THR A CA 1
ATOM 2776 C C . THR A 1 357 ? 22.082 1.036 -28.040 1.00 77.81 357 THR A C 1
ATOM 2778 O O . THR A 1 357 ? 21.830 1.889 -27.198 1.00 77.81 357 THR A O 1
ATOM 2781 N N . THR A 1 358 ? 21.917 -0.274 -27.816 1.00 74.00 358 THR A N 1
ATOM 2782 C CA . THR A 1 358 ? 21.337 -0.825 -26.581 1.00 74.00 358 THR A CA 1
ATOM 2783 C C . THR A 1 358 ? 22.088 -0.371 -25.326 1.00 74.00 358 THR A C 1
ATOM 2785 O O . THR A 1 358 ? 21.444 -0.033 -24.346 1.00 74.00 358 THR A O 1
ATOM 2788 N N . MET A 1 359 ? 23.426 -0.270 -25.352 1.00 71.19 359 MET A N 1
ATOM 2789 C CA . MET A 1 359 ? 24.198 0.235 -24.196 1.00 71.19 359 MET A CA 1
ATOM 2790 C C . MET A 1 359 ? 23.940 1.713 -23.852 1.00 71.19 359 MET A C 1
ATOM 2792 O O . MET A 1 359 ? 24.382 2.189 -22.812 1.00 71.19 359 MET A O 1
ATOM 2796 N N . LYS A 1 360 ? 23.283 2.472 -24.735 1.00 76.44 360 LYS A N 1
ATOM 2797 C CA . LYS A 1 360 ? 22.931 3.882 -24.502 1.00 76.44 360 LYS A CA 1
ATOM 2798 C C . LYS A 1 360 ? 21.459 4.069 -24.146 1.00 76.44 360 LYS A C 1
ATOM 2800 O O . LYS A 1 360 ? 21.080 5.150 -23.704 1.00 76.44 360 LYS A O 1
ATOM 2805 N N . GLU A 1 361 ? 20.637 3.056 -24.388 1.00 75.50 361 GLU A N 1
ATOM 2806 C CA . GLU A 1 361 ? 19.200 3.092 -24.150 1.00 75.50 361 GLU A CA 1
ATOM 2807 C C . GLU A 1 361 ? 18.905 2.592 -22.735 1.00 75.50 361 GLU A C 1
ATOM 2809 O O . GLU A 1 361 ? 19.525 1.654 -22.247 1.00 75.50 361 GLU A O 1
ATOM 2814 N N . SER A 1 362 ? 17.928 3.202 -22.064 1.00 76.62 362 SER A N 1
ATOM 2815 C CA . SER A 1 362 ? 17.525 2.789 -20.714 1.00 76.62 362 SER A CA 1
ATOM 2816 C C . SER A 1 362 ? 16.741 1.472 -20.687 1.00 76.62 362 SER A C 1
ATOM 2818 O O . SER A 1 362 ? 16.493 0.938 -19.605 1.00 76.62 362 SER A O 1
ATOM 2820 N N . ILE A 1 363 ? 16.302 0.978 -21.856 1.00 87.69 363 ILE A N 1
ATOM 2821 C CA . ILE A 1 363 ? 15.449 -0.206 -21.972 1.00 87.69 363 ILE A CA 1
ATOM 2822 C C . ILE A 1 363 ? 16.243 -1.421 -22.422 1.00 87.69 363 ILE A C 1
ATOM 2824 O O . ILE A 1 363 ? 16.765 -1.483 -23.534 1.00 87.69 363 ILE A O 1
ATOM 2828 N N . THR A 1 364 ? 16.267 -2.437 -21.564 1.00 89.38 364 THR A N 1
ATOM 2829 C CA . THR A 1 364 ? 16.995 -3.682 -21.815 1.00 89.38 364 THR A CA 1
ATOM 2830 C C . THR A 1 364 ? 16.049 -4.832 -22.160 1.00 89.38 364 THR A C 1
ATOM 2832 O O . THR A 1 364 ? 14.879 -4.873 -21.771 1.00 89.38 364 THR A O 1
ATOM 2835 N N . ARG A 1 365 ? 16.569 -5.857 -22.851 1.00 90.00 365 ARG A N 1
ATOM 2836 C CA . ARG A 1 365 ? 15.813 -7.093 -23.136 1.00 90.00 365 ARG A CA 1
ATOM 2837 C C . ARG A 1 365 ? 15.324 -7.784 -21.856 1.00 90.00 365 ARG A C 1
ATOM 2839 O O . ARG A 1 365 ? 14.294 -8.457 -21.883 1.00 90.00 365 ARG A O 1
ATOM 2846 N N . LYS A 1 366 ? 16.053 -7.613 -20.747 1.00 92.00 366 LYS A N 1
ATOM 2847 C CA . LYS A 1 366 ? 15.667 -8.101 -19.420 1.00 92.00 366 LYS A CA 1
ATOM 2848 C C . LYS A 1 366 ? 14.342 -7.476 -18.979 1.00 92.00 366 LYS A C 1
ATOM 2850 O O . LYS A 1 366 ? 13.412 -8.228 -18.706 1.00 92.00 366 LYS A O 1
ATOM 2855 N N . GLN A 1 367 ? 14.212 -6.150 -19.042 1.00 92.00 367 GLN A N 1
ATOM 2856 C CA . GLN A 1 367 ? 12.974 -5.441 -18.689 1.00 92.00 367 GLN A CA 1
ATOM 2857 C C . GLN A 1 367 ? 11.786 -5.870 -19.569 1.00 92.00 367 GLN A C 1
ATOM 2859 O O . GLN A 1 367 ? 10.699 -6.138 -19.066 1.00 92.00 367 GLN A O 1
ATOM 2864 N N . ILE A 1 368 ? 11.988 -6.043 -20.883 1.00 94.31 368 ILE A N 1
ATOM 2865 C CA . ILE A 1 368 ? 10.937 -6.555 -21.791 1.00 94.31 368 ILE A CA 1
ATOM 2866 C C . ILE A 1 368 ? 10.453 -7.944 -21.350 1.00 94.31 368 ILE A C 1
ATOM 2868 O O . ILE A 1 368 ? 9.252 -8.232 -21.359 1.00 94.31 368 ILE A O 1
ATOM 2872 N N . ASN A 1 369 ? 11.378 -8.827 -20.968 1.00 94.94 369 ASN A N 1
ATOM 2873 C CA . ASN A 1 369 ? 11.036 -10.159 -20.477 1.00 94.94 369 ASN A CA 1
ATOM 2874 C C . ASN A 1 369 ? 10.339 -10.106 -19.108 1.00 94.94 369 ASN A C 1
ATOM 2876 O O . ASN A 1 369 ? 9.414 -10.886 -18.876 1.00 94.94 369 ASN A O 1
ATOM 2880 N N . GLU A 1 370 ? 10.738 -9.186 -18.229 1.00 96.12 370 GLU A N 1
ATOM 2881 C CA . GLU A 1 370 ? 10.079 -8.937 -16.943 1.00 96.12 370 GLU A CA 1
ATOM 2882 C C . GLU A 1 370 ? 8.631 -8.481 -17.143 1.00 96.12 370 GLU A C 1
ATOM 2884 O O . GLU A 1 370 ? 7.732 -9.090 -16.564 1.00 96.12 370 GLU A O 1
ATOM 2889 N N . HIS A 1 371 ? 8.369 -7.526 -18.044 1.00 96.31 371 HIS A N 1
ATOM 2890 C CA . HIS A 1 371 ? 7.003 -7.112 -18.383 1.00 96.31 371 HIS A CA 1
ATOM 2891 C C . HIS A 1 371 ? 6.171 -8.270 -18.947 1.00 96.31 371 HIS A C 1
ATOM 2893 O O . HIS A 1 371 ? 5.036 -8.476 -18.524 1.00 96.31 371 HIS A O 1
ATOM 2899 N N . ARG A 1 372 ? 6.725 -9.095 -19.848 1.00 97.75 372 ARG A N 1
ATOM 2900 C CA . ARG A 1 372 ? 6.024 -10.292 -20.360 1.00 97.75 372 ARG A CA 1
ATOM 2901 C C . ARG A 1 372 ? 5.679 -11.283 -19.248 1.00 97.75 372 ARG A C 1
ATOM 2903 O O . ARG A 1 372 ? 4.572 -11.822 -19.232 1.00 97.75 372 ARG A O 1
ATOM 2910 N N . LYS A 1 373 ? 6.608 -11.517 -18.314 1.00 98.12 373 LYS A N 1
ATOM 2911 C CA . LYS A 1 373 ? 6.384 -12.381 -17.148 1.00 98.12 373 LYS A CA 1
ATOM 2912 C C . LYS A 1 373 ? 5.312 -11.796 -16.226 1.00 98.12 373 LYS A C 1
ATOM 2914 O O . LYS A 1 373 ? 4.443 -12.541 -15.782 1.00 98.12 373 LYS A O 1
ATOM 2919 N N . ALA A 1 374 ? 5.346 -10.488 -15.975 1.00 96.62 374 ALA A N 1
ATOM 2920 C CA . ALA A 1 374 ? 4.351 -9.789 -15.169 1.00 96.62 374 ALA A CA 1
ATOM 2921 C C . ALA A 1 374 ? 2.951 -9.878 -15.797 1.00 96.62 374 ALA A C 1
ATOM 2923 O O . ALA A 1 374 ? 2.003 -10.235 -15.103 1.00 96.62 374 ALA A O 1
ATOM 2924 N N . ILE A 1 375 ? 2.826 -9.672 -17.115 1.00 97.94 375 ILE A N 1
ATOM 2925 C CA . ILE A 1 375 ? 1.559 -9.830 -17.851 1.00 97.94 375 ILE A CA 1
ATOM 2926 C C . ILE A 1 375 ? 1.015 -11.254 -17.700 1.00 97.94 375 ILE A C 1
ATOM 2928 O O . ILE A 1 375 ? -0.154 -11.427 -17.363 1.00 97.94 375 ILE A O 1
ATOM 2932 N N . ALA A 1 376 ? 1.850 -12.278 -17.899 1.00 97.94 376 ALA A N 1
ATOM 2933 C CA . ALA A 1 376 ? 1.427 -13.669 -17.726 1.00 97.94 376 ALA A CA 1
ATOM 2934 C C . ALA A 1 376 ? 0.998 -13.964 -16.275 1.00 97.94 376 ALA A C 1
ATOM 2936 O O . ALA A 1 376 ? -0.002 -14.647 -16.045 1.00 97.94 376 ALA A O 1
ATOM 2937 N N . GLY A 1 377 ? 1.722 -13.412 -15.295 1.00 98.00 377 GLY A N 1
ATOM 2938 C CA . GLY A 1 377 ? 1.360 -13.475 -13.879 1.00 98.00 377 GLY A CA 1
ATOM 2939 C C . GLY A 1 377 ? -0.016 -12.865 -13.606 1.00 98.00 377 GLY A C 1
ATOM 2940 O O . GLY A 1 377 ? -0.862 -13.527 -13.009 1.00 98.00 377 GLY A O 1
ATOM 2941 N N . LYS A 1 378 ? -0.278 -11.658 -14.122 1.00 97.62 378 LYS A N 1
ATOM 2942 C CA . LYS A 1 378 ? -1.566 -10.964 -13.971 1.00 97.62 378 LYS A CA 1
ATOM 2943 C C . LYS A 1 378 ? -2.722 -11.650 -14.682 1.00 97.62 378 LYS A C 1
ATOM 2945 O O . LYS A 1 378 ? -3.820 -11.708 -14.141 1.00 97.62 378 LYS A O 1
ATOM 2950 N N . GLN A 1 379 ? -2.490 -12.238 -15.851 1.00 98.31 379 GLN A N 1
ATOM 2951 C CA . GLN A 1 379 ? -3.501 -13.057 -16.525 1.00 98.31 379 GLN A CA 1
ATOM 2952 C C . GLN A 1 379 ? -3.890 -14.282 -15.689 1.00 98.31 379 GLN A C 1
ATOM 2954 O O . GLN A 1 379 ? -5.074 -14.601 -15.577 1.00 98.31 379 GLN A O 1
ATOM 2959 N N . LYS A 1 380 ? -2.909 -14.946 -15.064 1.00 98.38 380 LYS A N 1
ATOM 2960 C CA . LYS A 1 380 ? -3.167 -16.064 -14.149 1.00 98.38 380 LYS A CA 1
ATOM 2961 C C . LYS A 1 380 ? -3.900 -15.606 -12.886 1.00 98.38 380 LYS A C 1
ATOM 2963 O O . LYS A 1 380 ? -4.824 -16.287 -12.455 1.00 98.38 380 LYS A O 1
ATOM 2968 N N . GLU A 1 381 ? -3.509 -14.467 -12.315 1.00 97.44 381 GLU A N 1
ATOM 2969 C CA . GLU A 1 381 ? -4.189 -13.861 -11.164 1.00 97.44 381 GLU A CA 1
ATOM 2970 C C . GLU A 1 381 ? -5.661 -13.571 -11.482 1.00 97.44 381 GLU A C 1
ATOM 2972 O O . GLU A 1 381 ? -6.534 -14.006 -10.740 1.00 97.44 381 GLU A O 1
ATOM 2977 N N . LEU A 1 382 ? -5.953 -12.942 -12.625 1.00 98.06 382 LEU A N 1
ATOM 2978 C CA . LEU A 1 382 ? -7.325 -12.682 -13.070 1.00 98.06 382 LEU A CA 1
ATOM 2979 C C . LEU A 1 382 ? -8.140 -13.963 -13.245 1.00 98.06 382 LEU A C 1
ATOM 2981 O O . LEU A 1 382 ? -9.300 -14.005 -12.845 1.00 98.06 382 LEU A O 1
ATOM 2985 N N . ALA A 1 383 ? -7.552 -15.014 -13.820 1.00 98.25 383 ALA A N 1
ATOM 2986 C CA . ALA A 1 383 ? -8.223 -16.307 -13.918 1.00 98.25 383 ALA A CA 1
ATOM 2987 C C . ALA A 1 383 ? -8.560 -16.876 -12.527 1.00 98.25 383 ALA A C 1
ATOM 2989 O O . ALA A 1 383 ? -9.666 -17.371 -12.330 1.00 98.25 383 ALA A O 1
ATOM 2990 N N . GLY A 1 384 ? -7.641 -16.753 -11.562 1.00 98.00 384 GLY A N 1
ATOM 2991 C CA . GLY A 1 384 ? -7.869 -17.149 -10.171 1.00 98.00 384 GLY A CA 1
ATOM 2992 C C . GLY A 1 384 ? -8.959 -16.327 -9.479 1.00 98.00 384 GLY A C 1
ATOM 2993 O O . GLY A 1 384 ? -9.842 -16.903 -8.857 1.00 98.00 384 GLY A O 1
ATOM 2994 N N . LEU A 1 385 ? -8.950 -15.001 -9.632 1.00 97.75 385 LEU A N 1
ATOM 2995 C CA . LEU A 1 385 ? -9.962 -14.116 -9.045 1.00 97.75 385 LEU A CA 1
ATOM 2996 C C . LEU A 1 385 ? -11.358 -14.360 -9.629 1.00 97.75 385 LEU A C 1
ATOM 2998 O O . LEU A 1 385 ? -12.335 -14.371 -8.889 1.00 97.75 385 LEU A O 1
ATOM 3002 N N . ASN A 1 386 ? -11.459 -14.610 -10.937 1.00 98.06 386 ASN A N 1
ATOM 3003 C CA . ASN A 1 386 ? -12.733 -14.978 -11.559 1.00 98.06 386 ASN A CA 1
ATOM 3004 C C . ASN A 1 386 ? -13.240 -16.338 -11.051 1.00 98.06 386 ASN A C 1
ATOM 3006 O O . ASN A 1 386 ? -14.442 -16.513 -10.884 1.00 98.06 386 ASN A O 1
ATOM 3010 N N . ALA A 1 387 ? -12.341 -17.295 -10.788 1.00 98.31 387 ALA A N 1
ATOM 3011 C CA . ALA A 1 387 ? -12.719 -18.568 -10.179 1.00 98.31 387 ALA A CA 1
ATOM 3012 C C . ALA A 1 387 ? -13.217 -18.380 -8.736 1.00 98.31 387 ALA A C 1
ATOM 3014 O O . ALA A 1 387 ? -14.252 -18.934 -8.392 1.00 98.31 387 ALA A O 1
ATOM 3015 N N . MET A 1 388 ? -12.545 -17.546 -7.934 1.00 97.75 388 MET A N 1
ATOM 3016 C CA . MET A 1 388 ? -12.998 -17.189 -6.581 1.00 97.75 388 MET A CA 1
ATOM 3017 C C . MET A 1 388 ? -14.356 -16.478 -6.595 1.00 97.75 388 MET A C 1
ATOM 3019 O O . MET A 1 388 ? -15.197 -16.752 -5.752 1.00 97.75 388 MET A O 1
ATOM 3023 N N . SER A 1 389 ? -14.592 -15.584 -7.560 1.00 97.38 389 SER A N 1
ATOM 3024 C CA . SER A 1 389 ? -15.896 -14.936 -7.748 1.00 97.38 389 SER A CA 1
ATOM 3025 C C . SER A 1 389 ? -16.997 -15.968 -8.019 1.00 97.38 389 SER A C 1
ATOM 3027 O O . SER A 1 389 ? -18.034 -15.936 -7.363 1.00 97.38 389 SER A O 1
ATOM 3029 N N . ALA A 1 390 ? -16.749 -16.933 -8.910 1.00 97.88 390 ALA A N 1
ATOM 3030 C CA . ALA A 1 390 ? -17.694 -18.014 -9.184 1.00 97.88 390 ALA A CA 1
ATOM 3031 C C . ALA A 1 390 ? -17.917 -18.936 -7.968 1.00 97.88 390 ALA A C 1
ATOM 3033 O O . ALA A 1 390 ? -19.045 -19.350 -7.718 1.00 97.88 390 ALA A O 1
ATOM 3034 N N . GLU A 1 391 ? -16.868 -19.228 -7.194 1.00 98.00 391 GLU A N 1
ATOM 3035 C CA . GLU A 1 391 ? -16.966 -20.007 -5.953 1.00 98.00 391 GLU A CA 1
ATOM 3036 C C . GLU A 1 391 ? -17.821 -19.282 -4.904 1.00 98.00 391 GLU A C 1
ATOM 3038 O O . GLU A 1 391 ? -18.726 -19.894 -4.346 1.00 98.00 391 GLU A O 1
ATOM 3043 N N . LEU A 1 392 ? -17.636 -17.968 -4.718 1.00 97.44 392 LEU A N 1
ATOM 3044 C CA . LEU A 1 392 ? -18.494 -17.157 -3.845 1.00 97.44 392 LEU A CA 1
ATOM 3045 C C . LEU A 1 392 ? -19.953 -17.133 -4.320 1.00 97.44 392 LEU A C 1
ATOM 3047 O O . LEU A 1 392 ? -20.867 -17.181 -3.499 1.00 97.44 392 LEU A O 1
ATOM 3051 N N . GLU A 1 393 ? -20.203 -17.075 -5.633 1.00 97.38 393 GLU A N 1
ATOM 3052 C CA . GLU A 1 393 ? -21.569 -17.190 -6.166 1.00 97.38 393 GLU A CA 1
ATOM 3053 C C . GLU A 1 393 ? -22.197 -18.546 -5.842 1.00 97.38 393 GLU A C 1
ATOM 3055 O O . GLU A 1 393 ? -23.386 -18.621 -5.520 1.00 97.38 393 GLU A O 1
ATOM 3060 N N . ASP A 1 394 ? -21.419 -19.623 -5.924 1.00 97.94 394 ASP A N 1
ATOM 3061 C CA . ASP A 1 394 ? -21.896 -20.951 -5.575 1.00 97.94 394 ASP A CA 1
ATOM 3062 C C . ASP A 1 394 ? -22.113 -21.084 -4.063 1.00 97.94 394 ASP A C 1
ATOM 3064 O O . ASP A 1 394 ? -23.151 -21.608 -3.658 1.00 97.94 394 ASP A O 1
ATOM 3068 N N . GLU A 1 395 ? -21.229 -20.567 -3.209 1.00 97.31 395 GLU A N 1
ATOM 3069 C CA . GLU A 1 395 ? -21.434 -20.527 -1.753 1.00 97.31 395 GLU A CA 1
ATOM 3070 C C . GLU A 1 395 ? -22.686 -19.720 -1.366 1.00 97.31 395 GLU A C 1
ATOM 3072 O O . GLU A 1 395 ? -23.484 -20.164 -0.530 1.00 97.31 395 GLU A O 1
ATOM 3077 N N . LEU A 1 396 ? -22.932 -18.586 -2.031 1.00 96.81 396 LEU A N 1
ATOM 3078 C CA . LEU A 1 396 ? -24.156 -17.801 -1.865 1.00 96.81 396 LEU A CA 1
ATOM 3079 C C . LEU A 1 396 ? -25.401 -18.639 -2.207 1.00 96.81 396 LEU A C 1
ATOM 3081 O O . LEU A 1 396 ? -26.367 -18.656 -1.445 1.00 96.81 396 LEU A O 1
ATOM 3085 N N . ARG A 1 397 ? -25.371 -19.407 -3.304 1.00 96.94 397 ARG A N 1
ATOM 3086 C CA . ARG A 1 397 ? -26.470 -20.328 -3.657 1.00 96.94 397 ARG A CA 1
ATOM 3087 C C . ARG A 1 397 ? -26.645 -21.446 -2.626 1.00 96.94 397 ARG A C 1
ATOM 3089 O O . ARG A 1 397 ? -27.780 -21.784 -2.298 1.00 96.94 397 ARG A O 1
ATOM 3096 N N . HIS A 1 398 ? -25.555 -22.009 -2.100 1.00 97.62 398 HIS A N 1
ATOM 3097 C CA . HIS A 1 398 ? -25.603 -23.074 -1.087 1.00 97.62 398 HIS A CA 1
ATOM 3098 C C . HIS A 1 398 ? -26.144 -22.584 0.260 1.00 97.62 398 HIS A C 1
ATOM 3100 O O . HIS A 1 398 ? -26.847 -23.332 0.939 1.00 97.62 398 HIS A O 1
ATOM 3106 N N . SER A 1 399 ? -25.859 -21.335 0.634 1.00 95.81 399 SER A N 1
ATOM 3107 C CA . SER A 1 399 ? -26.413 -20.708 1.842 1.00 95.81 399 SER A CA 1
ATOM 3108 C C . SER A 1 399 ? -27.891 -20.312 1.702 1.00 95.81 399 SER A C 1
ATOM 3110 O O . SER A 1 399 ? -28.505 -19.888 2.678 1.00 95.81 399 SER A O 1
ATOM 3112 N N . GLY A 1 400 ? -28.486 -20.492 0.515 1.00 95.75 400 GLY A N 1
ATOM 3113 C CA . GLY A 1 400 ? -29.870 -20.115 0.223 1.00 95.75 400 GLY A CA 1
ATOM 3114 C C . GLY A 1 400 ? -30.058 -18.614 0.000 1.00 95.75 400 GLY A C 1
ATOM 3115 O O . GLY A 1 400 ? -31.196 -18.147 -0.037 1.00 95.75 400 GLY A O 1
ATOM 3116 N N . GLY A 1 401 ? -28.962 -17.866 -0.153 1.00 93.50 401 GLY A N 1
ATOM 3117 C CA . GLY A 1 401 ? -28.994 -16.435 -0.408 1.00 93.50 401 GLY A CA 1
ATOM 3118 C C . GLY A 1 401 ? -29.597 -16.108 -1.784 1.00 93.50 401 GLY A C 1
ATOM 3119 O O . GLY A 1 401 ? -29.355 -16.822 -2.766 1.00 93.50 401 GLY A O 1
ATOM 3120 N N . PRO A 1 402 ? -30.381 -15.024 -1.905 1.00 94.75 402 PRO A N 1
ATOM 3121 C CA . PRO A 1 402 ? -30.844 -14.511 -3.185 1.00 94.75 402 PRO A CA 1
ATOM 3122 C C . PRO A 1 402 ? -29.682 -14.226 -4.145 1.00 94.75 402 PRO A C 1
ATOM 3124 O O . PRO A 1 402 ? -28.744 -13.509 -3.812 1.00 94.75 402 PRO A O 1
ATOM 3127 N N . ALA A 1 403 ? -29.799 -14.666 -5.402 1.00 92.56 403 ALA A N 1
ATOM 3128 C CA . ALA A 1 403 ? -28.809 -14.375 -6.451 1.00 92.56 403 ALA A CA 1
ATOM 3129 C C . ALA A 1 403 ? -28.637 -12.868 -6.756 1.00 92.56 403 ALA A C 1
ATOM 3131 O O . ALA A 1 403 ? -27.748 -12.487 -7.510 1.00 92.56 403 ALA A O 1
ATOM 3132 N N . GLY A 1 404 ? -29.505 -12.008 -6.212 1.00 93.12 404 GLY A N 1
ATOM 3133 C CA . GLY A 1 404 ? -29.357 -10.557 -6.286 1.00 93.12 404 GLY A CA 1
ATOM 3134 C C . GLY A 1 404 ? -28.238 -10.010 -5.397 1.00 93.12 404 GLY A C 1
ATOM 3135 O O . GLY A 1 404 ? -27.721 -8.946 -5.706 1.00 93.12 404 GLY A O 1
ATOM 3136 N N . TRP A 1 405 ? -27.828 -10.729 -4.344 1.00 93.06 405 TRP A N 1
ATOM 3137 C CA . TRP A 1 405 ? -26.787 -10.263 -3.418 1.00 93.06 405 TRP A CA 1
ATOM 3138 C C . TRP A 1 405 ? -25.377 -10.281 -4.018 1.00 93.06 405 TRP A C 1
ATOM 3140 O O . TRP A 1 405 ? -24.498 -9.602 -3.499 1.00 93.06 405 TRP A O 1
ATOM 3150 N N . SER A 1 406 ? -25.158 -11.011 -5.119 1.00 90.56 406 SER A N 1
ATOM 3151 C CA . SER A 1 406 ? -23.874 -11.024 -5.834 1.00 90.56 406 SER A CA 1
ATOM 3152 C C . SER A 1 406 ? -23.711 -9.892 -6.852 1.00 90.56 406 SER A C 1
ATOM 3154 O O . SER A 1 406 ? -22.678 -9.814 -7.509 1.00 90.56 406 SER A O 1
ATOM 3156 N N . ARG A 1 407 ? -24.728 -9.039 -7.039 1.00 86.81 407 ARG A N 1
ATOM 3157 C CA . ARG A 1 407 ? -24.701 -7.947 -8.020 1.00 86.81 407 ARG A CA 1
ATOM 3158 C C . ARG A 1 407 ? -24.624 -6.603 -7.302 1.00 86.81 407 ARG A C 1
ATOM 3160 O O . ARG A 1 407 ? -25.575 -6.238 -6.614 1.00 86.81 407 ARG A O 1
ATOM 3167 N N . GLU A 1 408 ? -23.531 -5.872 -7.514 1.00 66.25 408 GLU A N 1
ATOM 3168 C CA . GLU A 1 408 ? -23.442 -4.429 -7.235 1.00 66.25 408 GLU A CA 1
ATOM 3169 C C . GLU A 1 408 ? -23.799 -3.573 -8.453 1.00 66.25 408 GLU A C 1
ATOM 3171 O O . GLU A 1 408 ? -23.439 -3.952 -9.597 1.00 66.25 408 GLU A O 1
#

Foldseek 3Di:
DDDDDDDDDDDDDDDDDDDDDDDDDDDDDDDDDDDDDPVVVPDDDDDDDDDDDDDDDDDDDDDPDDDDDDPDPPPPVPLPQQDLLQDLLNLLVVLVVLVVVLVVLVVVLVVLVVCVVVVPPDPPCPPPVDPPPPDDSVSVNVVSVVVNVVSVVVNVVSLVSSVVSVHDSVSSVPCVSVPDPPVDVPPDPDPPDPDPDDPVLVVLVVVLVVLVVVLVLLVLVLVLLVLVLVLLVLVVVPDPDDPPPPDDDRPSVVSVVVSVVSVVVNVVSVVVSSVSVSVSVSSVPPPPPPPPPPPDDDPDDDDPVVVVVVVLVVVLVVLLVVLVVLVSVLVSLVSVLVSLVSVLVSLVVQDDPDPVVNVVGPRDPVVNVVSVVVNVVSVVVNVVSVVVLVVSCVVCVVVVHPSCSNPD

Secondary structure (DSSP, 8-state):
-------------------------------------GGGGSSPP------------PPPP----------------------GGG-HHHHHHHHHHHHHHHHHHHHHHHHHHHHHHHS-SS-S---TTS--TT--HHHHHHHHHHHHHHHHHHHHHHHHHHHHTT--TTGGG-GGGTS-S----TT--S----PPPPHHHHHHHHHHHHHHHHHHHHHHHHHHHHHHHHHHHHHHHH--S---TTS---HHHHHHHHHHHHHHHHHHHHHHHHHHHHHHHHHHHS-STTTTS----------HHHHHHHHHHHHHHHHHHHHHHHHHHHHHHHHHHHHHHHHHHHHHHH--S-HHHHTTSS--HHHHHHHHHHHHHHHHHHHHHHHHHHHHHHHHHHTT--TTTT--

Solvent-accessible surface area (backbone atoms only — not comparable to full-atom values): 25525 Å² total; per-residue (Å²): 141,82,92,86,80,91,82,86,84,87,81,85,88,82,89,80,83,88,82,88,78,84,77,85,81,78,84,75,78,84,74,82,82,80,80,86,52,83,72,69,76,72,58,78,82,81,81,79,82,88,80,92,77,88,88,78,88,75,81,81,80,85,73,92,69,91,76,80,87,76,94,67,84,67,83,64,77,81,74,74,74,60,49,69,61,60,38,56,54,55,53,33,60,64,46,42,62,51,52,53,50,43,53,49,47,52,50,50,51,47,51,56,52,49,30,62,71,67,72,74,62,81,76,80,75,70,57,87,86,60,78,73,86,77,71,48,73,67,52,49,50,51,52,48,50,53,52,45,53,52,47,49,51,55,50,51,54,51,55,50,49,31,44,76,35,72,45,56,83,66,64,58,66,42,62,78,60,62,50,70,90,74,76,65,70,95,78,70,88,66,85,77,70,80,75,78,73,52,73,67,51,53,52,46,54,51,51,42,51,52,45,50,55,52,33,54,52,37,48,54,52,31,54,52,40,50,52,51,38,52,51,46,52,52,52,60,73,67,48,87,66,78,73,75,88,77,85,71,81,62,71,50,60,60,45,50,51,54,33,52,53,34,51,48,53,35,52,53,40,53,49,52,41,52,54,47,54,31,52,45,49,38,59,71,64,52,71,77,84,71,81,81,79,85,86,76,84,86,88,72,87,73,54,76,73,56,62,51,49,52,52,51,52,54,52,45,51,52,48,36,52,53,44,52,55,51,53,48,52,47,52,53,48,51,53,52,40,54,48,44,52,53,51,40,52,50,47,62,71,69,42,56,93,48,70,85,55,32,80,75,46,94,55,48,74,64,56,53,52,49,39,54,52,48,44,53,50,43,54,52,48,47,54,50,49,54,50,52,51,52,49,50,53,50,50,37,54,73,73,68,47,64,82,65,52,75,61,135

Radius of gyration: 33.63 Å; Cα contacts (8 Å, |Δi|>4): 186; chains: 1; bounding box: 83×82×102 Å

Mean predicted aligned error: 15.04 Å

Sequence (408 aa):
MLAGALALVAGSPALAQQSSAQAQDQGEKPKPKKVWTDADLKAPPKAAAHQATPNAISPPAAANGTIPGTDGAAENDGRQHYTRNRDPKWYARELQPLREALAKVDMEIGSLRDARKDGKGATDAVALYEEPEGVNPDGQMEVLKREREELLRKIDDLEEQARHGSIRPGDLRDERLQQPDTGAPRGARDAAEPKAKSRAEQELEREIAEQKEQLEHSQKEADLLQRDFKLQQQQEGSSPQPHSRRDKAPASMGTANILSEKQVDVAERQQKIAELEDLLRDEQLKPLARKNDESTKEAALESPSEAVQLQEAEVEAQWRKQFAAIDYKIRTAKTELDILQRELNLGLVQYSPHPATTMKESITRKQINEHRKAIAGKQKELAGLNAMSAELEDELRHSGGPAGWSRE

pLDDT: mean 78.08, std 20.44, range [36.44, 98.38]